Protein AF-A0A4Q2D8T4-F1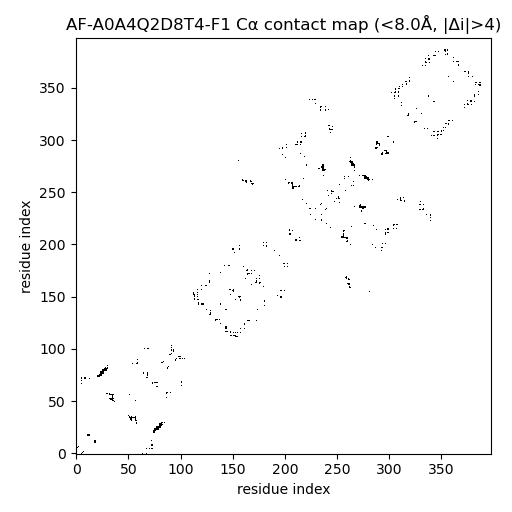 (afdb_monomer)

Secondary structure (DSSP, 8-state):
-IIIIIHHHHHHHTSTT-----EEEEEE-GGG--------TT--SS--PPPPPHHHHHHHHHHHHHHHHT-TT--EEEEEE----HHHHHHT-TTT-TT-SS----SSTT--HHHHHHHHHHHHHHHHHHHTT--TTPSPTTHHHHHHHHHTT-HHHHHHHHHHHHH-SSS-HHHHHHHHHHTT------SSTTHHHHHHHHHHHHTSSSHHHHHHHHHHHHHHHT-TTS-GGG--HHHHHHHH-S-TTS-HHHHHHTT-TTTEEPPPGGGTTTPPPEES-THHHHHHH-HHHHGGG---HHHHHHHHHHHHHHHHHHHHSTT----HHHHHHHHHGGGGTTTTTGGGS-SS------HHHHHHHHHH-STTHHHHHHHHHHHHHHHHHHHHHHHHT-

Organism: NCBI:txid2316362

Structure (mmCIF, N/CA/C/O backbone):
data_AF-A0A4Q2D8T4-F1
#
_entry.id   AF-A0A4Q2D8T4-F1
#
loop_
_atom_site.group_PDB
_atom_site.id
_atom_site.type_symbol
_atom_site.label_atom_id
_atom_site.label_alt_id
_atom_site.label_comp_id
_atom_site.label_asym_id
_atom_site.label_entity_id
_atom_site.label_seq_id
_atom_site.pdbx_PDB_ins_code
_atom_site.Cartn_x
_atom_site.Cartn_y
_atom_site.Cartn_z
_atom_site.occupancy
_atom_site.B_iso_or_equiv
_atom_site.auth_seq_id
_atom_site.auth_comp_id
_atom_site.auth_asym_id
_atom_site.auth_atom_id
_atom_site.pdbx_PDB_model_num
ATOM 1 N N . MET A 1 1 ? -33.306 0.925 4.638 1.00 85.44 1 MET A N 1
ATOM 2 C CA . MET A 1 1 ? -33.230 0.184 5.916 1.00 85.44 1 MET A CA 1
ATOM 3 C C . MET A 1 1 ? -34.505 -0.607 6.181 1.00 85.44 1 MET A C 1
ATOM 5 O O . MET A 1 1 ? -34.462 -1.823 6.090 1.00 85.44 1 MET A O 1
ATOM 9 N N . GLU A 1 2 ? -35.646 0.047 6.409 1.00 89.38 2 GLU A N 1
ATOM 10 C CA . GLU A 1 2 ? -36.904 -0.629 6.770 1.00 89.38 2 GLU A CA 1
ATOM 11 C C . GLU A 1 2 ? -37.338 -1.726 5.778 1.00 89.38 2 GLU A C 1
ATOM 13 O O . GLU A 1 2 ? -37.389 -2.895 6.142 1.00 89.38 2 GLU A O 1
ATOM 18 N N . ALA A 1 3 ? -37.561 -1.376 4.506 1.00 90.50 3 ALA A N 1
ATOM 19 C CA . ALA A 1 3 ? -38.084 -2.313 3.506 1.00 90.50 3 ALA A CA 1
ATOM 20 C C . ALA A 1 3 ? -37.129 -3.469 3.148 1.00 90.50 3 ALA A C 1
ATOM 22 O O . ALA A 1 3 ? -37.582 -4.545 2.777 1.00 90.50 3 ALA A O 1
ATOM 23 N N . LEU A 1 4 ? -35.814 -3.241 3.228 1.00 88.50 4 LEU A N 1
ATOM 24 C CA . LEU A 1 4 ? -34.803 -4.185 2.735 1.00 88.50 4 LEU A CA 1
ATOM 25 C C . LEU A 1 4 ? -34.148 -5.020 3.837 1.00 88.50 4 LEU A C 1
ATOM 27 O O . LEU A 1 4 ? -33.571 -6.058 3.538 1.00 88.50 4 LEU A O 1
ATOM 31 N N . VAL A 1 5 ? -34.196 -4.564 5.091 1.00 89.44 5 VAL A N 1
ATOM 32 C CA . VAL A 1 5 ? -33.463 -5.191 6.199 1.00 89.44 5 VAL A CA 1
ATOM 33 C C . VAL A 1 5 ? -34.400 -5.481 7.361 1.00 89.44 5 VAL A C 1
ATOM 35 O O . VAL A 1 5 ? -34.605 -6.645 7.689 1.00 89.44 5 VAL A O 1
ATOM 38 N N . LEU A 1 6 ? -35.008 -4.453 7.962 1.00 90.88 6 LEU A N 1
ATOM 39 C CA . LEU A 1 6 ? -35.775 -4.641 9.198 1.00 90.88 6 LEU A CA 1
ATOM 40 C C . LEU A 1 6 ? -37.071 -5.417 8.963 1.00 90.88 6 LEU A C 1
ATOM 42 O O . LEU A 1 6 ? -37.274 -6.436 9.614 1.00 90.88 6 LEU A O 1
ATOM 46 N N . ALA A 1 7 ? -37.918 -5.018 8.011 1.00 91.06 7 ALA A N 1
ATOM 47 C CA . ALA A 1 7 ? -39.173 -5.724 7.746 1.00 91.06 7 ALA A CA 1
ATOM 48 C C . ALA A 1 7 ? -38.961 -7.218 7.403 1.00 91.06 7 ALA A C 1
ATOM 50 O O . ALA A 1 7 ? -39.605 -8.053 8.044 1.00 91.06 7 ALA A O 1
ATOM 51 N N . PRO A 1 8 ? -38.015 -7.598 6.516 1.00 90.00 8 PRO A N 1
ATOM 52 C CA . PRO A 1 8 ? -37.687 -9.006 6.288 1.00 90.00 8 PRO A CA 1
ATOM 53 C C . PRO A 1 8 ? -37.197 -9.747 7.542 1.00 90.00 8 PRO A C 1
ATOM 55 O O . PRO A 1 8 ? -37.617 -10.877 7.792 1.00 90.00 8 PRO A O 1
ATOM 58 N N . LEU A 1 9 ? -36.336 -9.128 8.361 1.00 89.25 9 LEU A N 1
ATOM 59 C CA . LEU A 1 9 ? -35.849 -9.742 9.603 1.00 89.25 9 LEU A CA 1
ATOM 60 C C . LEU A 1 9 ? -36.982 -9.972 10.607 1.00 89.25 9 LEU A C 1
ATOM 62 O O . LEU A 1 9 ? -37.059 -11.046 11.206 1.00 89.25 9 LEU A O 1
ATOM 66 N N . ARG A 1 10 ? -37.894 -9.004 10.748 1.00 88.19 10 ARG A N 1
ATOM 67 C CA . ARG A 1 10 ? -39.075 -9.126 11.613 1.00 88.19 10 ARG A CA 1
ATOM 68 C C . ARG A 1 10 ? -40.011 -10.237 11.133 1.00 88.19 10 ARG A C 1
ATOM 70 O O . ARG A 1 10 ? -40.524 -10.995 11.954 1.00 88.19 10 ARG A O 1
ATOM 77 N N . GLU A 1 11 ? -40.191 -10.378 9.819 1.00 88.06 11 GLU A N 1
ATOM 78 C CA . GLU A 1 11 ? -40.994 -11.458 9.236 1.00 88.06 11 GLU A CA 1
ATOM 79 C C . GLU A 1 11 ? -40.391 -12.839 9.533 1.00 88.06 11 GLU A C 1
ATOM 81 O O . GLU A 1 11 ? -41.115 -13.767 9.894 1.00 88.06 11 GLU A O 1
ATOM 86 N N . ILE A 1 12 ? -39.066 -12.979 9.428 1.00 85.50 12 ILE A N 1
ATOM 87 C CA . ILE A 1 12 ? -38.362 -14.233 9.732 1.00 85.50 12 ILE A CA 1
ATOM 88 C C . ILE A 1 12 ? -38.426 -14.548 11.231 1.00 85.50 12 ILE A C 1
ATOM 90 O O . ILE A 1 12 ? -38.700 -15.692 11.599 1.00 85.50 12 ILE A O 1
ATOM 94 N N . ALA A 1 13 ? -38.212 -13.548 12.090 1.00 81.00 13 ALA A N 1
ATOM 95 C CA . ALA A 1 13 ? -38.249 -13.708 13.543 1.00 81.00 13 ALA A CA 1
ATOM 96 C C . ALA A 1 13 ? -39.637 -14.132 14.060 1.00 81.00 13 ALA A C 1
ATOM 98 O O . ALA A 1 13 ? -39.732 -14.841 15.061 1.00 81.00 13 ALA A O 1
ATOM 99 N N . GLY A 1 14 ? -40.712 -13.741 13.367 1.00 73.12 14 GLY A N 1
ATOM 100 C CA . GLY A 1 14 ? -42.086 -14.123 13.703 1.00 73.12 14 GLY A CA 1
ATOM 101 C C . GLY A 1 14 ? -42.483 -15.559 13.327 1.00 73.12 14 GLY A C 1
ATOM 102 O O . GLY A 1 14 ? -43.580 -15.990 13.687 1.00 73.12 14 GLY A O 1
ATOM 103 N N . ARG A 1 15 ? -41.642 -16.317 12.605 1.00 80.94 15 ARG A N 1
ATOM 104 C CA . ARG A 1 15 ? -41.979 -17.675 12.136 1.00 80.94 15 ARG A CA 1
ATOM 105 C C . ARG A 1 15 ? -41.646 -18.747 13.191 1.00 80.94 15 ARG A C 1
ATOM 107 O O . ARG A 1 15 ? -40.508 -18.802 13.663 1.00 80.94 15 ARG A O 1
ATOM 114 N N . PRO A 1 16 ? -42.575 -19.669 13.517 1.00 74.00 16 PRO A N 1
ATOM 115 C CA . PRO A 1 16 ? -42.271 -20.824 14.363 1.00 74.00 16 PRO A CA 1
ATOM 116 C C . PRO A 1 16 ? -41.186 -21.694 13.712 1.00 74.00 16 PRO A C 1
ATOM 118 O O . PRO A 1 16 ? -41.341 -22.120 12.570 1.00 74.00 16 PRO A O 1
ATOM 121 N N . GLY A 1 17 ? -40.085 -21.951 14.424 1.00 72.44 17 GLY A N 1
ATOM 122 C CA . GLY A 1 17 ? -38.939 -22.701 13.887 1.00 72.44 17 GLY A CA 1
ATOM 123 C C . GLY A 1 17 ? -38.000 -21.887 12.985 1.00 72.44 17 GLY A C 1
ATOM 124 O O . GLY A 1 17 ? -37.183 -22.474 12.279 1.00 72.44 17 GLY A O 1
ATOM 125 N N . GLY A 1 18 ? -38.109 -20.553 12.992 1.00 68.31 18 GLY A N 1
ATOM 126 C CA . GLY A 1 18 ? -37.187 -19.671 12.279 1.00 68.31 18 GLY A CA 1
ATOM 127 C C . GLY A 1 18 ? -35.731 -19.798 12.763 1.00 68.31 18 GLY A C 1
ATOM 128 O O . GLY A 1 18 ? -35.480 -20.208 13.902 1.00 68.31 18 GLY A O 1
ATOM 129 N N . PRO A 1 19 ? -34.746 -19.456 11.912 1.00 72.94 19 PRO A N 1
ATOM 130 C CA . PRO A 1 19 ? -33.340 -19.498 12.292 1.00 72.94 19 PRO A CA 1
ATOM 131 C C . PRO A 1 19 ? -33.055 -18.504 13.427 1.00 72.94 19 PRO A C 1
ATOM 133 O O . PRO A 1 19 ? -33.425 -17.335 13.350 1.00 72.94 19 PRO A O 1
ATOM 136 N N . ASN A 1 20 ? -32.343 -18.951 14.467 1.00 78.31 20 ASN A N 1
ATOM 137 C CA . ASN A 1 20 ? -31.799 -18.069 15.504 1.00 78.31 20 ASN A CA 1
ATOM 138 C C . ASN A 1 20 ? -30.576 -17.338 14.938 1.00 78.31 20 ASN A C 1
ATOM 140 O O . ASN A 1 20 ? -29.432 -17.743 15.154 1.00 78.31 20 ASN A O 1
ATOM 144 N N . LEU A 1 21 ? -30.838 -16.307 14.138 1.00 82.12 21 LEU A N 1
ATOM 145 C CA . LEU A 1 21 ? -29.798 -15.481 13.546 1.00 82.12 21 LEU A CA 1
ATOM 146 C C . LEU A 1 21 ? -29.047 -14.763 14.667 1.00 82.12 21 LEU A C 1
ATOM 148 O O . LEU A 1 21 ? -29.649 -14.147 15.543 1.00 82.12 21 LEU A O 1
ATOM 152 N N . ARG A 1 22 ? -27.721 -14.871 14.644 1.00 86.94 22 ARG A N 1
ATOM 153 C CA . ARG A 1 22 ? -26.802 -14.115 15.493 1.00 86.94 22 ARG A CA 1
ATOM 154 C C . ARG A 1 22 ? -25.549 -13.853 14.688 1.00 86.94 22 ARG A C 1
ATOM 156 O O . ARG A 1 22 ? -25.042 -14.756 14.027 1.00 86.94 22 ARG A O 1
ATOM 163 N N . GLY A 1 23 ? -25.035 -12.638 14.761 1.00 90.12 23 GLY A N 1
ATOM 164 C CA . GLY A 1 23 ? -23.806 -12.301 14.060 1.00 90.12 23 GLY A CA 1
ATOM 165 C C . GLY A 1 23 ? -23.271 -10.936 14.443 1.00 90.12 23 GLY A C 1
ATOM 166 O O . GLY A 1 23 ? -23.844 -10.226 15.273 1.00 90.12 23 GLY A O 1
ATOM 167 N N . VAL A 1 24 ? -22.150 -10.594 13.824 1.00 93.50 24 VAL A N 1
ATOM 168 C CA . VAL A 1 24 ? -21.493 -9.301 13.978 1.00 93.50 24 VAL A CA 1
ATOM 169 C C . VAL A 1 24 ? -21.312 -8.700 12.593 1.00 93.50 24 VAL A C 1
ATOM 171 O O . VAL A 1 24 ? -20.841 -9.377 11.683 1.00 93.50 24 VAL A O 1
ATOM 174 N N . ILE A 1 25 ? -21.698 -7.439 12.446 1.00 93.50 25 ILE A N 1
ATOM 175 C CA . ILE A 1 25 ? -21.401 -6.607 11.285 1.00 93.50 25 ILE A CA 1
ATOM 176 C C . ILE A 1 25 ? -20.206 -5.745 11.677 1.00 93.50 25 ILE A C 1
ATOM 178 O O . ILE A 1 25 ? -20.295 -4.974 12.632 1.00 93.50 25 ILE A O 1
ATOM 182 N N . ILE A 1 26 ? -19.091 -5.907 10.969 1.00 95.06 26 ILE A N 1
ATOM 183 C CA . ILE A 1 26 ? -17.881 -5.108 11.165 1.00 95.06 26 ILE A CA 1
ATOM 184 C C . ILE A 1 26 ? -17.792 -4.128 10.004 1.00 95.06 26 ILE A C 1
ATOM 186 O O . ILE A 1 26 ? -17.778 -4.542 8.846 1.00 95.06 26 ILE A O 1
ATOM 190 N N . ILE A 1 27 ? -17.762 -2.842 10.330 1.00 94.00 27 ILE A N 1
ATOM 191 C CA . ILE A 1 27 ? -17.597 -1.749 9.378 1.00 94.00 27 ILE A CA 1
ATOM 192 C C . ILE A 1 27 ? -16.257 -1.107 9.695 1.00 94.00 27 ILE A C 1
ATOM 194 O O . ILE A 1 27 ? -16.107 -0.470 10.736 1.00 94.00 27 ILE A O 1
ATOM 198 N N . ASP A 1 28 ? -15.291 -1.334 8.817 1.00 93.00 28 ASP A N 1
ATOM 199 C CA . ASP A 1 28 ? -13.926 -0.841 8.953 1.00 93.00 28 ASP A CA 1
ATOM 200 C C . ASP A 1 28 ? -13.710 0.373 8.044 1.00 93.00 28 ASP A C 1
ATOM 202 O O . ASP A 1 28 ? -14.115 0.346 6.881 1.00 93.00 28 ASP A O 1
ATOM 206 N N . GLY A 1 29 ? -13.126 1.442 8.587 1.00 91.81 29 GLY A N 1
ATOM 207 C CA . GLY A 1 29 ? -12.826 2.673 7.854 1.00 91.81 29 GLY A CA 1
ATOM 208 C C . GLY A 1 29 ? -14.056 3.460 7.392 1.00 91.81 29 GLY A C 1
ATOM 209 O O . GLY A 1 29 ? -14.060 3.983 6.281 1.00 91.81 29 GLY A O 1
ATOM 210 N N . LEU A 1 30 ? -15.116 3.573 8.207 1.00 91.75 30 LEU A N 1
ATOM 211 C CA . LEU A 1 30 ? -16.327 4.322 7.808 1.00 91.75 30 LEU A CA 1
ATOM 212 C C . LEU A 1 30 ? -16.041 5.809 7.499 1.00 91.75 30 LEU A C 1
ATOM 214 O O . LEU A 1 30 ? -16.769 6.436 6.731 1.00 91.75 30 LEU A O 1
ATOM 218 N N . ASP A 1 31 ? -14.979 6.378 8.068 1.00 91.19 31 ASP A N 1
ATOM 219 C CA . ASP A 1 31 ? -14.502 7.729 7.753 1.00 91.19 31 ASP A CA 1
ATOM 220 C C . ASP A 1 31 ? -13.909 7.865 6.340 1.00 91.19 31 ASP A C 1
ATOM 222 O O . ASP A 1 31 ? -13.851 8.968 5.806 1.00 91.19 31 ASP A O 1
ATOM 226 N N . GLU A 1 32 ? -13.544 6.759 5.691 1.00 89.00 32 GLU A N 1
ATOM 227 C CA . GLU A 1 32 ? -13.107 6.752 4.291 1.00 89.00 32 GLU A CA 1
ATOM 228 C C . GLU A 1 32 ? -14.284 6.749 3.301 1.00 89.00 32 GLU A C 1
ATOM 230 O O . GLU A 1 32 ? -14.074 6.735 2.090 1.00 89.00 32 GLU A O 1
ATOM 235 N N . CYS A 1 33 ? -15.532 6.771 3.788 1.00 88.00 33 CYS A N 1
ATOM 236 C CA . CYS A 1 33 ? -16.698 6.911 2.924 1.00 88.00 33 CYS A CA 1
ATOM 237 C C . CYS A 1 33 ? -16.708 8.303 2.283 1.00 88.00 33 CYS A C 1
ATOM 239 O O . CYS A 1 33 ? -16.939 9.311 2.957 1.00 88.00 33 CYS A O 1
ATOM 241 N N . GLU A 1 34 ? -16.478 8.348 0.975 1.00 82.56 34 GLU A N 1
ATOM 242 C CA . GLU A 1 34 ? -16.555 9.563 0.173 1.00 82.56 34 GLU A CA 1
ATOM 243 C C . GLU A 1 34 ? -17.977 9.810 -0.332 1.00 82.56 34 GLU A C 1
ATOM 245 O O . GLU A 1 34 ? -18.779 8.884 -0.454 1.00 82.56 34 GLU A O 1
ATOM 250 N N . ALA A 1 35 ? -18.289 11.075 -0.621 1.00 78.12 35 ALA A N 1
ATOM 251 C CA . ALA A 1 35 ? -19.591 11.439 -1.156 1.00 78.12 35 ALA A CA 1
ATOM 252 C C . ALA A 1 35 ? -19.871 10.739 -2.492 1.00 78.12 35 ALA A C 1
ATOM 254 O O . ALA A 1 35 ? -19.013 10.743 -3.381 1.00 78.12 35 ALA A O 1
ATOM 255 N N . GLU A 1 36 ? -21.086 10.215 -2.677 1.00 66.19 36 GLU A N 1
ATOM 256 C CA . GLU A 1 36 ? -21.499 9.681 -3.979 1.00 66.19 36 GLU A CA 1
ATOM 257 C C . GLU A 1 36 ? -21.390 10.764 -5.072 1.00 66.19 36 GLU A C 1
ATOM 259 O O . GLU A 1 36 ? -22.158 11.726 -5.116 1.00 66.19 36 GLU A O 1
ATOM 264 N N . GLN A 1 37 ? -20.444 10.583 -6.001 1.00 58.09 37 GLN A N 1
ATOM 265 C CA . GLN A 1 37 ? -20.265 11.455 -7.173 1.00 58.09 37 GLN A CA 1
ATOM 266 C C . GLN A 1 37 ? -21.127 11.031 -8.376 1.00 58.09 37 GLN A C 1
ATOM 268 O O . GLN A 1 37 ? -21.050 11.639 -9.446 1.00 58.09 37 GLN A O 1
ATOM 273 N N . TYR A 1 38 ? -21.946 9.981 -8.233 1.00 50.47 38 TYR A N 1
ATOM 274 C CA . TYR A 1 38 ? -22.811 9.476 -9.299 1.00 50.47 38 TYR A CA 1
ATOM 275 C C . TYR A 1 38 ? -23.996 10.422 -9.515 1.00 50.47 38 TYR A C 1
ATOM 277 O O . TYR A 1 38 ? -25.099 10.243 -8.999 1.00 50.47 38 TYR A O 1
ATOM 285 N N . HIS A 1 39 ? -23.776 11.458 -10.318 1.00 49.75 39 HIS A N 1
ATOM 286 C CA . HIS A 1 39 ? -24.881 12.181 -10.917 1.00 49.75 39 HIS A CA 1
ATOM 287 C C . HIS A 1 39 ? -25.487 11.329 -12.030 1.00 49.75 39 HIS A C 1
ATOM 289 O O . HIS A 1 39 ? -24.840 11.008 -13.025 1.00 49.75 39 HIS A O 1
ATOM 295 N N . ASP A 1 40 ? -26.760 10.992 -11.852 1.00 43.53 40 ASP A N 1
ATOM 296 C CA . ASP A 1 40 ? -27.643 10.544 -12.916 1.00 43.53 40 ASP A CA 1
ATOM 297 C C . ASP A 1 40 ? -27.598 11.569 -14.064 1.00 43.53 40 ASP A C 1
ATOM 299 O O . ASP A 1 40 ? -28.121 12.684 -13.962 1.00 43.53 40 ASP A O 1
ATOM 303 N N . THR A 1 41 ? -26.921 11.213 -15.157 1.00 47.34 41 THR A N 1
ATOM 304 C CA . THR A 1 41 ? -26.747 12.059 -16.349 1.00 47.34 41 THR A CA 1
ATOM 305 C C . THR A 1 41 ? -28.062 12.309 -17.097 1.00 47.34 41 THR A C 1
ATOM 307 O O . THR A 1 41 ? -28.067 13.030 -18.094 1.00 47.34 41 THR A O 1
ATOM 310 N N . THR A 1 42 ? -29.193 11.778 -16.613 1.00 47.62 42 THR A N 1
ATOM 311 C CA . THR A 1 42 ? -30.522 11.984 -17.205 1.00 47.62 42 THR A CA 1
ATOM 312 C C . THR A 1 42 ? -31.289 13.191 -16.654 1.00 47.62 42 THR A C 1
ATOM 314 O O . THR A 1 42 ? -32.290 13.592 -17.247 1.00 47.62 42 THR A O 1
ATOM 317 N N . SER A 1 43 ? -30.834 13.837 -15.573 1.00 44.97 43 SER A N 1
ATOM 318 C CA . SER A 1 43 ? -31.536 14.998 -14.998 1.00 44.97 43 SER A CA 1
ATOM 319 C C . SER A 1 43 ? -31.019 16.338 -15.533 1.00 44.97 43 SER A C 1
ATOM 321 O O . SER A 1 43 ? -30.377 17.113 -14.826 1.00 44.97 43 SER A O 1
ATOM 323 N N . THR A 1 44 ? -31.355 16.664 -16.782 1.00 44.25 44 THR A N 1
ATOM 324 C CA . THR A 1 44 ? -31.214 18.021 -17.345 1.00 44.25 44 THR A CA 1
ATOM 325 C C . THR A 1 44 ? -32.361 18.934 -16.881 1.00 44.25 44 THR A C 1
ATOM 327 O O . THR A 1 44 ? -33.225 19.315 -17.670 1.00 44.25 44 THR A O 1
ATOM 330 N N . GLY A 1 45 ? -32.409 19.265 -15.586 1.00 50.16 45 GLY A N 1
ATOM 331 C CA . GLY A 1 45 ? -33.391 20.192 -15.003 1.00 50.16 45 GLY A CA 1
ATOM 332 C C . GLY A 1 45 ? -32.730 21.330 -14.206 1.00 50.16 45 GLY A C 1
ATOM 333 O O . GLY A 1 45 ? -31.652 21.131 -13.650 1.00 50.16 45 GLY A O 1
ATOM 334 N N . PRO A 1 46 ? -33.357 22.519 -14.077 1.00 44.56 46 PRO A N 1
ATOM 335 C CA . PRO A 1 46 ? -32.746 23.735 -13.513 1.00 44.56 46 PRO A CA 1
ATOM 336 C C . PRO A 1 46 ? -32.617 23.739 -11.974 1.00 44.56 46 PRO A C 1
ATOM 338 O O . PRO A 1 46 ? -32.535 24.793 -11.347 1.00 44.56 46 PRO A O 1
ATOM 341 N N . ARG A 1 47 ? -32.586 22.566 -11.337 1.00 47.44 47 ARG A N 1
ATOM 342 C CA . ARG A 1 47 ? -32.246 22.411 -9.919 1.00 47.44 47 ARG A CA 1
ATOM 343 C C . ARG A 1 47 ? -31.075 21.450 -9.818 1.00 47.44 47 ARG A C 1
ATOM 345 O O . ARG A 1 47 ? -31.270 20.259 -9.593 1.00 47.44 47 ARG A O 1
ATOM 352 N N . ALA A 1 48 ? -29.865 21.978 -9.985 1.00 52.72 48 ALA A N 1
ATOM 353 C CA . ALA A 1 48 ? -28.663 21.283 -9.553 1.00 52.72 48 ALA A CA 1
ATOM 354 C C . ALA A 1 48 ? -28.851 20.919 -8.070 1.00 52.72 48 ALA A C 1
ATOM 356 O O . ALA A 1 48 ? -28.918 21.804 -7.214 1.00 52.72 48 ALA A O 1
ATOM 357 N N . LYS A 1 49 ? -29.039 19.629 -7.762 1.00 56.38 49 LYS A N 1
ATOM 358 C CA . LYS A 1 49 ? -28.973 19.152 -6.377 1.00 56.38 49 LYS A CA 1
ATOM 359 C C . LYS A 1 49 ? -27.589 19.536 -5.856 1.00 56.38 49 LYS A C 1
ATOM 361 O O . LYS A 1 49 ? -26.601 19.257 -6.530 1.00 56.38 49 LYS A O 1
ATOM 366 N N . LEU A 1 50 ? -27.530 20.197 -4.697 1.00 60.16 50 LEU A N 1
ATOM 367 C CA . LEU A 1 50 ? -26.264 20.472 -4.018 1.00 60.16 50 LEU A CA 1
ATOM 368 C C . LEU A 1 50 ? -25.466 19.165 -3.928 1.00 60.16 50 LEU A C 1
ATOM 370 O O . LEU A 1 50 ? -26.022 18.145 -3.515 1.00 60.16 50 LEU A O 1
ATOM 374 N N . ALA A 1 51 ? -24.191 19.207 -4.316 1.00 72.00 51 ALA A N 1
ATOM 375 C CA . ALA A 1 51 ? -23.280 18.092 -4.104 1.00 72.00 51 ALA A CA 1
ATOM 376 C C . ALA A 1 51 ? -23.256 17.759 -2.606 1.00 72.00 51 ALA A C 1
ATOM 378 O O . ALA A 1 51 ? -23.105 18.655 -1.768 1.00 72.00 51 ALA A O 1
ATOM 379 N N . ARG A 1 52 ? -23.474 16.486 -2.272 1.00 78.44 52 ARG A N 1
ATOM 380 C CA . ARG A 1 52 ? -23.391 16.012 -0.891 1.00 78.44 52 ARG A CA 1
ATOM 381 C C . ARG A 1 52 ? -21.932 16.006 -0.445 1.00 78.44 52 ARG A C 1
ATOM 383 O O . ARG A 1 52 ? -21.032 15.846 -1.265 1.00 78.44 52 ARG A O 1
ATOM 390 N N . THR A 1 53 ? -21.693 16.213 0.844 1.00 87.56 53 THR A N 1
ATOM 391 C CA . THR A 1 53 ? -20.353 16.086 1.433 1.00 87.56 53 THR A CA 1
ATOM 392 C C . THR A 1 53 ? -20.169 14.696 2.032 1.00 87.56 53 THR A C 1
ATOM 394 O O . THR A 1 53 ? -21.135 14.094 2.499 1.00 87.56 53 THR A O 1
ATOM 397 N N . SER A 1 54 ? -18.928 14.205 2.098 1.00 89.25 54 SER A N 1
ATOM 398 C CA . SER A 1 54 ? -18.611 12.909 2.722 1.00 89.25 54 SER A CA 1
ATOM 399 C C . SER A 1 54 ? -19.158 12.822 4.151 1.00 89.25 54 SER A C 1
ATOM 401 O O . SER A 1 54 ? -19.759 11.830 4.540 1.00 89.25 54 SER A O 1
ATOM 403 N N . ALA A 1 55 ? -19.075 13.926 4.899 1.00 90.25 55 ALA A N 1
ATOM 404 C CA . ALA A 1 55 ? -19.630 14.045 6.244 1.00 90.25 55 ALA A CA 1
ATOM 405 C C . ALA A 1 55 ? -21.150 13.796 6.315 1.00 90.25 55 ALA A C 1
ATOM 407 O O . ALA A 1 55 ? -21.642 13.249 7.303 1.00 90.25 55 ALA A O 1
ATOM 408 N N . GLN A 1 56 ? -21.908 14.205 5.292 1.00 90.19 56 GLN A N 1
ATOM 409 C CA . GLN A 1 56 ? -23.351 13.960 5.229 1.00 90.19 56 GLN A CA 1
ATOM 410 C C . GLN A 1 56 ? -23.655 12.483 4.971 1.00 90.19 56 GLN A C 1
ATOM 412 O O . GLN A 1 56 ? -24.560 11.941 5.605 1.00 90.19 56 GLN A O 1
ATOM 417 N N . ASP A 1 57 ? -22.893 11.834 4.091 1.00 90.19 57 ASP A N 1
ATOM 418 C CA . ASP A 1 57 ? -23.053 10.409 3.769 1.00 90.19 57 ASP A CA 1
ATOM 419 C C . ASP A 1 57 ? -22.669 9.536 4.965 1.00 90.19 57 ASP A C 1
ATOM 421 O O . ASP A 1 57 ? -23.455 8.689 5.388 1.00 90.19 57 ASP A O 1
ATOM 425 N N . GLN A 1 58 ? -21.536 9.830 5.602 1.00 93.06 58 GLN A N 1
ATOM 426 C CA . GLN A 1 58 ? -21.109 9.196 6.851 1.00 93.06 58 GLN A CA 1
ATOM 427 C C . GLN A 1 58 ? -22.186 9.314 7.940 1.00 93.06 58 GLN A C 1
ATOM 429 O O . GLN A 1 58 ? -22.553 8.320 8.567 1.00 93.06 58 GLN A O 1
ATOM 434 N N . LEU A 1 59 ? -22.742 10.514 8.147 1.00 91.69 59 LEU A N 1
ATOM 435 C CA . LEU A 1 59 ? -23.798 10.738 9.137 1.00 91.69 59 LEU A CA 1
ATOM 436 C C . LEU A 1 59 ? -25.087 9.976 8.799 1.00 91.69 59 LEU A C 1
ATOM 438 O O . LEU A 1 59 ? -25.760 9.465 9.695 1.00 91.69 59 LEU A O 1
ATOM 442 N N . GLU A 1 60 ? -25.455 9.907 7.522 1.00 91.56 60 GLU A N 1
ATOM 443 C CA . GLU A 1 60 ? -26.614 9.139 7.069 1.00 91.56 60 GLU A CA 1
ATOM 444 C C . GLU A 1 60 ? -26.425 7.640 7.326 1.00 91.56 60 GLU A C 1
ATOM 446 O O . GLU A 1 60 ? -27.317 7.005 7.895 1.00 91.56 60 GLU A O 1
ATOM 451 N N . ILE A 1 61 ? -25.247 7.098 7.007 1.00 91.88 61 ILE A N 1
ATOM 452 C CA . ILE A 1 61 ? -24.892 5.706 7.302 1.00 91.88 61 ILE A CA 1
ATOM 453 C C . ILE A 1 61 ? -24.985 5.446 8.808 1.00 91.88 61 ILE A C 1
ATOM 455 O O . ILE A 1 61 ? -25.658 4.502 9.224 1.00 91.88 61 ILE A O 1
ATOM 459 N N . LEU A 1 62 ? -24.393 6.307 9.639 1.00 91.62 62 LEU A N 1
ATOM 460 C CA . LEU A 1 62 ? -24.449 6.184 11.098 1.00 91.62 62 LEU A CA 1
ATOM 461 C C . LEU A 1 62 ? -25.891 6.145 11.630 1.00 91.62 62 LEU A C 1
ATOM 463 O O . LEU A 1 62 ? -26.225 5.280 12.441 1.00 91.62 62 LEU A O 1
ATOM 467 N N . ARG A 1 63 ? -26.778 7.014 11.128 1.00 90.69 63 ARG A N 1
ATOM 468 C CA . ARG A 1 63 ? -28.208 7.026 11.501 1.00 90.69 63 ARG A CA 1
ATOM 469 C C . ARG A 1 63 ? -28.940 5.761 11.067 1.00 90.69 63 ARG A C 1
ATOM 471 O O . ARG A 1 63 ? -29.788 5.245 11.798 1.00 90.69 63 ARG A O 1
ATOM 478 N N . VAL A 1 64 ? -28.626 5.252 9.880 1.00 91.50 64 VAL A N 1
ATOM 479 C CA . VAL A 1 64 ? -29.192 3.998 9.374 1.00 91.50 64 VAL A CA 1
ATOM 480 C C . VAL A 1 64 ? -28.770 2.827 10.266 1.00 91.50 64 VAL A C 1
ATOM 482 O O . VAL A 1 64 ? -29.623 2.037 10.672 1.00 91.50 64 VAL A O 1
ATOM 485 N N . LEU A 1 65 ? -27.490 2.748 10.630 1.00 92.06 65 LEU A N 1
ATOM 486 C CA . LEU A 1 65 ? -26.962 1.714 11.524 1.00 92.06 65 LEU A CA 1
ATOM 487 C C . LEU A 1 65 ? -27.560 1.812 12.930 1.00 92.06 65 LEU A C 1
ATOM 489 O O . LEU A 1 65 ? -27.946 0.789 13.490 1.00 92.06 65 LEU A O 1
ATOM 493 N N . GLN A 1 66 ? -27.708 3.026 13.466 1.00 90.06 66 GLN A N 1
ATOM 494 C CA . GLN A 1 66 ? -28.403 3.269 14.732 1.00 90.06 66 GLN A CA 1
ATOM 495 C C . GLN A 1 66 ? -29.836 2.743 14.684 1.00 90.06 66 GLN A C 1
ATOM 497 O O . GLN A 1 66 ? -30.244 2.006 15.576 1.00 90.06 66 GLN A O 1
ATOM 502 N N . THR A 1 67 ? -30.576 3.067 13.619 1.00 89.88 67 THR A N 1
ATOM 503 C CA . THR A 1 67 ? -31.967 2.624 13.433 1.00 89.88 67 THR A CA 1
ATOM 504 C C . THR A 1 67 ? -32.080 1.101 13.458 1.00 89.88 67 THR A C 1
ATOM 506 O O . THR A 1 67 ? -33.021 0.567 14.036 1.00 89.88 67 THR A O 1
ATOM 509 N N . ALA A 1 68 ? -31.120 0.392 12.860 1.00 90.38 68 ALA A N 1
ATOM 510 C CA . ALA A 1 68 ? -31.086 -1.061 12.943 1.00 90.38 68 ALA A CA 1
ATOM 511 C C . ALA A 1 68 ? -30.699 -1.570 14.333 1.00 90.38 68 ALA A C 1
ATOM 513 O O . ALA A 1 68 ? -31.344 -2.477 14.843 1.00 90.38 68 ALA A O 1
ATOM 514 N N . ALA A 1 69 ? -29.682 -0.980 14.959 1.00 89.06 69 ALA A N 1
ATOM 515 C CA . ALA A 1 69 ? -29.178 -1.427 16.254 1.00 89.06 69 ALA A CA 1
ATOM 516 C C . ALA A 1 69 ? -30.207 -1.303 17.391 1.00 89.06 69 ALA A C 1
ATOM 518 O O . ALA A 1 69 ? -30.157 -2.086 18.337 1.00 89.06 69 ALA A O 1
ATOM 519 N N . VAL A 1 70 ? -31.126 -0.334 17.309 1.00 88.50 70 VAL A N 1
ATOM 520 C CA . VAL A 1 70 ? -32.186 -0.142 18.314 1.00 88.50 70 VAL A CA 1
ATOM 521 C C . VAL A 1 70 ? -33.419 -1.019 18.079 1.00 88.50 70 VAL A C 1
ATOM 523 O O . VAL A 1 70 ? -34.291 -1.081 18.945 1.00 88.50 70 VAL A O 1
ATOM 526 N N . ASP A 1 71 ? -33.519 -1.694 16.931 1.00 89.06 71 ASP A N 1
ATOM 527 C CA . ASP A 1 71 ? -34.633 -2.594 16.641 1.00 89.06 71 ASP A CA 1
ATOM 528 C C . ASP A 1 71 ? -34.483 -3.909 17.437 1.00 89.06 71 ASP A C 1
ATOM 530 O O . ASP A 1 71 ? -33.497 -4.626 17.254 1.00 89.06 71 ASP A O 1
ATOM 534 N N . PRO A 1 72 ? -35.458 -4.285 18.289 1.00 87.06 72 PRO A N 1
ATOM 535 C CA . PRO A 1 72 ? -35.373 -5.493 19.118 1.00 87.06 72 PRO A CA 1
ATOM 536 C C . PRO A 1 72 ? -35.249 -6.804 18.333 1.00 87.06 72 PRO A C 1
ATOM 538 O O . PRO A 1 72 ? -34.815 -7.816 18.884 1.00 87.06 72 PRO A O 1
ATOM 541 N N . LEU A 1 73 ? -35.682 -6.806 17.072 1.00 87.62 73 LEU A N 1
ATOM 542 C CA . LEU A 1 73 ? -35.663 -7.963 16.181 1.00 87.62 73 LEU A CA 1
ATOM 543 C C . LEU A 1 73 ? -34.440 -7.956 15.257 1.00 87.62 73 LEU A C 1
ATOM 545 O O . LEU A 1 73 ? -34.289 -8.873 14.449 1.00 87.62 73 LEU A O 1
ATOM 549 N N . PHE A 1 74 ? -33.550 -6.966 15.383 1.00 90.44 74 PHE A N 1
ATOM 550 C CA . PHE A 1 74 ? -32.274 -6.957 14.685 1.00 90.44 74 PHE A CA 1
ATOM 551 C C . PHE A 1 74 ? -31.266 -7.884 15.393 1.00 90.44 74 PHE A C 1
ATOM 553 O O . PHE A 1 74 ? -30.853 -7.618 16.521 1.00 90.44 74 PHE A O 1
ATOM 560 N N . PRO A 1 75 ? -30.835 -8.989 14.756 1.00 89.75 75 PRO A N 1
ATOM 561 C CA . PRO A 1 75 ? -30.085 -10.046 15.437 1.00 89.75 75 PRO A CA 1
ATOM 562 C C . PRO A 1 75 ? -28.568 -9.809 15.511 1.00 89.75 75 PRO A C 1
ATOM 564 O O . PRO A 1 75 ? -27.829 -10.657 16.026 1.00 89.75 75 PRO A O 1
ATOM 567 N N . PHE A 1 76 ? -28.071 -8.706 14.945 1.00 91.56 76 PHE A N 1
ATOM 568 C CA . PHE A 1 76 ? -26.642 -8.477 14.758 1.00 91.56 76 PHE A CA 1
ATOM 569 C C . PHE A 1 76 ? -26.100 -7.412 15.707 1.00 91.56 76 PHE A C 1
ATOM 571 O O . PHE A 1 76 ? -26.748 -6.406 15.982 1.00 91.56 76 PHE A O 1
ATOM 578 N N . ARG A 1 77 ? -24.859 -7.602 16.162 1.00 91.25 77 ARG A N 1
ATOM 579 C CA . ARG A 1 77 ? -24.077 -6.528 16.789 1.00 91.25 77 ARG A CA 1
ATOM 580 C C . ARG A 1 77 ? -23.316 -5.770 15.714 1.00 91.25 77 ARG A C 1
ATOM 582 O O . ARG A 1 77 ? -22.804 -6.392 14.791 1.00 91.25 77 ARG A O 1
ATOM 589 N N . ILE A 1 78 ? -23.209 -4.456 15.854 1.00 92.44 78 ILE A N 1
ATOM 590 C CA . ILE A 1 78 ? -22.475 -3.614 14.908 1.00 92.44 78 ILE A CA 1
ATOM 591 C C . ILE A 1 78 ? -21.197 -3.131 15.593 1.00 92.44 78 ILE A C 1
ATOM 593 O O . ILE A 1 78 ? -21.254 -2.589 16.696 1.00 92.44 78 ILE A O 1
ATOM 597 N N . LEU A 1 79 ? -20.055 -3.352 14.948 1.00 93.75 79 LEU A N 1
ATOM 598 C CA . LEU A 1 79 ? -18.768 -2.783 15.323 1.00 93.75 79 LEU A CA 1
ATOM 599 C C . LEU A 1 79 ? -18.347 -1.815 14.222 1.00 93.75 79 LEU A C 1
ATOM 601 O O . LEU A 1 79 ? -18.291 -2.196 13.056 1.00 93.75 79 LEU A O 1
ATOM 605 N N . ILE A 1 80 ? -18.072 -0.572 14.605 1.00 92.44 80 ILE A N 1
ATOM 606 C CA . ILE A 1 80 ? -17.613 0.480 13.699 1.00 92.44 80 ILE A CA 1
ATOM 607 C C . ILE A 1 80 ? -16.195 0.843 14.123 1.00 92.44 80 ILE A C 1
ATOM 609 O O . ILE A 1 80 ? -15.983 1.233 15.272 1.00 92.44 80 ILE A O 1
ATOM 613 N N . ALA A 1 81 ? -15.246 0.699 13.207 1.00 93.19 81 ALA A N 1
ATOM 614 C CA . ALA A 1 81 ? -13.900 1.229 13.340 1.00 93.19 81 ALA A CA 1
ATOM 615 C C . ALA A 1 81 ? -13.780 2.459 12.436 1.00 93.19 81 ALA A C 1
ATOM 617 O O . ALA A 1 81 ? -14.084 2.402 11.243 1.00 93.19 81 ALA A O 1
ATOM 618 N N . SER A 1 82 ? -13.392 3.589 13.019 1.00 91.12 82 SER A N 1
ATOM 619 C CA . SER A 1 82 ? -13.205 4.839 12.288 1.00 91.12 82 SER A CA 1
ATOM 620 C C . SER A 1 82 ? -12.208 5.744 12.998 1.00 91.12 82 SER A C 1
ATOM 622 O O . SER A 1 82 ? -12.018 5.652 14.217 1.00 91.12 82 SER A O 1
ATOM 624 N N . ARG A 1 83 ? -11.613 6.682 12.260 1.00 89.31 83 ARG A N 1
ATOM 625 C CA . ARG A 1 83 ? -10.875 7.798 12.869 1.00 89.31 83 ARG A CA 1
ATOM 626 C C . ARG A 1 83 ? -11.831 8.717 13.651 1.00 89.31 83 ARG A C 1
ATOM 628 O O . ARG A 1 83 ? -13.020 8.796 13.326 1.00 89.31 83 ARG A O 1
ATOM 635 N N . PRO A 1 84 ? -11.346 9.448 14.674 1.00 88.00 84 PRO A N 1
ATOM 636 C CA . PRO A 1 84 ? -12.167 10.358 15.473 1.00 88.00 84 PRO A CA 1
ATOM 637 C C . PRO A 1 84 ? -12.423 11.682 14.729 1.00 88.00 84 PRO A C 1
ATOM 639 O O . PRO A 1 84 ? -12.202 12.773 15.265 1.00 88.00 84 PRO A O 1
ATOM 642 N N . GLU A 1 85 ? -12.875 11.609 13.475 1.00 89.62 85 GLU A N 1
ATOM 643 C CA . GLU A 1 85 ? -13.271 12.792 12.718 1.00 89.62 85 GLU A CA 1
ATOM 644 C C . GLU A 1 85 ? -14.489 13.466 13.360 1.00 89.62 85 GLU A C 1
ATOM 646 O O . GLU A 1 85 ? -15.191 12.898 14.203 1.00 89.62 85 GLU A O 1
ATOM 651 N N . ARG A 1 86 ? -14.744 14.723 12.982 1.00 89.69 86 ARG A N 1
ATOM 652 C CA . ARG A 1 86 ? -15.775 15.553 13.618 1.00 89.69 86 ARG A CA 1
ATOM 653 C C . ARG A 1 86 ? -17.148 14.877 13.644 1.00 89.69 86 ARG A C 1
ATOM 655 O O . ARG A 1 86 ? -17.771 14.881 14.698 1.00 89.69 86 ARG A O 1
ATOM 662 N N . VAL A 1 87 ? -17.578 14.276 12.534 1.00 91.00 87 VAL A N 1
ATOM 663 C CA . VAL A 1 87 ? -18.890 13.615 12.427 1.00 91.00 87 VAL A CA 1
ATOM 664 C C . VAL A 1 87 ? -19.035 12.500 13.460 1.00 91.00 87 VAL A C 1
ATOM 666 O O . VAL A 1 87 ? -20.020 12.476 14.189 1.00 91.00 87 VAL A O 1
ATOM 669 N N . PHE A 1 88 ? -18.036 11.626 13.584 1.00 89.81 88 PHE A N 1
ATOM 670 C CA . PHE A 1 88 ? -18.054 10.515 14.539 1.00 89.81 88 PHE A CA 1
ATOM 671 C C . PHE A 1 88 ? -17.975 11.007 15.982 1.00 89.81 88 PHE A C 1
ATOM 673 O O . PHE A 1 88 ? -18.729 10.534 16.829 1.00 89.81 88 PHE A O 1
ATOM 680 N N . ARG A 1 89 ? -17.110 11.992 16.266 1.00 88.25 89 ARG A N 1
ATOM 681 C CA . ARG A 1 89 ? -17.020 12.587 17.609 1.00 88.25 89 ARG A CA 1
ATOM 682 C C . ARG A 1 89 ? -18.334 13.213 18.040 1.00 88.25 89 ARG A C 1
ATOM 684 O O . ARG A 1 89 ? -18.731 13.010 19.174 1.00 88.25 89 ARG A O 1
ATOM 691 N N . GLU A 1 90 ? -18.992 13.959 17.155 1.00 88.25 90 GLU A N 1
ATOM 692 C CA . GLU A 1 90 ? -20.267 14.608 17.466 1.00 88.25 90 GLU A CA 1
ATOM 693 C C . GLU A 1 90 ? -21.422 13.609 17.570 1.00 88.25 90 GLU A C 1
ATOM 695 O O . GLU A 1 90 ? -22.319 13.817 18.381 1.00 88.25 90 GLU A O 1
ATOM 700 N N . PHE A 1 91 ? -21.417 12.552 16.758 1.00 87.62 91 PHE A N 1
ATOM 701 C CA . PHE A 1 91 ? -22.483 11.555 16.732 1.00 87.62 91 PHE A CA 1
ATOM 702 C C . PHE A 1 91 ? -22.430 10.589 17.927 1.00 87.62 91 PHE A C 1
ATOM 704 O O . PHE A 1 91 ? -23.475 10.207 18.445 1.00 87.62 91 PHE A O 1
ATOM 711 N N . PHE A 1 92 ? -21.232 10.219 18.389 1.00 86.25 92 PHE A N 1
ATOM 712 C CA . PHE A 1 92 ? -21.035 9.356 19.562 1.00 86.25 92 PHE A CA 1
ATOM 713 C C . PHE A 1 92 ? -20.787 10.139 20.862 1.00 86.25 92 PHE A C 1
ATOM 715 O O . PHE A 1 92 ? -20.314 9.565 21.843 1.00 86.25 92 PHE A O 1
ATOM 722 N N . ASP A 1 93 ? -21.076 11.442 20.869 1.00 84.50 93 ASP A N 1
ATOM 723 C CA . ASP A 1 93 ? -20.906 12.312 22.029 1.00 84.50 93 ASP A CA 1
ATOM 724 C C . ASP A 1 93 ? -21.967 11.998 23.105 1.00 84.50 93 ASP A C 1
ATOM 726 O O . ASP A 1 93 ? -23.158 12.255 22.881 1.00 84.50 93 ASP A O 1
ATOM 730 N N . PRO A 1 94 ? -21.577 11.467 24.281 1.00 76.19 94 PRO A N 1
ATOM 731 C CA . PRO A 1 94 ? -22.523 11.116 25.337 1.00 76.19 94 PRO A CA 1
ATOM 732 C C . PRO A 1 94 ? -23.246 12.336 25.926 1.00 76.19 94 PRO A C 1
ATOM 734 O O . PRO A 1 94 ? -24.317 12.174 26.511 1.00 76.19 94 PRO A O 1
ATOM 737 N N . GLU A 1 95 ? -22.705 13.551 25.770 1.00 78.56 95 GLU A N 1
ATOM 738 C CA . GLU A 1 95 ? -23.372 14.778 26.224 1.00 78.56 95 GLU A CA 1
ATOM 739 C C . GLU A 1 95 ? -24.514 15.201 25.290 1.00 78.56 95 GLU A C 1
ATOM 741 O O . GLU A 1 95 ? -25.462 15.862 25.721 1.00 78.56 95 GLU A O 1
ATOM 746 N N . LYS A 1 96 ? -24.447 14.813 24.010 1.00 71.69 96 LYS A N 1
ATOM 747 C CA . LYS A 1 96 ? -25.463 15.146 22.998 1.00 71.69 96 LYS A CA 1
ATOM 748 C C . LYS A 1 96 ? -26.556 14.094 22.885 1.00 71.69 96 LYS A C 1
ATOM 750 O O . LYS A 1 96 ? -27.681 14.443 22.531 1.00 71.69 96 LYS A O 1
ATOM 755 N N . ASP A 1 97 ? -26.240 12.838 23.191 1.00 66.38 97 ASP A N 1
ATOM 756 C CA . ASP A 1 97 ? -27.210 11.747 23.246 1.00 66.38 97 ASP A CA 1
ATOM 757 C C . ASP A 1 97 ? -27.008 10.889 24.512 1.00 66.38 97 ASP A C 1
ATOM 759 O O . ASP A 1 97 ? -26.208 9.944 24.520 1.00 66.38 97 ASP A O 1
ATOM 763 N N . PRO A 1 98 ? -27.763 11.167 25.593 1.00 56.84 98 PRO A N 1
ATOM 764 C CA . PRO A 1 98 ? -27.649 10.439 26.854 1.00 56.84 98 PRO A CA 1
ATOM 765 C C . PRO A 1 98 ? -28.135 8.983 26.770 1.00 56.84 98 PRO A C 1
ATOM 767 O O . PRO A 1 98 ? -27.982 8.237 27.738 1.00 56.84 98 PRO A O 1
ATOM 770 N N . THR A 1 99 ? -28.713 8.551 25.640 1.00 56.75 99 THR A N 1
ATOM 771 C CA . THR A 1 99 ? -29.150 7.161 25.440 1.00 56.75 99 THR A CA 1
ATOM 772 C C . THR A 1 99 ? -28.077 6.249 24.851 1.00 56.75 99 THR A C 1
ATOM 774 O O . THR A 1 99 ? -28.368 5.067 24.678 1.00 56.75 99 THR A O 1
ATOM 777 N N . SER A 1 100 ? -26.862 6.774 24.591 1.00 58.91 100 SER A N 1
ATOM 778 C CA . SER A 1 100 ? -25.646 6.069 24.137 1.00 58.91 100 SER A CA 1
ATOM 779 C C . SER A 1 100 ? -25.933 4.662 23.602 1.00 58.91 100 SER A C 1
ATOM 781 O O . SER A 1 100 ? -25.721 3.646 24.266 1.00 58.91 100 SER A O 1
ATOM 783 N N . PHE A 1 101 ? -26.455 4.593 22.376 1.00 71.81 101 PHE A N 1
ATOM 784 C CA . PHE A 1 101 ? -26.777 3.305 21.755 1.00 71.81 101 PHE A CA 1
ATOM 785 C C . PHE A 1 101 ? -25.511 2.489 21.413 1.00 71.81 101 PHE A C 1
ATOM 787 O O . PHE A 1 101 ? -25.599 1.318 21.042 1.00 71.81 101 PHE A O 1
ATOM 794 N N . ALA A 1 102 ? -24.328 3.101 21.541 1.00 76.06 102 ALA A N 1
ATOM 795 C CA . ALA A 1 102 ? -23.036 2.504 21.258 1.00 76.06 102 ALA A CA 1
ATOM 796 C C . ALA A 1 102 ? -21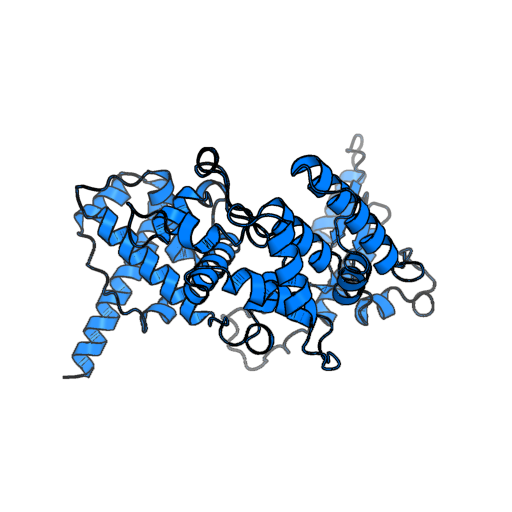.994 2.899 22.313 1.00 76.06 102 ALA A C 1
ATOM 798 O O . ALA A 1 102 ? -21.862 4.063 22.689 1.00 76.06 102 ALA A O 1
ATOM 799 N N . ARG A 1 103 ? -21.191 1.919 22.737 1.00 80.19 103 ARG A N 1
ATOM 800 C CA . ARG A 1 103 ? -20.008 2.150 23.572 1.00 80.19 103 ARG A CA 1
ATOM 801 C C . ARG A 1 103 ? -18.845 2.582 22.682 1.00 80.19 103 ARG A C 1
ATOM 803 O O . ARG A 1 103 ? -18.438 1.813 21.814 1.00 80.19 103 ARG A O 1
ATOM 810 N N . LYS A 1 104 ? -18.284 3.768 22.930 1.00 82.69 104 LYS A N 1
ATOM 811 C CA . LYS A 1 104 ? -17.026 4.208 22.313 1.00 82.69 104 LYS A CA 1
ATOM 812 C C . LYS A 1 104 ? -15.851 3.510 23.007 1.00 82.69 104 LYS A C 1
ATOM 814 O O . LYS A 1 104 ? -15.765 3.526 24.232 1.00 82.69 104 LYS A O 1
ATOM 819 N N . LEU A 1 105 ? -14.958 2.911 22.224 1.00 84.94 105 LEU A N 1
ATOM 820 C CA . LEU A 1 105 ? -13.641 2.466 22.676 1.00 84.94 105 LEU A CA 1
ATOM 821 C C . LEU A 1 105 ? -12.610 3.352 21.982 1.00 84.94 105 LEU A C 1
ATOM 823 O O . LEU A 1 105 ? -12.468 3.275 20.763 1.00 84.94 105 LEU A O 1
ATOM 827 N N . ASP A 1 106 ? -11.948 4.226 22.736 1.00 79.88 106 ASP A N 1
ATOM 828 C CA . ASP A 1 106 ? -10.873 5.046 22.189 1.00 79.88 106 ASP A CA 1
ATOM 829 C C . ASP A 1 106 ? -9.577 4.234 22.186 1.00 79.88 106 ASP A C 1
ATOM 831 O O . ASP A 1 106 ? -9.093 3.814 23.234 1.00 79.88 106 ASP A O 1
ATOM 835 N N . LEU A 1 107 ? -9.045 3.963 20.996 1.00 80.38 107 LEU A N 1
ATOM 836 C CA . LEU A 1 107 ? -7.786 3.236 20.846 1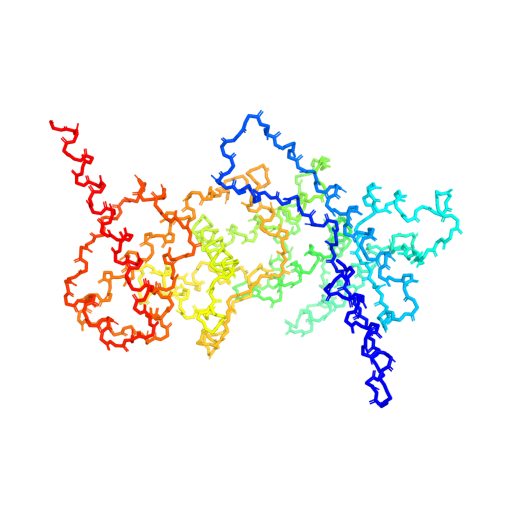.00 80.38 107 LEU A CA 1
ATOM 837 C C . LEU A 1 107 ? -6.566 4.158 20.969 1.00 80.38 107 LEU A C 1
ATOM 839 O O . LEU A 1 107 ? -5.449 3.666 20.869 1.00 80.38 107 LEU A O 1
ATOM 843 N N . HIS A 1 108 ? -6.747 5.471 21.150 1.00 69.38 108 HIS A N 1
ATOM 844 C CA . HIS A 1 108 ? -5.649 6.436 21.192 1.00 69.38 108 HIS A CA 1
ATOM 845 C C . HIS A 1 108 ? -5.201 6.809 22.615 1.00 69.38 108 HIS A C 1
ATOM 847 O O . HIS A 1 108 ? -4.033 7.140 22.795 1.00 69.38 108 HIS A O 1
ATOM 853 N N . GLU A 1 109 ? -6.083 6.744 23.619 1.00 64.56 109 GLU A N 1
ATOM 854 C CA . GLU A 1 109 ? -5.838 7.326 24.956 1.00 64.56 109 GLU A CA 1
ATOM 855 C C . GLU A 1 109 ? -4.655 6.697 25.727 1.00 64.56 109 GLU A C 1
ATOM 857 O O . GLU A 1 109 ? -3.979 7.417 26.457 1.00 64.56 109 GLU A O 1
ATOM 862 N N . ASP A 1 110 ? -4.326 5.420 25.488 1.00 63.59 110 ASP A N 1
ATOM 863 C CA . ASP A 1 110 ? -3.194 4.704 26.120 1.00 63.59 110 ASP A CA 1
ATOM 864 C C . ASP A 1 110 ? -2.179 4.142 25.100 1.00 63.59 110 ASP A C 1
ATOM 866 O O . ASP A 1 110 ? -1.353 3.277 25.411 1.00 63.59 110 ASP A O 1
ATOM 870 N N . TYR A 1 111 ? -2.237 4.597 23.846 1.00 75.19 111 TYR A N 1
ATOM 871 C CA . TYR A 1 111 ? -1.467 4.002 22.756 1.00 75.19 111 TYR A CA 1
ATOM 872 C C . TYR A 1 111 ? -0.093 4.656 22.586 1.00 75.19 111 TYR A C 1
ATOM 874 O O . TYR A 1 111 ? 0.036 5.763 22.059 1.00 75.19 111 TYR A O 1
ATOM 882 N N . ASN A 1 112 ? 0.964 3.938 22.977 1.00 87.25 112 ASN A N 1
ATOM 883 C CA . ASN A 1 112 ? 2.342 4.324 22.682 1.00 87.25 112 ASN A CA 1
ATOM 884 C C . ASN A 1 112 ? 2.857 3.595 21.434 1.00 87.25 112 ASN A C 1
ATOM 886 O O . ASN A 1 112 ? 3.605 2.620 21.524 1.00 87.25 112 ASN A O 1
ATOM 890 N N . ALA A 1 113 ? 2.499 4.128 20.264 1.00 89.81 113 ALA A N 1
ATOM 891 C CA . ALA A 1 113 ? 2.932 3.609 18.967 1.00 89.81 113 ALA A CA 1
ATOM 892 C C . ALA A 1 113 ? 4.453 3.379 18.885 1.00 89.81 113 ALA A C 1
ATOM 894 O O . ALA A 1 113 ? 4.909 2.403 18.298 1.00 89.81 113 ALA A O 1
ATOM 895 N N . ASN A 1 114 ? 5.250 4.264 19.491 1.00 93.62 114 ASN A N 1
ATOM 896 C CA . ASN A 1 114 ? 6.708 4.177 19.450 1.00 93.62 114 ASN A CA 1
ATOM 897 C C . ASN A 1 114 ? 7.241 2.989 20.260 1.00 93.62 114 ASN A C 1
ATOM 899 O O . ASN A 1 114 ? 8.221 2.372 19.843 1.00 93.62 114 ASN A O 1
ATOM 903 N N . ALA A 1 115 ? 6.601 2.639 21.380 1.00 94.81 115 ALA A N 1
ATOM 904 C CA . ALA A 1 115 ? 6.962 1.451 22.151 1.00 94.81 115 ALA A CA 1
ATOM 905 C C . ALA A 1 115 ? 6.649 0.166 21.366 1.00 94.81 115 ALA A C 1
ATOM 907 O O . ALA A 1 115 ? 7.505 -0.715 21.269 1.00 94.81 115 ALA A O 1
ATOM 908 N N . ASP A 1 116 ? 5.478 0.098 20.726 1.00 95.19 116 ASP A N 1
ATOM 909 C CA . ASP A 1 116 ? 5.085 -1.054 19.904 1.00 95.19 116 ASP A CA 1
ATOM 910 C C . ASP A 1 116 ? 5.977 -1.207 18.666 1.00 95.19 116 ASP A C 1
ATOM 912 O O . ASP A 1 116 ? 6.398 -2.314 18.322 1.00 95.19 116 ASP A O 1
ATOM 916 N N . ILE A 1 117 ? 6.323 -0.093 18.014 1.00 96.81 117 ILE A N 1
ATOM 917 C CA . ILE A 1 117 ? 7.254 -0.082 16.880 1.00 96.81 117 ILE A CA 1
ATOM 918 C C . ILE A 1 117 ? 8.658 -0.498 17.329 1.00 96.81 117 ILE A C 1
ATOM 920 O O . ILE A 1 117 ? 9.290 -1.291 16.632 1.00 96.81 117 ILE A O 1
ATOM 924 N N . THR A 1 118 ? 9.137 -0.028 18.487 1.00 97.88 118 THR A N 1
ATOM 925 C CA . THR A 1 118 ? 10.421 -0.471 19.064 1.00 97.88 118 THR A CA 1
ATOM 926 C C . THR A 1 118 ? 10.431 -1.985 19.242 1.00 97.88 118 THR A C 1
ATOM 928 O O . THR A 1 118 ? 11.302 -2.658 18.690 1.00 97.88 118 THR A O 1
ATOM 931 N N . LEU A 1 119 ? 9.423 -2.533 19.931 1.00 97.81 119 LEU A N 1
ATOM 932 C CA . LEU A 1 119 ? 9.305 -3.971 20.182 1.00 97.81 119 LEU A CA 1
ATOM 933 C C . LEU A 1 119 ? 9.251 -4.774 18.874 1.00 97.81 119 LEU A C 1
ATOM 935 O O . LEU A 1 119 ? 9.919 -5.804 18.732 1.00 97.81 119 LEU A O 1
ATOM 939 N N . PHE A 1 120 ? 8.475 -4.297 17.898 1.00 98.25 120 PHE A N 1
ATOM 940 C CA . PHE A 1 120 ? 8.390 -4.906 16.576 1.00 98.25 120 PHE A CA 1
ATOM 941 C C . PHE A 1 120 ? 9.742 -4.910 15.861 1.00 98.25 120 PHE A C 1
ATOM 943 O O . PHE A 1 120 ? 10.177 -5.961 15.386 1.00 98.25 120 PHE A O 1
ATOM 950 N N . LEU A 1 121 ? 10.426 -3.766 15.802 1.00 98.25 121 LEU A N 1
ATOM 951 C CA . LEU A 1 121 ? 11.727 -3.650 15.150 1.00 98.25 121 LEU A CA 1
ATOM 952 C C . LEU A 1 121 ? 12.756 -4.549 15.837 1.00 98.25 121 LEU A C 1
ATOM 954 O O . LEU A 1 121 ? 13.416 -5.320 15.147 1.00 98.25 121 LEU A O 1
ATOM 958 N N . GLU A 1 122 ? 12.857 -4.536 17.166 1.00 97.75 122 GLU A N 1
ATOM 959 C CA . GLU A 1 122 ? 13.757 -5.422 17.914 1.00 97.75 122 GLU A CA 1
ATOM 960 C C . GLU A 1 122 ? 13.526 -6.900 17.571 1.00 97.75 122 GLU A C 1
ATOM 962 O O . GLU A 1 122 ? 14.477 -7.639 17.286 1.00 97.75 122 GLU A O 1
ATOM 967 N N . ALA A 1 123 ? 12.268 -7.345 17.552 1.00 97.81 123 ALA A N 1
ATOM 968 C CA . ALA A 1 123 ? 11.921 -8.716 17.193 1.00 97.81 123 ALA A CA 1
ATOM 969 C C . ALA A 1 123 ? 12.328 -9.054 15.745 1.00 97.81 123 ALA A C 1
ATOM 971 O O . ALA A 1 123 ? 12.954 -10.092 15.501 1.00 97.81 123 ALA A O 1
ATOM 972 N N . GLN A 1 124 ? 12.033 -8.167 14.792 1.00 97.62 124 GLN A N 1
ATOM 973 C CA . GLN A 1 124 ? 12.324 -8.375 13.370 1.00 97.62 124 GLN A CA 1
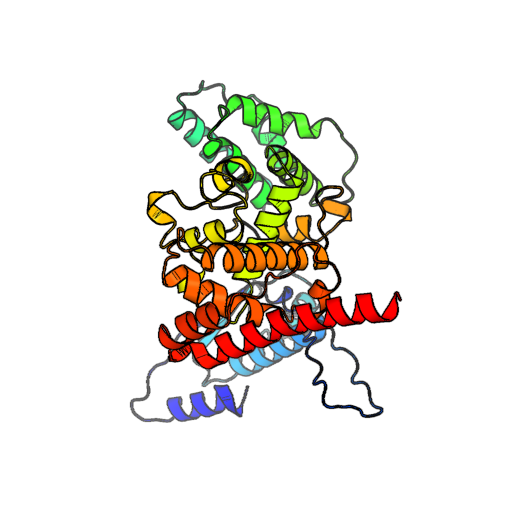ATOM 974 C C . GLN A 1 124 ? 13.824 -8.308 13.058 1.00 97.62 124 GLN A C 1
ATOM 976 O O . GLN A 1 124 ? 14.350 -9.176 12.361 1.00 97.62 124 GLN A O 1
ATOM 981 N N . PHE A 1 125 ? 14.557 -7.354 13.634 1.00 97.00 125 PHE A N 1
ATOM 982 C CA . PHE A 1 125 ? 16.015 -7.283 13.523 1.00 97.00 125 PHE A CA 1
ATOM 983 C C . PHE A 1 125 ? 16.679 -8.541 14.089 1.00 97.00 125 PHE A C 1
ATOM 985 O O . PHE A 1 125 ? 17.589 -9.091 13.465 1.00 97.00 125 PHE A O 1
ATOM 992 N N . ASN A 1 126 ? 16.193 -9.062 15.221 1.00 95.62 126 ASN A N 1
ATOM 993 C CA . ASN A 1 126 ? 16.669 -10.333 15.766 1.00 95.62 126 ASN A CA 1
ATOM 994 C C . ASN A 1 126 ? 16.426 -11.510 14.806 1.00 95.62 126 ASN A C 1
ATOM 996 O O . ASN A 1 126 ? 17.284 -12.392 14.688 1.00 95.62 126 ASN A O 1
ATOM 1000 N N . GLN A 1 127 ? 15.284 -11.531 14.115 1.00 95.50 127 GLN A N 1
ATOM 1001 C CA . GLN A 1 127 ? 14.967 -12.549 13.113 1.00 95.50 127 GLN A CA 1
ATOM 1002 C C . GLN A 1 127 ? 15.880 -12.447 11.883 1.00 95.50 127 GLN A C 1
ATOM 1004 O O . GLN A 1 127 ? 16.490 -13.451 11.504 1.00 95.50 127 GLN A O 1
ATOM 1009 N N . ILE A 1 128 ? 16.037 -11.250 11.310 1.00 94.38 128 ILE A N 1
ATOM 1010 C CA . ILE A 1 128 ? 16.928 -11.000 10.164 1.00 94.38 128 ILE A CA 1
ATOM 1011 C C . ILE A 1 128 ? 18.370 -11.362 10.537 1.00 94.38 128 ILE A C 1
ATOM 1013 O O . ILE A 1 128 ? 19.032 -12.101 9.808 1.00 94.38 128 ILE A O 1
ATOM 1017 N N . ARG A 1 129 ? 18.845 -10.946 11.719 1.00 94.31 129 ARG A N 1
ATOM 1018 C CA . ARG A 1 129 ? 20.190 -11.278 12.209 1.00 94.31 129 ARG A CA 1
ATOM 1019 C C . ARG A 1 129 ? 20.442 -12.784 12.217 1.00 94.31 129 ARG A C 1
ATOM 1021 O O . ARG A 1 129 ? 21.490 -13.220 11.752 1.00 94.31 129 ARG A O 1
ATOM 1028 N N . ARG A 1 130 ? 19.493 -13.578 12.728 1.00 93.94 130 ARG A N 1
ATOM 1029 C CA . ARG A 1 130 ? 19.603 -15.048 12.759 1.00 93.94 130 ARG A CA 1
ATOM 1030 C C . ARG A 1 130 ? 19.581 -15.644 11.352 1.00 93.94 130 ARG A C 1
ATOM 1032 O O . ARG A 1 130 ? 20.400 -16.508 11.060 1.00 93.94 130 ARG A O 1
ATOM 1039 N N . ARG A 1 131 ? 18.675 -15.174 10.488 1.00 91.50 131 ARG A N 1
ATOM 1040 C CA . ARG A 1 131 ? 18.518 -15.665 9.109 1.00 91.50 131 ARG A CA 1
ATOM 1041 C C . ARG A 1 131 ? 19.772 -15.435 8.263 1.00 91.50 131 ARG A C 1
ATOM 1043 O O . ARG A 1 131 ? 20.198 -16.348 7.566 1.00 91.50 131 ARG A O 1
ATOM 1050 N N . TYR A 1 132 ? 20.372 -14.252 8.368 1.00 90.06 132 TYR A N 1
ATOM 1051 C CA . TYR A 1 132 ? 21.550 -13.849 7.590 1.00 90.06 132 TYR A CA 1
ATOM 1052 C C . TYR A 1 132 ? 22.880 -14.031 8.342 1.00 90.06 132 TYR A C 1
ATOM 1054 O O . TYR A 1 132 ? 23.917 -13.596 7.851 1.00 90.06 132 TYR A O 1
ATOM 1062 N N . GLN A 1 133 ? 22.862 -14.658 9.527 1.00 92.12 133 GLN A N 1
ATOM 1063 C CA . GLN A 1 133 ? 24.046 -14.912 10.366 1.00 92.12 133 GLN A CA 1
ATOM 1064 C C . GLN A 1 133 ? 24.881 -13.643 10.638 1.00 92.12 133 GLN A C 1
ATOM 1066 O O . GLN A 1 133 ? 26.111 -13.664 10.639 1.00 92.12 133 GLN A O 1
ATOM 1071 N N . LEU A 1 134 ? 24.201 -12.514 10.863 1.00 92.12 134 LEU A N 1
ATOM 1072 C CA . LEU A 1 134 ? 24.843 -11.225 11.129 1.00 92.12 134 LEU A CA 1
ATOM 1073 C C . LEU A 1 134 ? 25.367 -11.153 12.575 1.00 92.12 134 LEU A C 1
ATOM 1075 O O . LEU A 1 134 ? 24.897 -11.861 13.467 1.00 92.12 134 LEU A O 1
ATOM 1079 N N . SER A 1 135 ? 26.330 -10.256 12.814 1.00 92.94 135 SER A N 1
ATOM 1080 C CA . SER A 1 135 ? 26.915 -10.017 14.143 1.00 92.94 135 SER A CA 1
ATOM 1081 C C . SER A 1 135 ? 25.852 -9.696 15.200 1.00 92.94 135 SER A C 1
ATOM 1083 O O . SER A 1 135 ? 24.879 -9.000 14.915 1.00 92.94 135 SER A O 1
ATOM 1085 N N . LEU A 1 136 ? 26.084 -10.108 16.453 1.00 91.50 136 LEU A N 1
ATOM 1086 C CA . LEU A 1 136 ? 25.257 -9.716 17.605 1.00 91.50 136 LEU A CA 1
ATOM 1087 C C . LEU A 1 136 ? 25.187 -8.196 17.804 1.00 91.50 136 LEU A C 1
ATOM 1089 O O . LEU A 1 136 ? 24.195 -7.709 18.334 1.00 91.50 136 LEU A O 1
ATOM 1093 N N . SER A 1 137 ? 26.203 -7.465 17.339 1.00 91.19 137 SER A N 1
ATOM 1094 C CA . SER A 1 137 ? 26.250 -5.999 17.344 1.00 91.19 137 SER A CA 1
ATOM 1095 C C . SER A 1 137 ? 25.434 -5.334 16.227 1.00 91.19 137 SER A C 1
ATOM 1097 O O . SER A 1 137 ? 25.492 -4.115 16.095 1.00 91.19 137 SER A O 1
ATOM 1099 N N . TRP A 1 138 ? 24.738 -6.112 15.389 1.00 94.19 138 TRP A N 1
ATOM 1100 C CA . TRP A 1 138 ? 23.804 -5.605 14.386 1.00 94.19 138 TRP A CA 1
ATOM 1101 C C . TRP A 1 138 ? 22.353 -5.739 14.893 1.00 94.19 138 TRP A C 1
ATOM 1103 O O . TRP A 1 138 ? 22.006 -6.806 15.417 1.00 94.19 138 TRP A O 1
ATOM 1113 N N . PRO A 1 139 ? 21.497 -4.713 14.713 1.00 95.69 139 PRO A N 1
ATOM 1114 C CA . PRO A 1 139 ? 21.761 -3.436 14.036 1.00 95.69 139 PRO A CA 1
ATOM 1115 C C . PRO A 1 139 ? 22.687 -2.503 14.846 1.00 95.69 139 PRO A C 1
ATOM 1117 O O . PRO A 1 139 ? 22.852 -2.715 16.046 1.00 95.69 139 PRO A O 1
ATOM 1120 N N . PRO A 1 140 ? 23.323 -1.497 14.207 1.00 94.56 140 PRO A N 1
ATOM 1121 C CA . PRO A 1 140 ? 24.177 -0.538 14.906 1.00 94.56 140 PRO A CA 1
ATOM 1122 C C . PRO A 1 140 ? 23.434 0.180 16.047 1.00 94.56 140 PRO A C 1
ATOM 1124 O O . PRO A 1 140 ? 22.231 0.423 15.919 1.00 94.56 140 PRO A O 1
ATOM 1127 N N . PRO A 1 141 ? 24.131 0.577 17.129 1.00 93.19 141 PRO A N 1
ATOM 1128 C CA . PRO A 1 141 ? 23.522 1.360 18.203 1.00 93.19 141 PRO A CA 1
ATOM 1129 C C . PRO A 1 141 ? 22.853 2.632 17.663 1.00 93.19 141 PRO A C 1
ATOM 1131 O O . PRO A 1 141 ? 23.432 3.310 16.813 1.00 93.19 141 PRO A O 1
ATOM 1134 N N . GLY A 1 142 ? 21.651 2.960 18.141 1.00 94.31 142 GLY A N 1
ATOM 1135 C CA . GLY A 1 142 ? 20.890 4.125 17.678 1.00 94.31 142 GLY A CA 1
ATOM 1136 C C . GLY A 1 142 ? 20.033 3.876 16.430 1.00 94.31 142 GLY A C 1
ATOM 1137 O O . GLY A 1 142 ? 19.201 4.717 16.091 1.00 94.31 142 GLY A O 1
ATOM 1138 N N . ALA A 1 143 ? 20.221 2.757 15.716 1.00 95.88 143 ALA A N 1
ATOM 1139 C CA . ALA A 1 143 ? 19.487 2.493 14.478 1.00 95.88 143 ALA A CA 1
ATOM 1140 C C . ALA A 1 143 ? 17.991 2.261 14.727 1.00 95.88 143 ALA A C 1
ATOM 1142 O O . ALA A 1 143 ? 17.169 2.770 13.969 1.00 95.88 143 ALA A O 1
ATOM 1143 N N . ILE A 1 144 ? 17.630 1.515 15.776 1.00 97.12 144 ILE A N 1
ATOM 1144 C CA . ILE A 1 144 ? 16.221 1.250 16.101 1.00 97.12 144 ILE A CA 1
ATOM 1145 C C . ILE A 1 144 ? 15.547 2.543 16.552 1.00 97.12 144 ILE A C 1
ATOM 1147 O O . ILE A 1 144 ? 14.493 2.879 16.027 1.00 97.12 144 ILE A O 1
ATOM 1151 N N . GLU A 1 145 ? 16.183 3.301 17.442 1.00 96.00 145 GLU A N 1
ATOM 1152 C CA . GLU A 1 145 ? 15.688 4.586 17.940 1.00 96.00 145 GLU A CA 1
ATOM 1153 C C . GLU A 1 145 ? 15.446 5.560 16.785 1.00 96.00 145 GLU A C 1
ATOM 1155 O O . GLU A 1 145 ? 14.367 6.138 16.671 1.00 96.00 145 GLU A O 1
ATOM 1160 N N . THR A 1 146 ? 16.404 5.642 15.859 1.00 94.88 146 THR A N 1
ATOM 1161 C CA . THR A 1 146 ? 16.261 6.432 14.634 1.00 94.88 146 THR A CA 1
ATOM 1162 C C . THR A 1 146 ? 15.045 5.965 13.832 1.00 94.88 146 THR A C 1
ATOM 1164 O O . THR A 1 146 ? 14.189 6.768 13.474 1.00 94.88 146 THR A O 1
ATOM 1167 N N . LEU A 1 147 ? 14.902 4.666 13.552 1.00 95.56 147 LEU A N 1
ATOM 1168 C CA . LEU A 1 147 ? 13.764 4.150 12.779 1.00 95.56 147 LEU A CA 1
ATOM 1169 C C . LEU A 1 147 ? 12.410 4.377 13.472 1.00 95.56 147 LEU A C 1
ATOM 1171 O O . LEU A 1 147 ? 11.423 4.625 12.782 1.00 95.56 147 LEU A O 1
ATOM 1175 N N . VAL A 1 148 ? 12.359 4.328 14.805 1.00 95.38 148 VAL A N 1
ATOM 1176 C CA . VAL A 1 148 ? 11.158 4.629 15.603 1.00 95.38 148 VAL A CA 1
ATOM 1177 C C . VAL A 1 148 ? 10.781 6.103 15.470 1.00 95.38 148 VAL A C 1
ATOM 1179 O O . VAL A 1 148 ? 9.621 6.410 15.197 1.00 95.38 148 VAL A O 1
ATOM 1182 N N . GLU A 1 149 ? 11.752 7.013 15.593 1.00 92.44 149 GLU A N 1
ATOM 1183 C CA . GLU A 1 149 ? 11.532 8.451 15.386 1.00 92.44 149 GLU A CA 1
ATOM 1184 C C . GLU A 1 149 ? 10.989 8.730 13.977 1.00 92.44 149 GLU A C 1
ATOM 1186 O O . GLU A 1 149 ? 9.984 9.428 13.814 1.00 92.44 149 GLU A O 1
ATOM 1191 N N . ASN A 1 150 ? 11.586 8.115 12.953 1.00 90.75 150 ASN A N 1
ATOM 1192 C CA . ASN A 1 150 ? 11.146 8.300 11.569 1.00 90.75 150 ASN A CA 1
ATOM 1193 C C . ASN A 1 150 ? 9.790 7.680 11.271 1.00 90.75 150 ASN A C 1
ATOM 1195 O O . ASN A 1 150 ? 9.061 8.192 10.425 1.00 90.75 150 ASN A O 1
ATOM 1199 N N . ALA A 1 151 ? 9.432 6.599 11.963 1.00 92.12 151 ALA A N 1
ATOM 1200 C CA . ALA A 1 151 ? 8.106 6.034 11.822 1.00 92.12 151 ALA A CA 1
ATOM 1201 C C . ALA A 1 151 ? 7.033 7.037 12.256 1.00 92.12 151 ALA A C 1
ATOM 1203 O O . ALA A 1 151 ? 5.932 6.988 11.719 1.00 92.12 151 ALA A O 1
ATOM 1204 N N . SER A 1 152 ? 7.330 7.957 13.189 1.00 89.69 152 SER A N 1
ATOM 1205 C CA . SER A 1 152 ? 6.376 8.979 13.652 1.00 89.69 152 SER A CA 1
ATOM 1206 C C . SER A 1 152 ? 5.015 8.363 14.024 1.00 89.69 152 SER A C 1
ATOM 1208 O O . SER A 1 152 ? 3.955 8.846 13.627 1.00 89.69 152 SER A O 1
ATOM 1210 N N . GLY A 1 153 ? 5.056 7.223 14.725 1.00 89.56 153 GLY 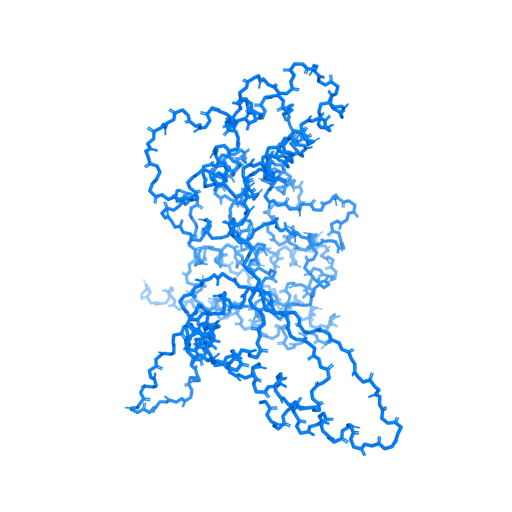A N 1
ATOM 1211 C CA . GLY A 1 153 ? 3.885 6.424 15.106 1.00 89.56 153 GLY A CA 1
ATOM 1212 C C . GLY A 1 153 ? 3.236 5.589 13.989 1.00 89.56 153 GLY A C 1
ATOM 1213 O O . GLY A 1 153 ? 2.263 4.881 14.244 1.00 89.56 153 GLY A O 1
ATOM 1214 N N . GLN A 1 154 ? 3.756 5.622 12.760 1.00 89.69 154 GLN A N 1
ATOM 1215 C CA . GLN A 1 154 ? 3.200 4.915 11.606 1.00 89.69 154 GLN A CA 1
ATOM 1216 C C . GLN A 1 154 ? 3.854 3.548 11.418 1.00 89.69 154 GLN A C 1
ATOM 1218 O O . GLN A 1 154 ? 4.957 3.409 10.884 1.00 89.69 154 GLN A O 1
ATOM 1223 N N . PHE A 1 155 ? 3.116 2.501 11.773 1.00 93.50 155 PHE A N 1
ATOM 1224 C CA . PHE A 1 155 ? 3.587 1.121 11.651 1.00 93.50 155 PHE A CA 1
ATOM 1225 C C . PHE A 1 155 ? 3.940 0.719 10.207 1.00 93.50 155 PHE A C 1
ATOM 1227 O O . PHE A 1 155 ? 4.818 -0.117 9.987 1.00 93.50 155 PHE A O 1
ATOM 1234 N N . VAL A 1 156 ? 3.302 1.344 9.206 1.00 95.38 156 VAL A N 1
ATOM 1235 C CA . VAL A 1 156 ? 3.602 1.114 7.783 1.00 95.38 156 VAL A CA 1
ATOM 1236 C C . VAL A 1 156 ? 5.056 1.445 7.435 1.00 95.38 156 VAL A C 1
ATOM 1238 O O . VAL A 1 156 ? 5.649 0.720 6.634 1.00 95.38 156 VAL A O 1
ATOM 1241 N N . TYR A 1 157 ? 5.662 2.458 8.066 1.00 95.94 157 TYR A N 1
ATOM 1242 C CA . TYR A 1 157 ? 7.075 2.788 7.871 1.00 95.94 157 TYR A CA 1
ATOM 1243 C C . TYR A 1 157 ? 7.961 1.633 8.343 1.00 95.94 157 TYR A C 1
ATOM 1245 O O . TYR A 1 157 ? 8.700 1.047 7.551 1.00 95.94 157 TYR A O 1
ATOM 1253 N N . ALA A 1 158 ? 7.811 1.235 9.611 1.00 96.62 158 ALA A N 1
ATOM 1254 C CA . ALA A 1 158 ? 8.597 0.164 10.218 1.00 96.62 158 ALA A CA 1
ATOM 1255 C C . ALA A 1 158 ? 8.435 -1.163 9.460 1.00 96.62 158 ALA A C 1
ATOM 1257 O O . ALA A 1 158 ? 9.420 -1.827 9.137 1.00 96.62 158 ALA A O 1
ATOM 1258 N N . ALA A 1 159 ? 7.201 -1.524 9.099 1.00 97.12 159 ALA A N 1
ATOM 1259 C CA . ALA A 1 159 ? 6.930 -2.735 8.334 1.00 97.12 159 ALA A CA 1
ATOM 1260 C C . ALA A 1 159 ? 7.548 -2.692 6.924 1.00 97.12 159 ALA A C 1
ATOM 1262 O O . ALA A 1 159 ? 8.034 -3.713 6.438 1.00 97.12 159 ALA A O 1
ATOM 1263 N N . THR A 1 160 ? 7.556 -1.527 6.268 1.00 96.62 160 THR A N 1
ATOM 1264 C CA . THR A 1 160 ? 8.179 -1.355 4.944 1.00 96.62 160 THR A CA 1
ATOM 1265 C C . THR A 1 160 ? 9.699 -1.460 5.028 1.00 96.62 160 THR A C 1
ATOM 1267 O O . THR A 1 160 ? 10.285 -2.155 4.200 1.00 96.62 160 THR A O 1
ATOM 1270 N N . VAL A 1 161 ? 10.324 -0.867 6.053 1.00 96.06 161 VAL A N 1
ATOM 1271 C CA . VAL A 1 161 ? 11.764 -1.016 6.326 1.00 96.06 161 VAL A CA 1
ATOM 1272 C C . VAL A 1 161 ? 12.123 -2.487 6.503 1.00 96.06 161 VAL A C 1
ATOM 1274 O O . VAL A 1 161 ? 12.990 -2.988 5.795 1.00 96.06 161 VAL A O 1
ATOM 1277 N N . ILE A 1 162 ? 11.423 -3.213 7.378 1.00 96.56 162 ILE A N 1
ATOM 1278 C CA . ILE A 1 162 ? 11.710 -4.634 7.611 1.00 96.56 162 ILE A CA 1
ATOM 1279 C C . ILE A 1 162 ? 11.551 -5.460 6.330 1.00 96.56 162 ILE A C 1
ATOM 1281 O O . ILE A 1 162 ? 12.435 -6.255 6.016 1.00 96.56 162 ILE A O 1
ATOM 1285 N N . ARG A 1 163 ? 10.484 -5.244 5.546 1.00 94.75 163 ARG A N 1
ATOM 1286 C CA . ARG A 1 163 ? 10.328 -5.929 4.251 1.00 94.75 163 ARG A CA 1
ATOM 1287 C C . ARG A 1 163 ? 11.460 -5.601 3.285 1.00 94.75 163 ARG A C 1
ATOM 1289 O O . ARG A 1 163 ? 11.920 -6.493 2.584 1.00 94.75 163 ARG A O 1
ATOM 1296 N N . PHE A 1 164 ? 11.904 -4.348 3.242 1.00 92.81 164 PHE A N 1
ATOM 1297 C CA . PHE A 1 164 ? 13.006 -3.935 2.378 1.00 92.81 164 PHE A CA 1
ATOM 1298 C C . PHE A 1 164 ? 14.312 -4.634 2.762 1.00 92.81 164 PHE A C 1
ATOM 1300 O O . PHE A 1 164 ? 15.007 -5.137 1.887 1.00 92.81 164 PHE A O 1
ATOM 1307 N N . LEU A 1 165 ? 14.595 -4.756 4.062 1.00 92.31 165 LEU A N 1
ATOM 1308 C CA . LEU A 1 165 ? 15.775 -5.464 4.562 1.00 92.31 165 LEU A CA 1
ATOM 1309 C C . LEU A 1 165 ? 15.715 -6.984 4.337 1.00 92.31 165 LEU A C 1
ATOM 1311 O O . LEU A 1 165 ? 16.751 -7.592 4.085 1.00 92.31 165 LEU A O 1
ATOM 1315 N N . ASP A 1 166 ? 14.536 -7.600 4.469 1.00 86.31 166 ASP A N 1
ATOM 1316 C CA . ASP A 1 166 ? 14.373 -9.064 4.447 1.00 86.31 166 ASP A CA 1
ATOM 1317 C C . ASP A 1 166 ? 14.115 -9.635 3.041 1.00 86.31 166 ASP A C 1
ATOM 1319 O O . ASP A 1 166 ? 14.430 -10.791 2.771 1.00 86.31 166 ASP A O 1
ATOM 1323 N N . MET A 1 167 ? 13.538 -8.843 2.132 1.00 78.94 167 MET A N 1
ATOM 1324 C CA . MET A 1 167 ? 13.191 -9.272 0.766 1.00 78.94 167 MET A CA 1
ATOM 1325 C C . MET A 1 167 ? 14.102 -8.664 -0.309 1.00 78.94 167 MET A C 1
ATOM 1327 O O . MET A 1 167 ? 13.904 -8.920 -1.494 1.00 78.94 167 MET A O 1
ATOM 1331 N N . GLY A 1 168 ? 15.097 -7.860 0.073 1.00 63.19 168 GLY A N 1
ATOM 1332 C CA . GLY A 1 168 ? 16.098 -7.338 -0.853 1.00 63.19 168 GLY A CA 1
ATOM 1333 C C . GLY A 1 168 ? 16.976 -8.466 -1.397 1.00 63.19 168 GLY A C 1
ATOM 1334 O O . GLY A 1 168 ? 17.830 -8.995 -0.691 1.00 63.19 168 GLY A O 1
ATOM 1335 N N . HIS A 1 169 ? 16.772 -8.856 -2.656 1.00 63.19 169 HIS A N 1
ATOM 1336 C CA . HIS A 1 169 ? 17.491 -9.983 -3.263 1.00 63.19 169 HIS A CA 1
ATOM 1337 C C . HIS A 1 169 ? 18.909 -9.637 -3.747 1.00 63.19 169 HIS A C 1
ATOM 1339 O O . HIS A 1 169 ? 19.706 -10.544 -3.983 1.00 63.19 169 HIS A O 1
ATOM 1345 N N . ARG A 1 170 ? 19.234 -8.346 -3.902 1.00 69.94 170 ARG A N 1
ATOM 1346 C CA . ARG A 1 170 ? 20.491 -7.898 -4.533 1.00 69.94 170 ARG A CA 1
ATOM 1347 C C . ARG A 1 170 ? 21.547 -7.400 -3.552 1.00 69.94 170 ARG A C 1
ATOM 1349 O O . ARG A 1 170 ? 22.734 -7.560 -3.817 1.00 69.94 170 ARG A O 1
ATOM 1356 N N . GLU A 1 171 ? 21.133 -6.827 -2.426 1.00 81.50 171 GLU A N 1
ATOM 1357 C CA . GLU A 1 171 ? 22.040 -6.235 -1.443 1.00 81.50 171 GLU A CA 1
ATOM 1358 C C . GLU A 1 171 ? 21.862 -6.872 -0.062 1.00 81.50 171 GLU A C 1
ATOM 1360 O O . GLU A 1 171 ? 20.746 -7.217 0.326 1.00 81.50 171 GLU A O 1
ATOM 1365 N N . PRO A 1 172 ? 22.947 -7.031 0.717 1.00 88.00 172 PRO A N 1
ATOM 1366 C CA . PRO A 1 172 ? 22.848 -7.575 2.062 1.00 88.00 172 PRO A CA 1
ATOM 1367 C C . PRO A 1 172 ? 22.081 -6.610 2.988 1.00 88.00 172 PRO A C 1
ATOM 1369 O O . PRO A 1 172 ? 22.258 -5.393 2.872 1.00 88.00 172 PRO A O 1
ATOM 1372 N N . PRO A 1 173 ? 21.344 -7.114 4.002 1.00 91.00 173 PRO A N 1
ATOM 1373 C CA . PRO A 1 173 ? 20.549 -6.278 4.913 1.00 91.00 173 PRO A CA 1
ATOM 1374 C C . PRO A 1 173 ? 21.337 -5.143 5.582 1.00 91.00 173 PRO A C 1
ATOM 1376 O O . PRO A 1 173 ? 20.787 -4.098 5.915 1.00 91.00 173 PRO A O 1
ATOM 1379 N N . LYS A 1 174 ? 22.650 -5.326 5.772 1.00 91.19 174 LYS A N 1
ATOM 1380 C CA . LYS A 1 174 ? 23.531 -4.292 6.319 1.00 91.19 174 LYS A CA 1
ATOM 1381 C C . LYS A 1 174 ? 23.632 -3.063 5.404 1.00 91.19 174 LYS A C 1
ATOM 1383 O O . LYS A 1 174 ? 23.513 -1.951 5.904 1.00 91.19 174 LYS A O 1
ATOM 1388 N N . ALA A 1 175 ? 23.827 -3.260 4.099 1.00 90.44 175 ALA A N 1
ATOM 1389 C CA . ALA A 1 175 ? 23.945 -2.164 3.134 1.00 90.44 175 ALA A CA 1
ATOM 1390 C C . ALA A 1 175 ? 22.612 -1.416 2.983 1.00 90.44 175 ALA A C 1
ATOM 1392 O O . ALA A 1 175 ? 22.582 -0.188 3.044 1.00 90.44 175 ALA A O 1
ATOM 1393 N N . LEU A 1 176 ? 21.508 -2.165 2.916 1.00 91.69 176 LEU A N 1
ATOM 1394 C CA . LEU A 1 176 ? 20.154 -1.614 2.836 1.00 91.69 176 LEU A CA 1
ATOM 1395 C C . LEU A 1 176 ? 19.796 -0.773 4.073 1.00 91.69 176 LEU A C 1
ATOM 1397 O O . LEU A 1 176 ? 19.239 0.317 3.946 1.00 91.69 176 LEU A O 1
ATOM 1401 N N . LEU A 1 177 ? 20.163 -1.237 5.275 1.00 94.06 177 LEU A N 1
ATOM 1402 C CA . LEU A 1 177 ? 19.959 -0.470 6.506 1.00 94.06 177 LEU A CA 1
ATOM 1403 C C . LEU A 1 177 ? 20.781 0.824 6.503 1.00 94.06 177 LEU A C 1
ATOM 1405 O O . LEU A 1 177 ? 20.266 1.883 6.855 1.00 94.06 177 LEU A O 1
ATOM 1409 N N . GLU A 1 178 ? 22.049 0.756 6.093 1.00 92.06 178 GLU A N 1
ATOM 1410 C CA . GLU A 1 178 ? 22.904 1.941 5.981 1.00 92.06 178 GLU A CA 1
ATOM 1411 C C . GLU A 1 178 ? 22.355 2.955 4.967 1.00 92.06 178 GLU A C 1
ATOM 1413 O O . GLU A 1 178 ? 22.460 4.158 5.204 1.00 92.06 178 GLU A O 1
ATOM 1418 N N . ALA A 1 179 ? 21.758 2.495 3.863 1.00 89.81 179 ALA A N 1
ATOM 1419 C CA . ALA A 1 179 ? 21.111 3.360 2.882 1.00 89.81 179 ALA A CA 1
ATOM 1420 C C . ALA A 1 179 ? 19.904 4.094 3.490 1.00 89.81 179 ALA A C 1
ATOM 1422 O O . ALA A 1 179 ? 19.862 5.324 3.436 1.00 89.81 179 ALA A O 1
ATOM 1423 N N . ILE A 1 180 ? 18.998 3.377 4.169 1.00 91.06 180 ILE A N 1
ATOM 1424 C CA . ILE A 1 180 ? 17.817 3.975 4.822 1.00 91.06 180 ILE A CA 1
ATOM 1425 C C . ILE A 1 180 ? 18.219 5.025 5.865 1.00 91.06 180 ILE A C 1
ATOM 1427 O O . ILE A 1 180 ? 17.649 6.115 5.894 1.00 91.06 180 ILE A O 1
ATOM 1431 N N . LEU A 1 181 ? 19.220 4.732 6.700 1.00 90.69 181 LEU A N 1
ATOM 1432 C CA . LEU A 1 181 ? 19.679 5.669 7.732 1.00 90.69 181 LEU A CA 1
ATOM 1433 C C . LEU A 1 181 ? 20.340 6.929 7.133 1.00 90.69 181 LEU A C 1
ATOM 1435 O O . LEU A 1 181 ? 20.332 7.986 7.763 1.00 90.69 181 LEU A O 1
ATOM 1439 N N . LYS A 1 182 ? 20.893 6.854 5.912 1.00 86.06 182 LYS A N 1
ATOM 1440 C CA . LYS A 1 182 ? 21.511 8.000 5.213 1.00 86.06 182 LYS A CA 1
ATOM 1441 C C . LYS A 1 182 ? 20.508 8.924 4.526 1.00 86.06 182 LYS A C 1
ATOM 1443 O O . LYS A 1 182 ? 20.810 10.110 4.396 1.00 86.06 182 LYS A O 1
ATOM 1448 N N . VAL A 1 183 ? 19.329 8.427 4.132 1.00 76.44 183 VAL A N 1
ATOM 1449 C CA . VAL A 1 183 ? 18.248 9.229 3.506 1.00 76.44 183 VAL A CA 1
ATOM 1450 C C . VAL A 1 183 ? 17.836 10.431 4.383 1.00 76.44 183 VAL A C 1
ATOM 1452 O O . VAL A 1 183 ? 17.278 11.406 3.897 1.00 76.44 183 VAL A O 1
ATOM 1455 N N . GLN A 1 184 ? 18.180 10.411 5.670 1.00 61.47 184 GLN A N 1
ATOM 1456 C CA . GLN A 1 184 ? 17.618 11.276 6.707 1.00 61.47 184 GLN A CA 1
ATOM 1457 C C . GLN A 1 184 ? 18.491 12.468 7.121 1.00 61.47 184 GLN A C 1
ATOM 1459 O O . GLN A 1 184 ? 18.075 13.280 7.948 1.00 61.47 184 GLN A O 1
ATOM 1464 N N . VAL A 1 185 ? 19.711 12.612 6.590 1.00 54.56 185 VAL A N 1
ATOM 1465 C CA . VAL A 1 185 ? 20.641 13.659 7.069 1.00 54.56 185 VAL A CA 1
ATOM 1466 C C . VAL A 1 185 ? 20.160 15.084 6.718 1.00 54.56 185 VAL A C 1
ATOM 1468 O O . VAL A 1 185 ? 20.637 16.065 7.291 1.00 54.56 185 VAL A O 1
ATOM 1471 N N . THR A 1 186 ? 19.147 15.243 5.862 1.00 51.56 186 THR A N 1
ATOM 1472 C CA . THR A 1 186 ? 18.537 16.542 5.536 1.00 51.56 186 THR A CA 1
ATOM 1473 C C . THR A 1 186 ? 17.416 16.914 6.515 1.00 51.56 186 THR A C 1
ATOM 1475 O O . THR A 1 186 ? 16.236 16.891 6.176 1.00 51.56 186 THR A O 1
ATOM 1478 N N . LYS A 1 187 ? 17.780 17.283 7.749 1.00 50.81 187 LYS A N 1
ATOM 1479 C CA . LYS A 1 187 ? 16.843 17.754 8.786 1.00 50.81 187 LYS A CA 1
ATOM 1480 C C . LYS A 1 187 ? 16.239 19.123 8.432 1.00 50.81 187 LYS A C 1
ATOM 1482 O O . LYS A 1 187 ? 16.834 20.160 8.729 1.00 50.81 187 LYS A O 1
ATOM 1487 N N . LYS A 1 188 ? 15.036 19.145 7.857 1.00 53.50 188 LYS A N 1
ATOM 1488 C CA . LYS A 1 188 ? 14.095 20.271 7.999 1.00 53.50 188 LYS A CA 1
ATOM 1489 C C . LYS A 1 188 ? 12.916 19.818 8.867 1.00 53.50 188 LYS A C 1
ATOM 1491 O O . LYS A 1 188 ? 12.588 18.636 8.841 1.00 53.50 188 LYS A O 1
ATOM 1496 N N . PRO A 1 189 ? 12.314 20.710 9.675 1.00 51.00 189 PRO A N 1
ATOM 1497 C CA . PRO A 1 189 ? 11.115 20.365 10.427 1.00 51.00 189 PRO A CA 1
ATOM 1498 C C . PRO A 1 189 ? 10.011 19.998 9.435 1.00 51.00 189 PRO A C 1
ATOM 1500 O O . PRO A 1 189 ? 9.627 20.823 8.605 1.00 51.00 189 PRO A O 1
ATOM 1503 N N . ALA A 1 190 ? 9.560 18.749 9.511 1.00 55.19 190 ALA A N 1
ATOM 1504 C CA . ALA A 1 190 ? 8.574 18.203 8.601 1.00 55.19 190 ALA A CA 1
ATOM 1505 C C . ALA A 1 190 ? 7.231 18.912 8.792 1.00 55.19 190 ALA A C 1
ATOM 1507 O O . ALA A 1 190 ? 6.652 18.886 9.879 1.00 55.19 190 ALA A O 1
ATOM 1508 N N . SER A 1 191 ? 6.729 19.563 7.744 1.00 62.09 191 SER A N 1
ATOM 1509 C CA . SER A 1 191 ? 5.359 20.090 7.709 1.00 62.09 191 SER A CA 1
ATOM 1510 C C . SER A 1 191 ? 4.334 18.998 7.386 1.00 62.09 191 SER A C 1
ATOM 1512 O O . SER A 1 191 ? 3.142 19.192 7.620 1.00 62.09 191 SER A O 1
ATOM 1514 N N . ASN A 1 192 ? 4.792 17.853 6.865 1.00 69.94 192 ASN A N 1
ATOM 1515 C CA . ASN A 1 192 ? 3.980 16.700 6.499 1.00 69.94 192 ASN A CA 1
ATOM 1516 C C . ASN A 1 192 ? 4.283 15.517 7.444 1.00 69.94 192 ASN A C 1
ATOM 1518 O O . ASN A 1 192 ? 5.420 15.043 7.460 1.00 69.94 192 ASN A O 1
ATOM 1522 N N . PRO A 1 193 ? 3.296 14.979 8.189 1.00 76.19 193 PRO A N 1
ATOM 1523 C CA . PRO A 1 193 ? 3.507 13.813 9.050 1.00 76.19 193 PRO A CA 1
ATOM 1524 C C . PRO A 1 193 ? 3.942 12.556 8.276 1.00 76.19 193 PRO A C 1
ATOM 1526 O O . PRO A 1 193 ? 4.495 11.638 8.872 1.00 76.19 193 PRO A O 1
ATOM 1529 N N . LEU A 1 194 ? 3.725 12.499 6.958 1.00 86.31 194 LEU A N 1
ATOM 1530 C CA . LEU A 1 194 ? 4.100 11.375 6.094 1.00 86.31 194 LEU A CA 1
ATOM 1531 C C . LEU A 1 194 ? 5.470 11.550 5.421 1.00 86.31 194 LEU A C 1
ATOM 1533 O O . LEU A 1 194 ? 5.873 10.682 4.658 1.00 86.31 194 LEU A O 1
ATOM 1537 N N . GLU A 1 195 ? 6.211 12.629 5.693 1.00 88.56 195 GLU A N 1
ATOM 1538 C CA . GLU A 1 195 ? 7.439 12.959 4.950 1.00 88.56 195 GLU A CA 1
ATOM 1539 C C . GLU A 1 195 ? 8.498 11.848 4.997 1.00 88.56 195 GLU A C 1
ATOM 1541 O O . GLU A 1 195 ? 9.097 11.519 3.976 1.00 88.56 195 GLU A O 1
ATOM 1546 N N . GLN A 1 196 ? 8.696 11.211 6.154 1.00 90.75 196 GLN A N 1
ATOM 1547 C CA . GLN A 1 196 ? 9.653 10.105 6.277 1.00 90.75 196 GLN A CA 1
ATOM 1548 C C . GLN A 1 196 ? 9.197 8.850 5.525 1.00 90.75 196 GLN A C 1
ATOM 1550 O O . GLN A 1 196 ? 10.017 8.133 4.949 1.00 90.75 196 GLN A O 1
ATOM 1555 N N . LEU A 1 197 ? 7.887 8.594 5.487 1.00 93.62 197 LEU A N 1
ATOM 1556 C CA . LEU A 1 197 ? 7.316 7.513 4.690 1.00 93.62 197 LEU A CA 1
ATOM 1557 C C . LEU A 1 197 ? 7.456 7.799 3.189 1.00 93.62 197 LEU A C 1
ATOM 1559 O O . LEU A 1 197 ? 7.831 6.906 2.433 1.00 93.62 197 LEU A O 1
ATOM 1563 N N . ASP A 1 198 ? 7.234 9.045 2.778 1.00 93.88 198 ASP A N 1
ATOM 1564 C CA . ASP A 1 198 ? 7.379 9.506 1.395 1.00 93.88 198 ASP A CA 1
ATOM 1565 C C . ASP A 1 198 ? 8.837 9.411 0.930 1.00 93.88 198 ASP A C 1
ATOM 1567 O O . ASP A 1 198 ? 9.114 8.921 -0.168 1.00 93.88 198 ASP A O 1
ATOM 1571 N N . ALA A 1 199 ? 9.786 9.800 1.784 1.00 92.56 199 ALA A N 1
ATOM 1572 C CA . ALA A 1 199 ? 11.214 9.645 1.526 1.00 92.56 199 ALA A CA 1
ATOM 1573 C C . ALA A 1 199 ? 11.609 8.165 1.387 1.00 92.56 199 ALA A C 1
ATOM 1575 O O . ALA A 1 199 ? 12.358 7.810 0.476 1.00 92.56 199 ALA A O 1
ATOM 1576 N N . LEU A 1 200 ? 11.061 7.286 2.236 1.00 94.75 200 LEU A N 1
ATOM 1577 C CA . LEU A 1 200 ? 11.281 5.842 2.140 1.00 94.75 200 LEU A CA 1
ATOM 1578 C C . LEU A 1 200 ? 10.716 5.266 0.832 1.00 94.75 200 LEU A C 1
ATOM 1580 O O . LEU A 1 200 ? 11.409 4.505 0.157 1.00 94.75 200 LEU A O 1
ATOM 1584 N N . TYR A 1 201 ? 9.493 5.635 0.441 1.00 96.25 201 TYR A N 1
ATOM 1585 C CA . TYR A 1 201 ? 8.915 5.213 -0.840 1.00 96.25 201 TYR A CA 1
ATOM 1586 C C . TYR A 1 201 ? 9.727 5.707 -2.029 1.00 96.25 201 TYR A C 1
ATOM 1588 O O . TYR A 1 201 ? 10.021 4.910 -2.918 1.00 96.25 201 TYR A O 1
ATOM 1596 N N . THR A 1 202 ? 10.135 6.977 -2.014 1.00 95.38 202 THR A N 1
ATOM 1597 C CA . THR A 1 202 ? 10.997 7.565 -3.048 1.00 95.38 202 THR A CA 1
ATOM 1598 C C . THR A 1 202 ? 12.279 6.751 -3.181 1.00 95.38 202 THR A C 1
ATOM 1600 O O . THR A 1 202 ? 12.578 6.257 -4.263 1.00 95.38 202 THR A O 1
ATOM 1603 N N . HIS A 1 203 ? 12.981 6.523 -2.067 1.00 94.00 203 HIS A N 1
ATOM 1604 C CA . HIS A 1 203 ? 14.237 5.779 -2.049 1.00 94.00 203 HIS A CA 1
ATOM 1605 C C . HIS A 1 203 ? 14.090 4.359 -2.615 1.00 94.00 203 HIS A C 1
ATOM 1607 O O . HIS A 1 203 ? 14.919 3.915 -3.407 1.00 94.00 203 HIS A O 1
ATOM 1613 N N . ILE A 1 204 ? 13.020 3.647 -2.245 1.00 94.75 204 ILE A N 1
ATOM 1614 C CA . ILE A 1 204 ? 12.774 2.291 -2.745 1.00 94.75 204 ILE A CA 1
ATOM 1615 C C . ILE A 1 204 ? 12.429 2.319 -4.239 1.00 94.75 204 ILE A C 1
ATOM 1617 O O . ILE A 1 204 ? 12.974 1.522 -4.995 1.00 94.75 204 ILE A O 1
ATOM 1621 N N . LEU A 1 205 ? 11.564 3.230 -4.693 1.00 96.12 205 LEU A N 1
ATOM 1622 C CA . LEU A 1 205 ? 11.197 3.344 -6.111 1.00 96.12 205 LEU A CA 1
ATOM 1623 C C . LEU A 1 205 ? 12.403 3.712 -6.986 1.00 96.12 205 LEU A C 1
ATOM 1625 O O . LEU A 1 205 ? 12.567 3.146 -8.065 1.00 96.12 205 LEU A O 1
ATOM 1629 N N . GLU A 1 206 ? 13.271 4.599 -6.500 1.00 94.19 206 GLU A N 1
ATOM 1630 C CA . GLU A 1 206 ? 14.514 5.001 -7.170 1.00 94.19 206 GLU A CA 1
ATOM 1631 C C . GLU A 1 206 ? 15.563 3.883 -7.242 1.00 94.19 206 GLU A C 1
ATOM 1633 O O . GLU A 1 206 ? 16.485 3.966 -8.049 1.00 94.19 206 GLU A O 1
ATOM 1638 N N . SER A 1 207 ? 15.414 2.810 -6.457 1.00 92.06 207 SER A N 1
ATOM 1639 C CA . SER A 1 207 ? 16.267 1.621 -6.581 1.00 92.06 207 SER A CA 1
ATOM 1640 C C . SER A 1 207 ? 15.952 0.773 -7.822 1.00 92.06 207 SER A C 1
ATOM 1642 O O . SER A 1 207 ? 16.716 -0.138 -8.160 1.00 92.06 207 SER A O 1
ATOM 1644 N N . SER A 1 208 ? 14.834 1.040 -8.504 1.00 93.75 208 SER A N 1
ATOM 1645 C CA . SER A 1 208 ? 14.541 0.427 -9.798 1.00 93.75 208 SER A CA 1
ATOM 1646 C C . SER A 1 208 ? 15.464 0.981 -10.895 1.00 93.75 208 SER A C 1
ATOM 1648 O O . SER A 1 208 ? 15.746 2.178 -10.896 1.00 93.75 208 SER A O 1
ATOM 1650 N N . PRO A 1 209 ? 15.897 0.163 -11.875 1.00 93.25 209 PRO A N 1
ATOM 1651 C CA . PRO A 1 209 ? 16.645 0.641 -13.040 1.00 93.25 209 PRO A CA 1
ATOM 1652 C C . PRO A 1 209 ? 15.911 1.700 -13.878 1.00 93.25 209 PRO A C 1
ATOM 1654 O O . PRO A 1 209 ? 16.560 2.534 -14.505 1.00 93.25 209 PRO A O 1
ATOM 1657 N N . ASP A 1 210 ? 14.574 1.678 -13.880 1.00 94.94 210 ASP A N 1
ATOM 1658 C CA . ASP A 1 210 ? 13.725 2.693 -14.513 1.00 94.94 210 ASP A CA 1
ATOM 1659 C C . ASP A 1 210 ? 12.552 3.030 -13.570 1.00 94.94 210 ASP A C 1
ATOM 1661 O O . ASP A 1 210 ? 11.481 2.402 -13.630 1.00 94.94 210 ASP A O 1
ATOM 1665 N N . PRO A 1 211 ? 12.748 3.986 -12.638 1.00 96.19 211 PRO A N 1
ATOM 1666 C CA . PRO A 1 211 ? 11.722 4.364 -11.672 1.00 96.19 211 PRO A CA 1
ATOM 1667 C C . PRO A 1 211 ? 10.438 4.905 -12.325 1.00 96.19 211 PRO A C 1
ATOM 1669 O O . PRO A 1 211 ? 9.359 4.437 -11.947 1.00 96.19 211 PRO A O 1
ATOM 1672 N N . PRO A 1 212 ? 10.485 5.811 -13.329 1.00 94.75 212 PRO A N 1
ATOM 1673 C CA . PRO A 1 212 ? 9.280 6.261 -14.029 1.00 94.75 212 PRO A CA 1
ATOM 1674 C C . PRO A 1 212 ? 8.466 5.119 -14.654 1.00 94.75 212 PRO A C 1
ATOM 1676 O O . PRO A 1 212 ? 7.239 5.081 -14.501 1.00 94.75 212 PRO A O 1
ATOM 1679 N N . LEU A 1 213 ? 9.117 4.164 -15.327 1.00 94.38 213 LEU A N 1
ATOM 1680 C CA . LEU A 1 213 ? 8.420 3.018 -15.913 1.00 94.38 213 LEU A CA 1
ATOM 1681 C C . LEU A 1 213 ? 7.861 2.081 -14.836 1.00 94.38 213 LEU A C 1
ATOM 1683 O O . LEU A 1 213 ? 6.724 1.621 -14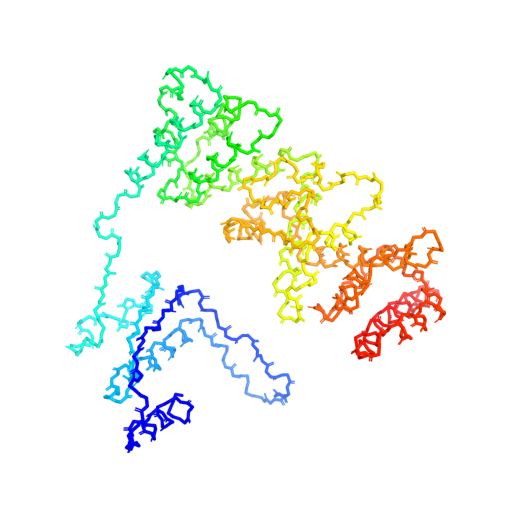.951 1.00 94.38 213 LEU A O 1
ATOM 1687 N N . SER A 1 214 ? 8.598 1.867 -13.747 1.00 96.31 214 SER A N 1
ATOM 1688 C CA . SER A 1 214 ? 8.140 1.050 -12.615 1.00 96.31 214 SER A CA 1
ATOM 1689 C C . SER A 1 214 ? 6.896 1.633 -11.947 1.00 96.31 214 SER A C 1
ATOM 1691 O O . SER A 1 214 ? 5.956 0.899 -11.635 1.00 96.31 214 SER A O 1
ATOM 1693 N N . VAL A 1 215 ? 6.831 2.960 -11.792 1.00 96.81 215 VAL A N 1
ATOM 1694 C CA . VAL A 1 215 ? 5.628 3.640 -11.292 1.00 96.81 215 VAL A CA 1
ATOM 1695 C C . VAL A 1 215 ? 4.458 3.467 -12.261 1.00 96.81 215 VAL A C 1
ATOM 1697 O O . VAL A 1 215 ? 3.343 3.173 -11.820 1.00 96.81 215 VAL A O 1
ATOM 1700 N N . ARG A 1 216 ? 4.683 3.584 -13.579 1.00 95.25 216 ARG A N 1
ATOM 1701 C CA . ARG A 1 216 ? 3.636 3.310 -14.584 1.00 95.25 216 ARG A CA 1
ATOM 1702 C C . ARG A 1 216 ? 3.115 1.881 -14.475 1.00 95.25 216 ARG A C 1
ATOM 1704 O O . ARG A 1 216 ? 1.899 1.695 -14.504 1.00 95.25 216 ARG A O 1
ATOM 1711 N N . TRP A 1 217 ? 3.994 0.898 -14.290 1.00 95.38 217 TRP A N 1
ATOM 1712 C CA . TRP A 1 217 ? 3.621 -0.495 -14.041 1.00 95.38 217 TRP A CA 1
ATOM 1713 C C . TRP A 1 217 ? 2.773 -0.638 -12.773 1.00 95.38 217 TRP A C 1
ATOM 1715 O O . TRP A 1 217 ? 1.643 -1.116 -12.850 1.00 95.38 217 TRP A O 1
ATOM 1725 N N . ILE A 1 218 ? 3.259 -0.149 -11.630 1.00 96.25 218 ILE A N 1
ATOM 1726 C CA . ILE A 1 218 ? 2.558 -0.222 -10.336 1.00 96.25 218 ILE A CA 1
ATOM 1727 C C . ILE A 1 218 ? 1.159 0.399 -10.419 1.00 96.25 218 ILE A C 1
ATOM 1729 O O . ILE A 1 218 ? 0.171 -0.236 -10.041 1.00 96.25 218 ILE A O 1
ATOM 1733 N N . ARG A 1 219 ? 1.047 1.616 -10.966 1.00 94.25 219 ARG A N 1
ATOM 1734 C CA . ARG A 1 219 ? -0.246 2.307 -11.104 1.00 94.25 219 ARG A CA 1
ATOM 1735 C C . ARG A 1 219 ? -1.165 1.620 -12.110 1.00 94.25 219 ARG A C 1
ATOM 1737 O O . ARG A 1 219 ? -2.381 1.610 -11.916 1.00 94.25 219 ARG A O 1
ATOM 1744 N N . SER A 1 220 ? -0.605 1.012 -13.156 1.00 92.62 220 SER A N 1
ATOM 1745 C CA . SER A 1 220 ? -1.384 0.243 -14.128 1.00 92.62 220 SER A CA 1
ATOM 1746 C C . SER A 1 220 ? -1.981 -1.007 -13.507 1.00 92.62 220 SER A C 1
ATOM 1748 O O . SER A 1 220 ? -3.185 -1.217 -13.634 1.00 92.62 220 SER A O 1
ATOM 1750 N N . ILE A 1 221 ? -1.166 -1.780 -12.787 1.00 92.81 221 ILE A N 1
ATOM 1751 C CA . ILE A 1 221 ? -1.585 -2.984 -12.061 1.00 92.81 221 ILE A CA 1
ATOM 1752 C C . ILE A 1 221 ? -2.691 -2.641 -11.065 1.00 92.81 221 ILE A C 1
ATOM 1754 O O . ILE A 1 221 ? -3.765 -3.238 -11.121 1.00 92.81 221 ILE A O 1
ATOM 1758 N N . HIS A 1 222 ? -2.460 -1.641 -10.207 1.00 91.25 222 HIS A N 1
ATOM 1759 C CA . HIS A 1 222 ? -3.452 -1.188 -9.232 1.00 91.25 222 HIS A CA 1
ATOM 1760 C C . HIS A 1 222 ? -4.777 -0.843 -9.901 1.00 91.25 222 HIS A C 1
ATOM 1762 O O . HIS A 1 222 ? -5.832 -1.326 -9.508 1.00 91.25 222 HIS A O 1
ATOM 1768 N N . SER A 1 223 ? -4.719 -0.069 -10.979 1.00 87.56 223 SER A N 1
ATOM 1769 C CA . SER A 1 223 ? -5.929 0.356 -11.659 1.00 87.56 223 SER A CA 1
ATOM 1770 C C . SER A 1 223 ? -6.638 -0.751 -12.445 1.00 87.56 223 SER A C 1
ATOM 1772 O O . SER A 1 223 ? -7.835 -0.638 -12.698 1.00 87.56 223 SER A O 1
ATOM 1774 N N . ILE A 1 224 ? -5.931 -1.790 -12.892 1.00 87.06 224 ILE A N 1
ATOM 1775 C CA . ILE A 1 224 ? -6.569 -2.972 -13.487 1.00 87.06 224 ILE A CA 1
ATOM 1776 C C . ILE A 1 224 ? -7.274 -3.778 -12.386 1.00 87.06 224 ILE A C 1
ATOM 1778 O O . ILE A 1 224 ? -8.384 -4.251 -12.602 1.00 87.06 224 ILE A O 1
ATOM 1782 N N . HIS A 1 225 ? -6.669 -3.891 -11.200 1.00 85.25 225 HIS A N 1
ATOM 1783 C CA . HIS A 1 225 ? -7.256 -4.608 -10.062 1.00 85.25 225 HIS A CA 1
ATOM 1784 C C . HIS A 1 225 ? -8.482 -3.917 -9.468 1.00 85.25 225 HIS A C 1
ATOM 1786 O O . H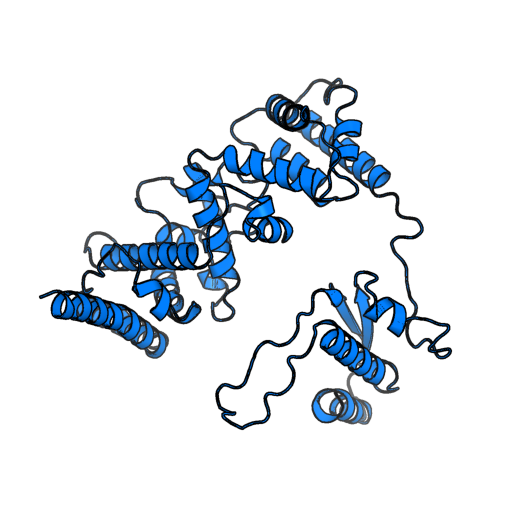IS A 1 225 ? -9.411 -4.604 -9.055 1.00 85.25 225 HIS A O 1
ATOM 1792 N N . ASP A 1 226 ? -8.485 -2.587 -9.443 1.00 78.88 226 ASP A N 1
ATOM 1793 C CA . ASP A 1 226 ? -9.590 -1.773 -8.925 1.00 78.88 226 ASP A CA 1
ATOM 1794 C C . ASP A 1 226 ? -10.821 -1.764 -9.858 1.00 78.88 226 ASP A C 1
ATOM 1796 O O . ASP A 1 226 ? -11.899 -1.279 -9.522 1.00 78.88 226 ASP A O 1
ATOM 1800 N N . ALA A 1 227 ? -10.694 -2.318 -11.066 1.00 72.56 227 ALA A N 1
ATOM 1801 C CA . ALA A 1 227 ? -11.786 -2.328 -12.020 1.00 72.56 227 ALA A CA 1
ATOM 1802 C C . ALA A 1 227 ? -12.840 -3.395 -11.654 1.00 72.56 227 ALA A C 1
ATOM 1804 O O . ALA A 1 227 ? -12.704 -4.575 -11.985 1.00 72.56 227 ALA A O 1
ATOM 1805 N N . ASN A 1 228 ? -13.939 -2.941 -11.039 1.00 58.34 228 ASN A N 1
ATOM 1806 C CA . ASN A 1 228 ? -15.076 -3.726 -10.514 1.00 58.34 228 ASN A CA 1
ATOM 1807 C C . ASN A 1 228 ? -15.748 -4.722 -11.486 1.00 58.34 228 ASN A C 1
ATOM 1809 O O . ASN A 1 228 ? -16.612 -5.498 -11.081 1.00 58.34 228 ASN A O 1
ATOM 1813 N N . HIS A 1 229 ? -15.394 -4.704 -12.770 1.00 64.56 229 HIS A N 1
ATOM 1814 C CA . HIS A 1 229 ? -15.974 -5.566 -13.800 1.00 64.56 229 HIS A CA 1
ATOM 1815 C C . HIS A 1 229 ? -15.113 -6.793 -14.140 1.00 64.56 229 HIS A C 1
ATOM 1817 O O . HIS A 1 229 ? -15.558 -7.643 -14.911 1.00 64.56 229 HIS A O 1
ATOM 1823 N N . MET A 1 230 ? -13.896 -6.913 -13.592 1.00 67.12 230 MET A N 1
ATOM 1824 C CA . MET A 1 230 ? -13.022 -8.053 -13.879 1.00 67.12 230 MET A CA 1
ATOM 1825 C C . MET A 1 230 ? -13.313 -9.245 -12.975 1.00 67.12 230 MET A C 1
ATOM 1827 O O . MET A 1 230 ? -13.327 -9.140 -11.751 1.00 67.12 230 MET A O 1
ATOM 1831 N N . ASN A 1 231 ? -13.449 -10.425 -13.579 1.00 70.69 231 ASN A N 1
ATOM 1832 C CA . ASN A 1 231 ? -13.406 -11.658 -12.808 1.00 70.69 231 ASN A CA 1
ATOM 1833 C C . ASN A 1 231 ? -11.982 -11.851 -12.264 1.00 70.69 231 ASN A C 1
ATOM 1835 O O . ASN A 1 231 ? -11.015 -11.865 -13.030 1.00 70.69 231 ASN A O 1
ATOM 1839 N N . ALA A 1 232 ? -11.867 -12.035 -10.946 1.00 71.31 232 ALA A N 1
ATOM 1840 C CA . ALA A 1 232 ? -10.597 -12.203 -10.243 1.00 71.31 232 ALA A CA 1
ATOM 1841 C C . ALA A 1 232 ? -9.701 -13.294 -10.855 1.00 71.31 232 ALA A C 1
ATOM 1843 O O . ALA A 1 232 ? -8.478 -13.172 -10.810 1.00 71.31 232 ALA A O 1
ATOM 1844 N N . ARG A 1 233 ? -10.292 -14.316 -11.493 1.00 76.81 233 ARG A N 1
ATOM 1845 C CA . ARG A 1 233 ? -9.556 -15.388 -12.187 1.00 76.81 233 ARG A CA 1
ATOM 1846 C C . ARG A 1 233 ? -8.676 -14.900 -13.348 1.00 76.81 233 ARG A C 1
ATOM 1848 O O . ARG A 1 233 ? -7.751 -15.604 -13.731 1.00 76.81 233 ARG A O 1
ATOM 1855 N N . HIS A 1 234 ? -8.953 -13.723 -13.913 1.00 78.88 234 HIS A N 1
ATOM 1856 C CA . HIS A 1 234 ? -8.187 -13.158 -15.031 1.00 78.88 234 HIS A CA 1
ATOM 1857 C C . HIS A 1 234 ? -7.079 -12.199 -14.581 1.00 78.88 234 HIS A C 1
ATOM 1859 O O . HIS A 1 234 ? -6.221 -11.854 -15.389 1.00 78.88 234 HIS A O 1
ATOM 1865 N N . LEU A 1 235 ? -7.066 -11.788 -13.309 1.00 84.12 235 LEU A N 1
ATOM 1866 C CA . LEU A 1 235 ? -6.113 -10.820 -12.745 1.00 84.12 235 LEU A CA 1
ATOM 1867 C C . LEU A 1 235 ? -4.780 -11.454 -12.313 1.00 84.12 235 LEU A C 1
ATOM 1869 O O . LEU A 1 235 ? -4.069 -10.924 -11.462 1.00 84.12 235 LEU A O 1
ATOM 1873 N N . VAL A 1 236 ? -4.443 -12.615 -12.869 1.00 91.12 236 VAL A N 1
ATOM 1874 C CA . VAL A 1 236 ? -3.208 -13.334 -12.548 1.00 91.12 236 VAL A CA 1
ATOM 1875 C C . VAL A 1 236 ? -1.985 -12.596 -13.096 1.00 91.12 236 VAL A C 1
ATOM 1877 O O . VAL A 1 236 ? -2.048 -11.940 -14.140 1.00 91.12 236 VAL A O 1
ATOM 1880 N N . ALA A 1 237 ? -0.852 -12.704 -12.402 1.00 92.12 237 ALA A N 1
ATOM 1881 C CA . ALA A 1 237 ? 0.368 -11.980 -12.746 1.00 92.12 237 ALA A CA 1
ATOM 1882 C C . ALA A 1 237 ? 0.860 -12.294 -14.164 1.00 92.12 237 ALA A C 1
ATOM 1884 O O . ALA A 1 237 ? 1.321 -11.387 -14.849 1.00 92.12 237 ALA A O 1
ATOM 1885 N N . SER A 1 238 ? 0.689 -13.526 -14.654 1.00 91.25 238 SER A N 1
ATOM 1886 C CA . SER A 1 238 ? 1.052 -13.887 -16.030 1.00 91.25 238 SER A CA 1
ATOM 1887 C C . SER A 1 238 ? 0.319 -13.048 -17.083 1.00 91.25 238 SER A C 1
ATOM 1889 O O . SER A 1 238 ? 0.925 -12.652 -18.073 1.00 91.25 238 SER A O 1
ATOM 1891 N N . ASN A 1 239 ? -0.958 -12.720 -16.862 1.00 90.94 239 ASN A N 1
ATOM 1892 C CA . ASN A 1 239 ? -1.739 -11.902 -17.794 1.00 90.94 239 ASN A CA 1
ATOM 1893 C C . ASN A 1 239 ? -1.289 -10.438 -17.775 1.00 90.94 239 ASN A C 1
ATOM 1895 O O . ASN A 1 239 ? -1.142 -9.816 -18.825 1.00 90.94 239 ASN A O 1
ATOM 1899 N N . ILE A 1 240 ? -1.023 -9.902 -16.583 1.00 91.94 240 ILE A N 1
ATOM 1900 C CA . ILE A 1 240 ? -0.458 -8.558 -16.411 1.00 91.94 240 ILE A CA 1
ATOM 1901 C C . ILE A 1 240 ? 0.905 -8.452 -17.100 1.00 91.94 240 ILE A C 1
ATOM 1903 O O . ILE A 1 240 ? 1.165 -7.476 -17.802 1.00 91.94 240 ILE A O 1
ATOM 1907 N N . ASN A 1 241 ? 1.744 -9.473 -16.942 1.00 91.88 241 ASN A N 1
ATOM 1908 C CA . ASN A 1 241 ? 3.065 -9.547 -17.553 1.00 91.88 241 ASN A CA 1
ATOM 1909 C C . ASN A 1 241 ? 2.963 -9.538 -19.078 1.00 91.88 241 ASN A C 1
ATOM 1911 O O . ASN A 1 241 ? 3.549 -8.672 -19.718 1.00 91.88 241 ASN A O 1
ATOM 1915 N N . LEU A 1 242 ? 2.144 -10.421 -19.656 1.00 89.31 242 LEU A N 1
ATOM 1916 C CA . LEU A 1 242 ? 1.920 -10.478 -21.105 1.00 89.31 242 LEU A CA 1
ATOM 1917 C C . LEU A 1 242 ? 1.351 -9.171 -21.683 1.00 89.31 242 LEU A C 1
ATOM 1919 O O . LEU A 1 242 ? 1.656 -8.810 -22.824 1.00 89.31 242 LEU A O 1
ATOM 1923 N N . LEU A 1 243 ? 0.533 -8.453 -20.906 1.00 90.25 243 LEU A N 1
ATOM 1924 C CA . LEU A 1 243 ? 0.002 -7.153 -21.305 1.00 90.25 243 LEU A CA 1
ATOM 1925 C C . LEU A 1 243 ? 1.095 -6.081 -21.314 1.00 90.25 243 LEU A C 1
ATOM 1927 O O . LEU A 1 243 ? 1.291 -5.420 -22.331 1.00 90.25 243 LEU A O 1
ATOM 1931 N N . LEU A 1 244 ? 1.762 -5.875 -20.176 1.00 91.44 244 LEU A N 1
ATOM 1932 C CA . LEU A 1 244 ? 2.612 -4.704 -19.957 1.00 91.44 244 LEU A CA 1
ATOM 1933 C C . LEU A 1 244 ? 4.010 -4.848 -20.569 1.00 91.44 244 LEU A C 1
ATOM 1935 O O . LEU A 1 244 ? 4.564 -3.832 -20.994 1.00 91.44 244 LEU A O 1
ATOM 1939 N N . GLN A 1 245 ? 4.549 -6.070 -20.666 1.00 89.62 245 GLN A N 1
ATOM 1940 C CA . GLN A 1 245 ? 5.884 -6.305 -21.223 1.00 89.62 245 GLN A CA 1
ATOM 1941 C C . GLN A 1 245 ? 5.979 -5.855 -22.679 1.00 89.62 245 GLN A C 1
ATOM 1943 O O . GLN A 1 245 ? 5.124 -6.160 -23.525 1.00 89.62 245 GLN A O 1
ATOM 1948 N N . THR A 1 246 ? 7.061 -5.152 -22.989 1.00 84.62 246 THR A N 1
ATOM 1949 C CA . THR A 1 246 ? 7.346 -4.687 -24.348 1.00 84.62 246 THR A CA 1
ATOM 1950 C C . THR A 1 246 ? 7.968 -5.801 -25.182 1.00 84.62 246 THR A C 1
ATOM 1952 O O . THR A 1 246 ? 7.554 -6.000 -26.324 1.00 84.62 246 THR A O 1
ATOM 1955 N N . ASP A 1 247 ? 8.863 -6.585 -24.586 1.00 79.56 247 ASP A N 1
ATOM 1956 C CA . ASP A 1 247 ? 9.524 -7.729 -25.213 1.00 79.56 247 ASP A CA 1
ATOM 1957 C C . ASP A 1 247 ? 9.167 -9.032 -24.465 1.00 79.56 247 ASP A C 1
ATOM 1959 O O . ASP A 1 247 ? 9.514 -9.148 -23.286 1.00 79.56 247 ASP A O 1
ATOM 1963 N N . PRO A 1 248 ? 8.488 -10.002 -25.116 1.00 69.69 248 PRO A N 1
ATOM 1964 C CA . PRO A 1 248 ? 8.122 -11.288 -24.514 1.00 69.69 248 PRO A CA 1
ATOM 1965 C C . PRO A 1 248 ? 9.304 -12.148 -24.048 1.00 69.69 248 PRO A C 1
ATOM 1967 O O . PRO A 1 248 ? 9.112 -13.029 -23.211 1.00 69.69 248 PRO A O 1
ATOM 1970 N N . GLU A 1 249 ? 10.500 -11.938 -24.603 1.00 70.62 249 GLU A N 1
ATOM 1971 C CA . GLU A 1 249 ? 11.707 -12.680 -24.214 1.00 70.62 249 GLU A CA 1
ATOM 1972 C C . GLU A 1 249 ? 12.458 -12.002 -23.056 1.00 70.62 249 GLU A C 1
ATOM 1974 O O . GLU A 1 249 ? 13.361 -12.590 -22.453 1.00 70.62 249 GLU A O 1
ATOM 1979 N N . SER A 1 250 ? 12.066 -10.776 -22.700 1.00 74.19 250 SER A N 1
ATOM 1980 C CA . SER A 1 250 ? 12.701 -10.000 -21.640 1.00 74.19 250 SER A CA 1
ATOM 1981 C C . SER A 1 250 ? 12.082 -10.271 -20.266 1.00 74.19 250 SER A C 1
ATOM 1983 O O . SER A 1 250 ? 10.868 -10.370 -20.094 1.00 74.19 250 SER A O 1
ATOM 1985 N N . SER A 1 251 ? 12.921 -10.303 -19.228 1.00 79.06 251 SER A N 1
ATOM 1986 C CA . SER A 1 251 ? 12.455 -10.324 -17.835 1.00 79.06 251 SER A CA 1
ATOM 1987 C C . SER A 1 251 ? 12.184 -8.902 -17.321 1.00 79.06 251 SER A C 1
ATOM 1989 O O . SER A 1 251 ? 12.728 -8.483 -16.298 1.00 79.06 251 SER A O 1
ATOM 1991 N N . GLU A 1 252 ? 11.375 -8.120 -18.049 1.00 88.06 252 GLU A N 1
ATOM 1992 C CA . GLU A 1 252 ? 11.101 -6.703 -17.730 1.00 88.06 252 GLU A CA 1
ATOM 1993 C C . GLU A 1 252 ? 10.511 -6.542 -16.317 1.00 88.06 252 GLU A C 1
ATOM 1995 O O . GLU A 1 252 ? 10.848 -5.616 -15.587 1.00 88.06 252 GLU A O 1
ATOM 2000 N N . VAL A 1 253 ? 9.700 -7.510 -15.883 1.00 87.44 253 VAL A N 1
ATOM 2001 C CA . VAL A 1 253 ? 9.115 -7.560 -14.533 1.00 87.44 253 VAL A CA 1
ATOM 2002 C C . VAL A 1 253 ? 10.193 -7.626 -13.459 1.00 87.44 253 VAL A C 1
ATOM 2004 O O . VAL A 1 253 ? 10.173 -6.835 -12.522 1.00 87.44 253 VAL A O 1
ATOM 2007 N N . GLU A 1 254 ? 11.125 -8.573 -13.578 1.00 87.81 254 GLU A N 1
ATOM 2008 C CA . GLU A 1 254 ? 12.216 -8.742 -12.613 1.00 87.81 254 GLU A CA 1
ATOM 2009 C C . GLU A 1 254 ? 13.173 -7.549 -12.667 1.00 87.81 254 GLU A C 1
ATOM 2011 O O . GLU A 1 254 ? 13.698 -7.100 -11.647 1.00 87.81 254 GLU A O 1
ATOM 2016 N N . HIS A 1 255 ? 13.377 -7.000 -13.865 1.00 89.62 255 HIS A N 1
ATOM 2017 C CA . HIS A 1 255 ? 14.200 -5.822 -14.067 1.00 89.62 255 HIS A CA 1
ATOM 2018 C C . HIS A 1 255 ? 13.636 -4.602 -13.326 1.00 89.62 255 HIS A C 1
ATOM 2020 O O . HIS A 1 255 ? 14.378 -3.977 -12.570 1.00 89.62 255 HIS A O 1
ATOM 2026 N N . LEU A 1 256 ? 12.342 -4.308 -13.495 1.00 93.00 256 LEU A N 1
ATOM 2027 C CA . LEU A 1 256 ? 11.675 -3.121 -12.948 1.00 93.00 256 LEU A CA 1
ATOM 2028 C C . LEU A 1 256 ? 11.224 -3.286 -11.494 1.00 93.00 256 LEU A C 1
ATOM 2030 O O . LEU A 1 256 ? 11.395 -2.385 -10.675 1.00 93.00 256 LEU A O 1
ATOM 2034 N N . LEU A 1 257 ? 10.612 -4.424 -11.164 1.00 92.44 257 LEU A N 1
ATOM 2035 C CA . LEU A 1 257 ? 9.946 -4.633 -9.877 1.00 92.44 257 LEU A CA 1
ATOM 2036 C C . LEU A 1 257 ? 10.784 -5.461 -8.895 1.00 92.44 257 LEU A C 1
ATOM 2038 O O . LEU A 1 257 ? 10.470 -5.457 -7.708 1.00 92.44 257 LEU A O 1
ATOM 2042 N N . GLY A 1 258 ? 11.865 -6.115 -9.334 1.00 89.19 258 GLY A N 1
ATOM 2043 C CA . GLY A 1 258 ? 12.676 -7.009 -8.491 1.00 89.19 258 GLY A CA 1
ATOM 2044 C C . GLY A 1 258 ? 13.367 -6.337 -7.294 1.00 89.19 258 GLY A C 1
ATOM 2045 O O . GLY A 1 258 ? 13.800 -7.017 -6.372 1.00 89.19 258 GLY A O 1
ATOM 2046 N N . ASN A 1 259 ? 13.442 -5.001 -7.253 1.00 89.62 259 ASN A N 1
ATOM 2047 C CA . ASN A 1 259 ? 13.908 -4.250 -6.074 1.00 89.62 259 ASN A CA 1
ATOM 2048 C C . ASN A 1 259 ? 12.758 -3.663 -5.232 1.00 89.62 259 ASN A C 1
ATOM 2050 O O . ASN A 1 259 ? 12.983 -3.068 -4.181 1.00 89.62 259 ASN A O 1
ATOM 2054 N N . LEU A 1 260 ? 11.510 -3.843 -5.668 1.00 94.00 260 LEU A N 1
ATOM 2055 C CA . LEU A 1 260 ? 10.322 -3.197 -5.107 1.00 94.00 260 LEU A CA 1
ATOM 2056 C C . LEU A 1 260 ? 9.471 -4.155 -4.254 1.00 94.00 260 LEU A C 1
ATOM 2058 O O . LEU A 1 260 ? 8.327 -3.834 -3.933 1.00 94.00 260 LEU A O 1
ATOM 2062 N N . HIS A 1 261 ? 10.014 -5.308 -3.841 1.00 91.94 261 HIS A N 1
ATOM 2063 C CA . HIS A 1 261 ? 9.304 -6.329 -3.046 1.00 91.94 261 HIS A CA 1
ATOM 2064 C C . HIS A 1 261 ? 8.772 -5.833 -1.694 1.00 91.94 261 HIS A C 1
ATOM 2066 O O . HIS A 1 261 ? 7.876 -6.447 -1.116 1.00 91.94 261 HIS A O 1
ATOM 2072 N N . SER A 1 262 ? 9.303 -4.727 -1.167 1.00 94.06 262 SER A N 1
ATOM 2073 C CA . SER A 1 262 ? 8.798 -4.096 0.057 1.00 94.06 262 SER A CA 1
ATOM 2074 C C . SER A 1 262 ? 7.517 -3.284 -0.154 1.00 94.06 262 SER A C 1
ATOM 2076 O O . SER A 1 262 ? 6.784 -3.052 0.816 1.00 94.06 262 SER A O 1
ATOM 2078 N N . LEU A 1 263 ? 7.236 -2.902 -1.406 1.00 95.69 263 LEU A N 1
ATOM 2079 C CA . LEU A 1 263 ? 6.063 -2.142 -1.847 1.00 95.69 263 LEU A CA 1
ATOM 2080 C C . LEU A 1 263 ? 5.042 -3.033 -2.568 1.00 95.69 263 LEU A C 1
ATOM 2082 O O . LEU A 1 263 ? 3.836 -2.898 -2.347 1.00 95.69 263 LEU A O 1
ATOM 2086 N N . VAL A 1 264 ? 5.529 -3.972 -3.383 1.00 94.25 264 VAL A N 1
ATOM 2087 C CA . VAL A 1 264 ? 4.733 -4.848 -4.248 1.00 94.25 264 VAL A CA 1
ATOM 2088 C C . VAL A 1 264 ? 4.958 -6.306 -3.862 1.00 94.25 264 VAL A C 1
ATOM 2090 O O . VAL A 1 264 ? 6.087 -6.789 -3.808 1.00 94.25 264 VAL A O 1
ATOM 2093 N N . ARG A 1 265 ? 3.880 -7.054 -3.637 1.00 92.94 265 ARG A N 1
ATOM 2094 C CA . ARG A 1 265 ? 3.935 -8.509 -3.505 1.00 92.94 265 ARG A CA 1
ATOM 2095 C C . ARG A 1 265 ? 3.969 -9.123 -4.899 1.00 92.94 265 ARG A C 1
ATOM 2097 O O . ARG A 1 265 ? 2.947 -9.227 -5.576 1.00 92.94 265 ARG A O 1
ATOM 2104 N N . ILE A 1 266 ? 5.166 -9.511 -5.316 1.00 91.06 266 ILE A N 1
ATOM 2105 C CA . ILE A 1 266 ? 5.431 -10.106 -6.625 1.00 91.06 266 ILE A CA 1
ATOM 2106 C C . ILE A 1 266 ? 5.298 -11.628 -6.505 1.00 91.06 266 ILE A C 1
ATOM 2108 O O . ILE A 1 266 ? 6.009 -12.229 -5.693 1.00 91.06 266 ILE A O 1
ATOM 2112 N N . PRO A 1 267 ? 4.399 -12.276 -7.268 1.00 91.25 267 PRO A N 1
ATOM 2113 C CA . PRO A 1 267 ? 4.300 -13.729 -7.258 1.00 91.25 267 PRO A CA 1
ATOM 2114 C C . PRO A 1 267 ? 5.582 -14.402 -7.750 1.00 91.25 267 PRO A C 1
ATOM 2116 O O . PRO A 1 267 ? 6.181 -13.980 -8.742 1.00 91.25 267 PRO A O 1
ATOM 2119 N N . THR A 1 268 ? 5.965 -15.497 -7.090 1.00 88.38 268 THR A N 1
ATOM 2120 C CA . THR A 1 268 ? 7.071 -16.347 -7.549 1.00 88.38 268 THR A CA 1
ATOM 2121 C C . THR A 1 268 ? 6.782 -16.879 -8.953 1.00 88.38 268 THR A C 1
ATOM 2123 O O . THR A 1 268 ? 5.610 -17.103 -9.269 1.00 88.38 268 THR A O 1
ATOM 2126 N N . PRO A 1 269 ? 7.804 -17.164 -9.782 1.00 86.81 269 PRO A N 1
ATOM 2127 C CA . PRO A 1 269 ? 7.603 -17.673 -11.142 1.00 86.81 269 PRO A CA 1
ATOM 2128 C C . PRO A 1 269 ? 6.641 -18.870 -11.221 1.00 86.81 269 PRO A C 1
ATOM 2130 O O . PRO A 1 269 ? 5.781 -18.921 -12.093 1.00 86.81 269 PRO A O 1
ATOM 2133 N N . SER A 1 270 ? 6.704 -19.782 -10.245 1.00 88.44 270 SER A N 1
ATOM 2134 C CA . SER A 1 270 ? 5.814 -20.948 -10.142 1.00 88.44 270 SER A CA 1
ATOM 2135 C C . SER A 1 270 ? 4.336 -20.612 -9.906 1.00 88.44 270 SER A C 1
ATOM 2137 O O . SER A 1 270 ? 3.471 -21.424 -10.216 1.00 88.44 270 SER A O 1
ATOM 2139 N N . ASN A 1 271 ? 4.037 -19.437 -9.347 1.00 90.12 271 ASN A N 1
ATOM 2140 C CA . ASN A 1 271 ? 2.695 -19.033 -8.930 1.00 90.12 271 ASN A CA 1
ATOM 2141 C C . ASN A 1 271 ? 2.086 -17.954 -9.838 1.00 90.12 271 ASN A C 1
ATOM 2143 O O . ASN A 1 271 ? 0.933 -17.580 -9.631 1.00 90.12 271 ASN A O 1
ATOM 2147 N N . GLN A 1 272 ? 2.808 -17.456 -10.848 1.00 89.25 272 GLN A N 1
ATOM 2148 C CA . GLN A 1 272 ? 2.338 -16.344 -11.690 1.00 89.25 272 GLN A CA 1
ATOM 2149 C C . GLN A 1 272 ? 1.059 -16.656 -12.482 1.00 89.25 272 GLN A C 1
ATOM 2151 O O . GLN A 1 272 ? 0.311 -15.736 -12.798 1.00 89.25 272 GLN A O 1
ATOM 2156 N N . ALA A 1 273 ? 0.781 -17.932 -12.767 1.00 88.44 273 ALA A N 1
ATOM 2157 C CA . ALA A 1 273 ? -0.422 -18.361 -13.485 1.00 88.44 273 ALA A CA 1
ATOM 2158 C C . ALA A 1 273 ? -1.702 -18.363 -12.626 1.00 88.44 273 ALA A C 1
ATOM 2160 O O . ALA A 1 273 ? -2.795 -18.499 -13.169 1.00 88.44 273 ALA A O 1
ATOM 2161 N N . VAL A 1 274 ? -1.581 -18.244 -11.298 1.00 89.44 274 VAL A N 1
ATOM 2162 C CA . VAL A 1 274 ? -2.714 -18.347 -10.355 1.00 89.44 274 VAL A CA 1
ATOM 2163 C C . VAL A 1 274 ? -2.794 -17.183 -9.372 1.00 89.44 274 VAL A C 1
ATOM 2165 O O . VAL A 1 274 ? -3.879 -16.832 -8.917 1.00 89.44 274 VAL A O 1
ATOM 2168 N N . ALA A 1 275 ? -1.661 -16.572 -9.031 1.00 91.56 275 ALA A N 1
ATOM 2169 C CA . ALA A 1 275 ? -1.590 -15.465 -8.094 1.00 91.56 275 ALA A CA 1
ATOM 2170 C C . ALA A 1 275 ? -1.581 -14.124 -8.832 1.00 91.56 275 ALA A C 1
ATOM 2172 O O . ALA A 1 275 ? -0.944 -13.975 -9.875 1.00 91.56 275 ALA A O 1
ATOM 2173 N N . LYS A 1 276 ? -2.260 -13.133 -8.254 1.00 92.44 276 LYS A N 1
ATOM 2174 C CA . LYS A 1 276 ? -2.216 -11.735 -8.691 1.00 92.44 276 LYS A CA 1
ATOM 2175 C C . LYS A 1 276 ? -1.064 -10.984 -8.028 1.00 92.44 276 LYS A C 1
ATOM 2177 O O . LYS A 1 276 ? -0.573 -11.394 -6.974 1.00 92.44 276 LYS A O 1
ATOM 2182 N N . TYR A 1 277 ? -0.689 -9.850 -8.609 1.00 93.12 277 TYR A N 1
ATOM 2183 C CA . TYR A 1 277 ? 0.077 -8.846 -7.875 1.00 93.12 277 TYR A CA 1
ATOM 2184 C C . TYR A 1 277 ? -0.744 -8.310 -6.697 1.00 93.12 277 TYR A C 1
ATOM 2186 O O . TYR A 1 277 ? -1.973 -8.246 -6.751 1.00 93.12 277 TYR A O 1
ATOM 2194 N N . ASP A 1 278 ? -0.068 -7.908 -5.631 1.00 92.38 278 ASP A N 1
ATOM 2195 C CA . ASP A 1 278 ? -0.722 -7.265 -4.496 1.00 92.38 278 ASP A CA 1
ATOM 2196 C C . ASP A 1 278 ? 0.162 -6.154 -3.934 1.00 92.38 278 ASP A C 1
ATOM 2198 O O . ASP A 1 278 ? 1.361 -6.101 -4.219 1.00 92.38 278 ASP A O 1
ATOM 2202 N N . PHE A 1 279 ? -0.415 -5.271 -3.131 1.00 94.44 279 PHE A N 1
ATOM 2203 C CA . PHE A 1 279 ? 0.292 -4.132 -2.552 1.00 94.44 279 PHE A CA 1
ATOM 2204 C C . PHE A 1 279 ? 0.121 -4.137 -1.041 1.00 94.44 279 PHE A C 1
ATOM 2206 O O . PHE A 1 279 ? -0.935 -4.489 -0.524 1.00 94.44 279 PHE A O 1
ATOM 2213 N N . TYR A 1 280 ? 1.173 -3.770 -0.310 1.00 93.88 280 TYR A N 1
ATOM 2214 C CA . TYR A 1 280 ? 1.136 -3.886 1.150 1.00 93.88 280 TYR A CA 1
ATOM 2215 C C . TYR A 1 280 ? 0.292 -2.811 1.832 1.00 93.88 280 TYR A C 1
ATOM 2217 O O . TYR A 1 280 ? -0.152 -3.040 2.954 1.00 93.88 280 TYR A O 1
ATOM 2225 N N . HIS A 1 281 ? 0.125 -1.637 1.215 1.00 93.06 281 HIS A N 1
ATOM 2226 C CA . HIS A 1 281 ? -0.568 -0.531 1.865 1.00 93.06 281 HIS A CA 1
ATOM 2227 C C . HIS A 1 281 ? -1.111 0.510 0.877 1.00 93.06 281 HIS A C 1
ATOM 2229 O O . HIS A 1 281 ? -0.433 0.856 -0.093 1.00 93.06 281 HIS A O 1
ATOM 2235 N N . LYS A 1 282 ? -2.298 1.059 1.174 1.00 91.31 282 LYS A N 1
ATOM 2236 C CA . LYS A 1 282 ? -2.968 2.112 0.385 1.00 91.31 282 LYS A CA 1
ATOM 2237 C C . LYS A 1 282 ? -2.151 3.406 0.298 1.00 91.31 282 LYS A C 1
ATOM 2239 O O . LYS A 1 282 ? -2.111 4.019 -0.762 1.00 91.31 282 LYS A O 1
ATOM 2244 N N . SER A 1 283 ? -1.404 3.753 1.352 1.00 93.75 283 SER A N 1
ATOM 2245 C CA . SER A 1 283 ? -0.581 4.979 1.395 1.00 93.75 283 SER A CA 1
ATOM 2246 C C . SER A 1 283 ? 0.461 5.093 0.283 1.00 93.75 283 SER A C 1
ATOM 2248 O O . SER A 1 283 ? 0.892 6.204 -0.015 1.00 93.75 283 SER A O 1
ATOM 2250 N N . LEU A 1 284 ? 0.874 3.979 -0.337 1.00 96.38 284 LEU A N 1
ATOM 2251 C CA . LEU A 1 284 ? 1.713 4.019 -1.535 1.00 96.38 284 LEU A CA 1
ATOM 2252 C C . LEU A 1 284 ? 0.991 4.730 -2.687 1.00 96.38 284 LEU A C 1
ATOM 2254 O O . LEU A 1 284 ? 1.592 5.534 -3.392 1.00 96.38 284 LEU A O 1
ATOM 2258 N N . PHE A 1 285 ? -0.298 4.451 -2.876 1.00 94.69 285 PHE A N 1
ATOM 2259 C CA . PHE A 1 285 ? -1.107 5.073 -3.919 1.00 94.69 285 PHE A CA 1
ATOM 2260 C C . PHE A 1 285 ? -1.514 6.495 -3.558 1.00 94.69 285 PHE A C 1
ATOM 2262 O O . PHE A 1 285 ? -1.539 7.333 -4.454 1.00 94.69 285 PHE A O 1
ATOM 2269 N N . ASP A 1 286 ? -1.714 6.797 -2.272 1.00 92.88 286 ASP A N 1
ATOM 2270 C CA . ASP A 1 286 ? -1.885 8.182 -1.813 1.00 92.88 286 ASP A CA 1
ATOM 2271 C C . ASP A 1 286 ? -0.623 9.016 -2.100 1.00 92.88 286 ASP A C 1
ATOM 2273 O O . ASP A 1 286 ? -0.713 10.174 -2.496 1.00 92.88 286 ASP A O 1
ATOM 2277 N N . TYR A 1 287 ? 0.567 8.425 -1.931 1.00 95.31 287 TYR A N 1
ATOM 2278 C CA . TYR A 1 287 ? 1.846 9.053 -2.274 1.00 95.31 287 TYR A CA 1
ATOM 2279 C C . TYR A 1 287 ? 2.004 9.237 -3.792 1.00 95.31 287 TYR A C 1
ATOM 2281 O O . TYR A 1 287 ? 2.267 10.344 -4.253 1.00 95.31 287 TYR A O 1
ATOM 2289 N N . LEU A 1 288 ? 1.799 8.177 -4.586 1.00 95.88 288 LEU A N 1
ATOM 2290 C CA . LEU A 1 288 ? 1.928 8.226 -6.052 1.00 95.88 288 LEU A CA 1
ATOM 2291 C C . LEU A 1 288 ? 0.843 9.082 -6.728 1.00 95.88 288 LEU A C 1
ATOM 2293 O O . LEU A 1 288 ? 1.021 9.529 -7.863 1.00 95.88 288 LEU A O 1
ATOM 2297 N N . GLY A 1 289 ? -0.298 9.263 -6.064 1.00 91.88 289 GLY A N 1
ATOM 2298 C CA . GLY A 1 289 ? -1.416 10.082 -6.521 1.00 91.88 289 GLY A CA 1
ATOM 2299 C C . GLY A 1 289 ? -1.231 11.579 -6.281 1.00 91.88 289 GLY A C 1
ATOM 2300 O O . GLY A 1 289 ? -1.919 12.361 -6.927 1.00 91.88 289 GLY A O 1
ATOM 2301 N N . ASP A 1 290 ? -0.297 11.981 -5.416 1.00 91.38 290 ASP A N 1
ATOM 2302 C CA . ASP A 1 290 ? -0.068 13.381 -5.061 1.00 91.38 290 ASP A CA 1
ATOM 2303 C C . ASP A 1 290 ? 1.274 13.890 -5.634 1.00 91.38 290 ASP A C 1
ATOM 2305 O O . ASP A 1 290 ? 2.345 13.476 -5.165 1.00 91.38 290 ASP A O 1
ATOM 2309 N N . PRO A 1 291 ? 1.263 14.805 -6.626 1.00 92.31 291 PRO A N 1
ATOM 2310 C CA . PRO A 1 291 ? 2.485 15.346 -7.221 1.00 92.31 291 PRO A CA 1
ATOM 2311 C C . PRO A 1 291 ? 3.348 16.134 -6.230 1.00 92.31 291 PRO A C 1
ATOM 2313 O O . PRO A 1 291 ? 4.562 16.225 -6.421 1.00 92.31 291 PRO A O 1
ATOM 2316 N N . HIS A 1 292 ? 2.766 16.680 -5.158 1.00 90.56 292 HIS A N 1
ATOM 2317 C CA . HIS A 1 292 ? 3.525 17.383 -4.124 1.00 90.56 292 HIS A CA 1
ATOM 2318 C C . HIS A 1 292 ? 4.317 16.427 -3.230 1.00 90.56 292 HIS A C 1
ATOM 2320 O O . HIS A 1 292 ? 5.324 16.841 -2.653 1.00 90.56 292 HIS A O 1
ATOM 2326 N N . ARG A 1 293 ? 3.891 15.162 -3.135 1.00 90.94 293 ARG A N 1
ATOM 2327 C CA . ARG A 1 293 ? 4.560 14.130 -2.331 1.00 90.94 293 ARG A CA 1
ATOM 2328 C C . ARG A 1 293 ? 5.584 13.344 -3.140 1.00 90.94 293 ARG A C 1
ATOM 2330 O O . ARG A 1 293 ? 6.719 13.199 -2.698 1.00 90.94 293 ARG A O 1
ATOM 2337 N N . CYS A 1 294 ? 5.214 12.867 -4.331 1.00 92.38 294 CYS A N 1
ATOM 2338 C CA . CYS A 1 294 ? 6.087 12.013 -5.149 1.00 92.38 294 CYS A CA 1
ATOM 2339 C C . CYS A 1 294 ? 6.918 12.759 -6.207 1.00 92.38 294 CYS A C 1
ATOM 2341 O O . CYS A 1 294 ? 7.814 12.173 -6.821 1.00 92.38 294 CYS A O 1
ATOM 2343 N N . GLY A 1 295 ? 6.676 14.057 -6.411 1.00 91.25 295 GLY A N 1
ATOM 2344 C CA . GLY A 1 295 ? 7.495 14.917 -7.263 1.00 91.25 295 GLY A CA 1
ATOM 2345 C C . GLY A 1 295 ? 7.671 14.359 -8.676 1.00 91.25 295 GLY A C 1
ATOM 2346 O O . GLY A 1 295 ? 6.711 14.193 -9.421 1.00 91.25 295 GLY A O 1
ATOM 2347 N N . LYS A 1 296 ? 8.918 14.051 -9.055 1.00 92.56 296 LYS A N 1
ATOM 2348 C CA . LYS A 1 296 ? 9.263 13.547 -10.400 1.00 92.56 296 LYS A CA 1
ATOM 2349 C C . LYS A 1 296 ? 8.730 12.143 -10.694 1.00 92.56 296 LYS A C 1
ATOM 2351 O O . LYS A 1 296 ? 8.688 11.755 -11.856 1.00 92.56 296 LYS A O 1
ATOM 2356 N N . LEU A 1 297 ? 8.368 11.385 -9.659 1.00 94.75 297 LEU A N 1
ATOM 2357 C CA . LEU A 1 297 ? 7.759 10.065 -9.802 1.00 94.75 297 LEU A CA 1
ATOM 2358 C C . LEU A 1 297 ? 6.255 10.158 -10.070 1.00 94.75 297 LEU A C 1
ATOM 2360 O O . LEU A 1 297 ? 5.630 9.136 -10.350 1.00 94.75 297 LEU A O 1
ATOM 2364 N N . HIS A 1 298 ? 5.666 11.355 -10.004 1.00 94.94 298 HIS A N 1
ATOM 2365 C CA . HIS A 1 298 ? 4.262 11.528 -10.322 1.00 94.94 298 HIS A CA 1
ATOM 2366 C C . HIS A 1 298 ? 3.992 11.185 -11.785 1.00 94.94 298 HIS A C 1
ATOM 2368 O O . HIS A 1 298 ? 4.695 11.612 -12.700 1.00 94.94 298 HIS A O 1
ATOM 2374 N N . VAL A 1 299 ? 2.928 10.422 -11.996 1.00 90.81 299 VAL A N 1
ATOM 2375 C CA . VAL A 1 299 ? 2.402 10.114 -13.320 1.00 90.81 299 VAL A CA 1
ATOM 2376 C C . VAL A 1 299 ? 0.960 10.590 -13.316 1.00 90.81 299 VAL A C 1
ATOM 2378 O O . VAL A 1 299 ? 0.228 10.322 -12.365 1.00 90.81 299 VAL A O 1
ATOM 2381 N N . GLU A 1 300 ? 0.505 11.256 -14.367 1.00 89.31 300 GLU A N 1
ATOM 2382 C CA . GLU A 1 300 ? -0.896 11.660 -14.440 1.00 89.31 300 GLU A CA 1
ATOM 2383 C C . GLU A 1 300 ? -1.802 10.456 -14.710 1.00 89.31 300 GLU A C 1
ATOM 2385 O O . GLU A 1 300 ? -1.393 9.429 -15.265 1.00 89.31 300 GLU A O 1
ATOM 2390 N N . TRP A 1 301 ? -3.070 10.549 -14.313 1.00 85.56 301 TRP A N 1
ATOM 2391 C CA . TRP A 1 301 ? -4.004 9.449 -14.572 1.00 85.56 301 TRP A CA 1
ATOM 2392 C C . TRP A 1 301 ? -4.272 9.231 -16.067 1.00 85.56 301 TRP A C 1
ATOM 2394 O O . TRP A 1 301 ? -4.474 8.099 -16.518 1.00 85.56 301 TRP A O 1
ATOM 2404 N N . SER A 1 302 ? -4.250 10.307 -16.859 1.00 83.44 302 SER A N 1
ATOM 2405 C CA . SER A 1 302 ? -4.283 10.235 -18.324 1.00 83.44 302 SER A CA 1
ATOM 2406 C C . SER A 1 302 ? -3.155 9.368 -18.869 1.00 83.44 302 SER A C 1
ATOM 2408 O O . SER A 1 302 ? -3.412 8.506 -19.708 1.00 83.44 302 SER A O 1
ATOM 2410 N N . ASP A 1 303 ? -1.947 9.529 -18.339 1.00 87.00 303 ASP A N 1
ATOM 2411 C CA . ASP A 1 303 ? -0.753 8.856 -18.842 1.00 87.00 303 ASP A CA 1
ATOM 2412 C C . ASP A 1 303 ? -0.778 7.365 -18.522 1.00 87.00 303 ASP A C 1
ATOM 2414 O O . ASP A 1 303 ? -0.431 6.546 -19.370 1.00 87.00 303 ASP A O 1
ATOM 2418 N N . VAL A 1 304 ? -1.268 6.985 -17.335 1.00 88.69 304 VAL A N 1
ATOM 2419 C CA . VAL A 1 304 ? -1.493 5.568 -16.993 1.00 88.69 304 VAL A CA 1
ATOM 2420 C C . VAL A 1 304 ? -2.501 4.935 -17.952 1.00 88.69 304 VAL A C 1
ATOM 2422 O O . VAL A 1 304 ? -2.292 3.814 -18.415 1.00 88.69 304 VAL A O 1
ATOM 2425 N N . ARG A 1 305 ? -3.582 5.644 -18.303 1.00 83.88 305 ARG A N 1
ATOM 2426 C CA . ARG A 1 305 ? -4.561 5.134 -19.278 1.00 83.88 305 ARG A CA 1
ATOM 2427 C C . ARG A 1 305 ? -3.951 4.961 -20.666 1.00 83.88 305 ARG A C 1
ATOM 2429 O O . ARG A 1 305 ? -4.151 3.909 -21.268 1.00 83.88 305 ARG A O 1
ATOM 2436 N N . VAL A 1 306 ? -3.193 5.948 -21.147 1.00 83.75 306 VAL A N 1
ATOM 2437 C CA . VAL A 1 306 ? -2.486 5.865 -22.438 1.00 83.75 306 VAL A CA 1
ATOM 2438 C C . VAL A 1 306 ? -1.480 4.714 -22.429 1.00 83.75 306 VAL A C 1
ATOM 2440 O O . VAL A 1 306 ? -1.419 3.947 -23.386 1.00 83.75 306 VAL A O 1
ATOM 2443 N N . PHE A 1 307 ? -0.739 4.532 -21.336 1.00 89.00 307 PHE A N 1
ATOM 2444 C CA . PHE A 1 307 ? 0.232 3.449 -21.197 1.00 89.00 307 PHE A CA 1
ATOM 2445 C C . PHE A 1 307 ? -0.419 2.063 -21.317 1.00 89.00 307 PHE A C 1
ATOM 2447 O O . PHE A 1 307 ? 0.055 1.227 -22.088 1.00 89.00 307 PHE A O 1
ATOM 2454 N N . ILE A 1 308 ? -1.542 1.839 -20.629 1.00 87.44 308 ILE A N 1
ATOM 2455 C CA . ILE A 1 308 ? -2.286 0.572 -20.701 1.00 87.44 308 ILE A CA 1
ATOM 2456 C C . ILE A 1 308 ? -2.924 0.379 -22.072 1.00 87.44 308 ILE A C 1
ATOM 2458 O O . ILE A 1 308 ? -2.923 -0.734 -22.591 1.00 87.44 308 ILE A O 1
ATOM 2462 N N . TRP A 1 309 ? -3.438 1.446 -22.685 1.00 82.31 309 TRP A N 1
ATOM 2463 C CA . TRP A 1 309 ? -3.969 1.376 -24.044 1.00 82.31 309 TRP A CA 1
ATOM 2464 C C . TRP A 1 309 ? -2.886 0.980 -25.052 1.00 82.31 309 TRP A C 1
ATOM 2466 O O . TRP A 1 309 ? -3.089 0.078 -25.860 1.00 82.31 309 TRP A O 1
ATOM 2476 N N . ASN A 1 310 ? -1.701 1.581 -24.961 1.00 83.94 310 ASN A N 1
ATOM 2477 C CA . ASN A 1 310 ? -0.565 1.227 -25.808 1.00 83.94 310 ASN A CA 1
ATOM 2478 C C . ASN A 1 310 ? -0.149 -0.237 -25.599 1.00 83.94 310 ASN A C 1
ATOM 2480 O O . ASN A 1 310 ? 0.129 -0.940 -26.568 1.00 83.94 310 ASN A O 1
ATOM 2484 N N . ALA A 1 311 ? -0.139 -0.709 -24.349 1.00 87.31 311 ALA A N 1
ATOM 2485 C CA . ALA A 1 311 ? 0.117 -2.107 -24.011 1.00 87.31 311 ALA A CA 1
ATOM 2486 C C . ALA A 1 311 ? -0.929 -3.054 -24.628 1.00 87.31 311 ALA A C 1
ATOM 2488 O O . ALA A 1 311 ? -0.576 -4.061 -25.240 1.00 87.31 311 ALA A O 1
ATOM 2489 N N . PHE A 1 312 ? -2.208 -2.684 -24.561 1.00 83.44 312 PHE A N 1
ATOM 2490 C CA . PHE A 1 312 ? -3.308 -3.415 -25.188 1.00 83.44 312 PHE A CA 1
ATOM 2491 C C . PHE A 1 312 ? -3.163 -3.498 -26.715 1.00 83.44 312 PHE A C 1
ATOM 2493 O O . PHE A 1 312 ? -3.260 -4.588 -27.282 1.00 83.44 312 PHE A O 1
ATOM 2500 N N . VAL A 1 313 ? -2.879 -2.376 -27.386 1.00 77.38 313 VAL A N 1
ATOM 2501 C CA . VAL A 1 313 ? -2.688 -2.341 -28.846 1.00 77.38 313 VAL A CA 1
ATOM 2502 C C . VAL A 1 313 ? -1.505 -3.220 -29.259 1.00 77.38 313 VAL A C 1
ATOM 2504 O O . VAL A 1 313 ? -1.631 -4.006 -30.199 1.00 77.38 313 VAL A O 1
ATOM 2507 N N . ARG A 1 314 ? -0.383 -3.161 -28.526 1.00 82.94 314 ARG A N 1
ATOM 2508 C CA . ARG A 1 314 ? 0.769 -4.050 -28.760 1.00 82.94 314 ARG A CA 1
ATOM 2509 C C . ARG A 1 314 ? 0.407 -5.523 -28.577 1.00 82.94 314 ARG A C 1
ATOM 2511 O O . ARG A 1 314 ? 0.801 -6.346 -29.398 1.00 82.94 314 ARG A O 1
ATOM 2518 N N . ALA A 1 315 ? -0.348 -5.863 -27.534 1.00 80.75 315 ALA A N 1
ATOM 2519 C CA . ALA A 1 315 ? -0.787 -7.235 -27.299 1.00 80.75 315 ALA A CA 1
ATOM 2520 C C . ALA A 1 315 ? -1.686 -7.757 -28.435 1.00 80.75 315 ALA A C 1
ATOM 2522 O O . ALA A 1 315 ? -1.499 -8.886 -28.887 1.00 80.75 315 ALA A O 1
ATOM 2523 N N . CYS A 1 316 ? -2.595 -6.925 -28.956 1.00 75.06 316 CYS A N 1
ATOM 2524 C CA . CYS A 1 316 ? -3.423 -7.277 -30.115 1.00 75.06 316 CYS A CA 1
ATOM 2525 C C . CYS A 1 316 ? -2.583 -7.485 -31.383 1.00 75.06 316 CYS A C 1
ATOM 2527 O O . CYS A 1 316 ? -2.812 -8.447 -32.114 1.00 75.06 316 CYS A O 1
ATOM 2529 N N . ALA A 1 317 ? -1.592 -6.618 -31.624 1.00 74.69 317 ALA A N 1
ATOM 2530 C CA . ALA A 1 317 ? -0.678 -6.755 -32.756 1.00 74.69 317 ALA A CA 1
ATOM 2531 C C . ALA A 1 317 ? 0.116 -8.071 -32.683 1.00 74.69 317 ALA A C 1
ATOM 2533 O O . ALA A 1 317 ? 0.136 -8.815 -33.659 1.00 74.69 317 ALA A O 1
ATOM 2534 N N . ARG A 1 318 ? 0.659 -8.419 -31.505 1.00 74.81 318 ARG A N 1
ATOM 2535 C CA . ARG A 1 318 ? 1.345 -9.707 -31.276 1.00 74.81 318 ARG A CA 1
ATOM 2536 C C . ARG A 1 318 ? 0.434 -10.913 -31.509 1.00 74.81 318 ARG A C 1
ATOM 2538 O O . ARG A 1 318 ? 0.879 -11.913 -32.051 1.00 74.81 318 ARG A O 1
ATOM 2545 N N . GLY A 1 319 ? -0.841 -10.819 -31.133 1.00 66.38 319 GLY A N 1
ATOM 2546 C CA . GLY A 1 319 ? -1.823 -11.878 -31.383 1.00 66.38 319 GLY A CA 1
ATOM 2547 C C . GLY A 1 319 ? -2.191 -12.072 -32.860 1.00 66.38 319 GLY A C 1
ATOM 2548 O O . GLY A 1 319 ? -2.779 -13.098 -33.194 1.00 66.38 319 GLY A O 1
ATOM 2549 N N . CYS A 1 320 ? -1.882 -11.109 -33.736 1.00 60.56 320 CYS A N 1
ATOM 2550 C CA . CYS A 1 320 ? -2.057 -11.243 -35.185 1.00 60.56 320 CYS A CA 1
ATOM 2551 C C . CYS A 1 320 ? -0.865 -11.940 -35.860 1.00 60.56 320 CYS A C 1
ATOM 2553 O O . CYS A 1 320 ? -1.012 -12.457 -36.968 1.00 60.56 320 CYS A O 1
ATOM 2555 N N . ASP A 1 321 ? 0.299 -11.975 -35.205 1.00 61.34 321 ASP A N 1
ATOM 2556 C CA . ASP A 1 321 ? 1.468 -12.683 -35.709 1.00 61.34 321 ASP A CA 1
ATOM 2557 C C . ASP A 1 321 ? 1.316 -14.189 -35.471 1.00 61.34 321 ASP A C 1
ATOM 2559 O O . ASP A 1 321 ? 1.238 -14.672 -34.343 1.00 61.34 321 ASP A O 1
ATOM 2563 N N . THR A 1 322 ? 1.333 -14.963 -36.558 1.00 52.94 322 THR A N 1
ATOM 2564 C CA . THR A 1 322 ? 1.170 -16.435 -36.558 1.00 52.94 322 THR A CA 1
ATOM 2565 C C . THR A 1 322 ? 2.208 -17.208 -35.727 1.00 52.94 322 THR A C 1
ATOM 2567 O O . THR A 1 322 ? 2.065 -18.414 -35.540 1.00 52.94 322 THR A O 1
ATOM 2570 N N . GLN A 1 323 ? 3.243 -16.535 -35.216 1.00 55.81 323 GLN A N 1
ATOM 2571 C CA . GLN A 1 323 ? 4.287 -17.120 -34.373 1.00 55.81 323 GLN A CA 1
ATOM 2572 C C . GLN A 1 323 ? 3.948 -17.091 -32.872 1.00 55.81 323 GLN A C 1
ATOM 2574 O O . GLN A 1 323 ? 4.539 -17.860 -32.115 1.00 55.81 323 GLN A O 1
ATOM 2579 N N . PHE A 1 324 ? 2.992 -16.262 -32.427 1.00 55.75 324 PHE A N 1
ATOM 2580 C CA . PHE A 1 324 ? 2.656 -16.096 -31.007 1.00 55.75 324 PHE A CA 1
ATOM 2581 C C . PHE A 1 324 ? 1.279 -16.682 -30.664 1.00 55.75 324 PHE A C 1
ATOM 2583 O O . PHE A 1 324 ? 0.241 -16.037 -30.808 1.00 55.75 324 PHE A O 1
ATOM 2590 N N . SER A 1 325 ? 1.258 -17.908 -30.130 1.00 66.62 325 SER A N 1
ATOM 2591 C CA . SER A 1 325 ? 0.040 -18.477 -29.540 1.00 66.62 325 SER A CA 1
ATOM 2592 C C . SER A 1 325 ? -0.160 -17.925 -28.127 1.00 66.62 325 SER A C 1
ATOM 2594 O O . SER A 1 325 ? 0.497 -18.356 -27.180 1.00 66.62 325 SER A O 1
ATOM 2596 N N . SER A 1 326 ? -1.080 -16.974 -27.973 1.00 73.69 326 SER A N 1
ATOM 2597 C CA . SER A 1 326 ? -1.461 -16.445 -26.658 1.00 73.69 326 SER A CA 1
ATOM 2598 C C . SER A 1 326 ? -2.275 -17.469 -25.849 1.00 73.69 326 SER A C 1
ATOM 2600 O O . SER A 1 326 ? -3.144 -18.129 -26.421 1.00 73.69 326 SER A O 1
ATOM 2602 N N . PRO A 1 327 ? -2.058 -17.601 -24.524 1.00 81.50 327 PRO A N 1
ATOM 2603 C CA . PRO A 1 327 ? -2.901 -18.439 -23.673 1.00 81.50 327 PRO A CA 1
ATOM 2604 C C . PRO A 1 327 ? -4.368 -17.990 -23.706 1.00 81.50 327 PRO A C 1
ATOM 2606 O O . PRO A 1 327 ? -4.649 -16.791 -23.697 1.00 81.50 327 PRO A O 1
ATOM 2609 N N . GLN A 1 328 ? -5.313 -18.933 -23.659 1.00 79.06 328 GLN A N 1
ATOM 2610 C CA . GLN A 1 328 ? -6.749 -18.617 -23.652 1.00 79.06 328 GLN A CA 1
ATOM 2611 C C . GLN A 1 328 ? -7.137 -17.681 -22.493 1.00 79.06 328 GLN A C 1
ATOM 2613 O O . GLN A 1 328 ? -7.854 -16.704 -22.695 1.00 79.06 328 GLN A O 1
ATOM 2618 N N . SER A 1 329 ? -6.571 -17.899 -21.303 1.00 81.75 329 SER A N 1
ATOM 2619 C CA . SER A 1 329 ? -6.784 -17.036 -20.134 1.00 81.75 329 SER A CA 1
ATOM 2620 C C . SER A 1 329 ? -6.328 -15.588 -20.344 1.00 81.75 329 SER A C 1
ATOM 2622 O O . SER A 1 329 ? -6.866 -14.682 -19.702 1.00 81.75 329 SER A O 1
ATOM 2624 N N . PHE A 1 330 ? -5.343 -15.359 -21.219 1.00 85.00 330 PHE A N 1
ATOM 2625 C CA . PHE A 1 330 ? -4.867 -14.027 -21.582 1.00 85.00 330 PHE A CA 1
ATOM 2626 C C . PHE 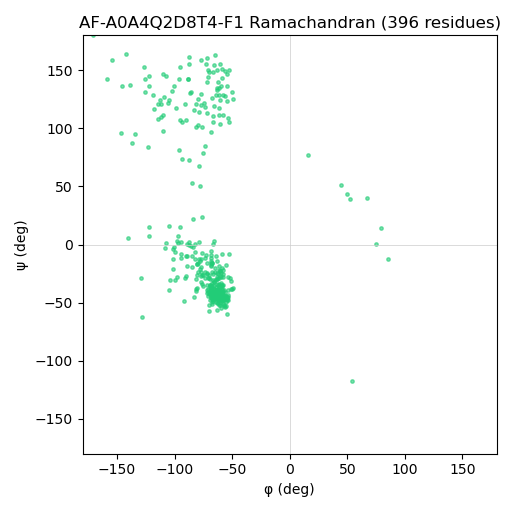A 1 330 ? -5.780 -13.369 -22.621 1.00 85.00 330 PHE A C 1
ATOM 2628 O O . PHE A 1 330 ? -6.051 -12.175 -22.522 1.00 85.00 330 PHE A O 1
ATOM 2635 N N . LEU A 1 331 ? -6.313 -14.137 -23.574 1.00 79.38 331 LEU A N 1
ATOM 2636 C CA . LEU A 1 331 ? -7.294 -13.639 -24.542 1.00 79.38 331 LEU A CA 1
ATOM 2637 C C . LEU A 1 331 ? -8.592 -13.194 -23.851 1.00 79.38 331 LEU A C 1
ATOM 2639 O O . LEU A 1 331 ? -9.063 -12.083 -24.090 1.00 79.38 331 LEU A O 1
ATOM 2643 N N . GLU A 1 332 ? -9.117 -14.003 -22.928 1.00 78.75 332 GLU A N 1
ATOM 2644 C CA . GLU A 1 332 ? -10.287 -13.653 -22.105 1.00 78.75 332 GLU A CA 1
ATOM 2645 C C . GLU A 1 332 ? -10.037 -12.376 -21.280 1.00 78.75 332 GLU A C 1
ATOM 2647 O O . GLU A 1 332 ? -10.891 -11.487 -21.192 1.00 78.75 332 GLU A O 1
ATOM 2652 N N . PHE A 1 333 ? -8.829 -12.246 -20.720 1.00 84.00 333 PHE A N 1
ATOM 2653 C CA . PHE A 1 333 ? -8.383 -11.046 -20.013 1.00 84.00 333 PHE A CA 1
ATOM 2654 C C . PHE A 1 333 ? -8.349 -9.810 -20.928 1.00 84.00 333 PHE A C 1
ATOM 2656 O O . PHE A 1 333 ? -8.898 -8.765 -20.565 1.00 84.00 333 PHE A O 1
ATOM 2663 N N . LEU A 1 334 ? -7.755 -9.925 -22.121 1.00 79.88 334 LEU A N 1
ATOM 2664 C CA . LEU A 1 334 ? -7.662 -8.837 -23.099 1.00 79.88 334 LEU A CA 1
ATOM 2665 C C . LEU A 1 334 ? -9.037 -8.356 -23.559 1.00 79.88 334 LEU A C 1
ATOM 2667 O O . LEU A 1 334 ? -9.248 -7.151 -23.652 1.00 79.88 334 LEU A O 1
ATOM 2671 N N . ILE A 1 335 ? -9.980 -9.269 -23.795 1.00 74.81 335 ILE A N 1
ATOM 2672 C CA . ILE A 1 335 ? -11.347 -8.935 -24.220 1.00 74.81 335 ILE A CA 1
ATOM 2673 C C . ILE A 1 335 ? -12.079 -8.091 -23.163 1.00 74.81 335 ILE A C 1
ATOM 2675 O O . ILE A 1 335 ? -12.862 -7.198 -23.498 1.00 74.81 335 ILE A O 1
ATOM 2679 N N . CYS A 1 336 ? -11.809 -8.336 -21.880 1.00 74.88 336 CYS A N 1
ATOM 2680 C CA . CYS A 1 336 ? -12.420 -7.580 -20.789 1.00 74.88 336 CYS A CA 1
ATOM 2681 C C . CYS A 1 336 ? -11.789 -6.188 -20.605 1.00 74.88 336 CYS A C 1
ATOM 2683 O O . CYS A 1 336 ? -12.472 -5.269 -20.151 1.00 74.88 336 CYS A O 1
ATOM 2685 N N . LEU A 1 337 ? -10.519 -5.997 -20.978 1.00 75.31 337 LEU A N 1
ATOM 2686 C CA . LEU A 1 337 ? -9.735 -4.796 -20.665 1.00 75.31 337 LEU A CA 1
ATOM 2687 C C . LEU A 1 337 ? -10.320 -3.463 -21.208 1.00 75.31 337 LEU A C 1
ATOM 2689 O O . LEU A 1 337 ? -10.381 -2.496 -20.444 1.00 75.31 337 LEU A O 1
ATOM 2693 N N . PRO A 1 338 ? -10.810 -3.364 -22.464 1.00 63.03 338 PRO A N 1
ATOM 2694 C CA . PRO A 1 338 ? -11.387 -2.127 -23.009 1.00 63.03 338 PRO A CA 1
ATOM 2695 C C . PRO A 1 338 ? -12.665 -1.685 -22.292 1.00 63.03 338 PRO A C 1
ATOM 2697 O O . PRO A 1 338 ? -12.941 -0.488 -22.189 1.00 63.03 338 PRO A O 1
ATOM 2700 N N . SER A 1 339 ? -13.435 -2.645 -21.767 1.00 60.75 339 SER A N 1
ATOM 2701 C CA . SER A 1 339 ? -14.676 -2.363 -21.037 1.00 60.75 339 SER A CA 1
ATOM 2702 C C . SER A 1 339 ? -14.439 -1.672 -19.688 1.00 60.75 339 SER A C 1
ATOM 2704 O O . SER A 1 339 ? -15.366 -1.100 -19.122 1.00 60.75 339 SER A O 1
ATOM 2706 N N . LEU A 1 340 ? -13.196 -1.665 -19.193 1.00 56.25 340 LEU A N 1
ATOM 2707 C CA . LEU A 1 340 ? -12.859 -1.190 -17.853 1.00 56.25 340 LEU A CA 1
ATOM 2708 C C . LEU A 1 340 ? -12.796 0.334 -17.713 1.00 56.25 340 LEU A C 1
ATOM 2710 O O . LEU A 1 340 ? -12.812 0.810 -16.582 1.00 56.25 340 LEU A O 1
ATOM 2714 N N . ARG A 1 341 ? -12.625 1.117 -18.795 1.00 54.69 341 ARG A N 1
ATOM 2715 C CA . ARG A 1 341 ? -12.076 2.485 -18.626 1.00 54.69 341 ARG A CA 1
ATOM 2716 C C . ARG A 1 341 ? -12.637 3.630 -19.458 1.00 54.69 341 ARG A C 1
ATOM 2718 O O . ARG A 1 341 ? -12.083 4.721 -19.337 1.00 54.69 341 ARG A O 1
ATOM 2725 N N . ASN A 1 342 ? -13.687 3.456 -20.268 1.00 53.56 342 ASN A N 1
ATOM 2726 C CA . ASN A 1 342 ? -14.126 4.520 -21.194 1.00 53.56 342 ASN A CA 1
ATOM 2727 C C . ASN A 1 342 ? -12.904 5.140 -21.920 1.00 53.56 342 ASN A C 1
ATOM 2729 O O . ASN A 1 342 ? -12.682 6.351 -21.889 1.00 53.56 342 ASN A O 1
ATOM 2733 N N . MET A 1 343 ? -12.054 4.291 -22.515 1.00 52.72 343 MET A N 1
ATOM 2734 C CA . MET A 1 343 ? -10.739 4.671 -23.071 1.00 52.72 343 MET A CA 1
ATOM 2735 C C . MET A 1 343 ? -10.807 5.616 -24.289 1.00 52.72 343 MET A C 1
ATOM 2737 O O . MET A 1 343 ? -9.774 6.012 -24.828 1.00 52.72 343 MET A O 1
ATOM 2741 N N . ALA A 1 344 ? -12.013 6.034 -24.678 1.00 45.06 344 ALA A N 1
ATOM 2742 C CA . ALA A 1 344 ? -12.302 6.950 -25.774 1.00 45.06 344 ALA A CA 1
ATOM 2743 C C . ALA A 1 344 ? -11.754 8.384 -25.589 1.00 45.06 344 ALA A C 1
ATOM 2745 O O . ALA A 1 344 ? -11.801 9.162 -26.537 1.00 45.06 344 ALA A O 1
ATOM 2746 N N . SER A 1 345 ? -11.247 8.762 -24.404 1.00 47.62 345 SER A N 1
ATOM 2747 C CA . SER A 1 345 ? -10.549 10.048 -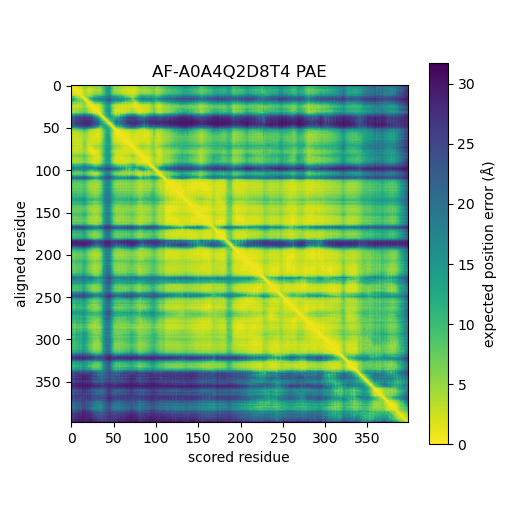24.197 1.00 47.62 345 SER A CA 1
ATOM 2748 C C . SER A 1 345 ? -9.021 9.927 -24.204 1.00 47.62 345 SER A C 1
ATOM 2750 O O . SER A 1 345 ? -8.340 10.839 -24.662 1.00 47.62 345 SER A O 1
ATOM 2752 N N . SER A 1 346 ? -8.460 8.788 -23.779 1.00 48.72 346 SER A N 1
ATOM 2753 C CA . SER A 1 346 ? -7.017 8.497 -23.871 1.00 48.72 346 SER A CA 1
ATOM 2754 C C . SER A 1 346 ? -6.548 8.218 -25.306 1.00 48.72 346 SER A C 1
ATOM 2756 O O . SER A 1 346 ? -5.356 8.279 -25.595 1.00 48.72 346 SER A O 1
ATOM 2758 N N . SER A 1 347 ? -7.483 7.954 -26.222 1.00 49.59 347 SER A N 1
ATOM 2759 C CA . SER A 1 347 ? -7.236 7.672 -27.639 1.00 49.59 347 SER A CA 1
ATOM 2760 C C . SER A 1 347 ? -6.700 8.852 -28.456 1.00 49.59 347 SER A C 1
ATOM 2762 O O . SER A 1 347 ? -6.203 8.636 -29.549 1.00 49.59 347 SER A O 1
ATOM 2764 N N . ALA A 1 348 ? -6.777 10.097 -27.981 1.00 47.16 348 ALA A N 1
ATOM 2765 C CA . ALA A 1 348 ? -6.231 11.237 -28.730 1.00 47.16 348 ALA A CA 1
ATOM 2766 C C . ALA A 1 348 ? -4.698 11.385 -28.601 1.00 47.16 348 ALA A C 1
ATOM 2768 O O . ALA A 1 348 ? -4.097 12.145 -29.353 1.00 47.16 348 ALA A O 1
ATOM 2769 N N . HIS A 1 349 ? -4.070 10.667 -27.659 1.00 49.97 349 HIS A N 1
ATOM 2770 C CA . HIS A 1 349 ? -2.664 10.857 -27.265 1.00 49.97 349 HIS A CA 1
ATOM 2771 C C . HIS A 1 349 ? -1.790 9.601 -27.423 1.00 49.97 349 HIS A C 1
ATOM 2773 O O . HIS A 1 349 ? -0.646 9.584 -26.980 1.00 49.97 349 HIS A O 1
ATOM 2779 N N . SER A 1 350 ? -2.319 8.528 -28.016 1.00 53.59 350 SER A N 1
ATOM 2780 C CA . SER A 1 350 ? -1.535 7.321 -28.294 1.00 53.59 350 SER A CA 1
ATOM 2781 C C . SER A 1 350 ? -0.695 7.512 -29.559 1.00 53.59 350 SER A C 1
ATOM 2783 O O . SER A 1 350 ? -1.232 7.818 -30.620 1.00 53.59 350 SER A O 1
ATOM 2785 N N . GLU A 1 351 ? 0.618 7.299 -29.450 1.00 55.47 351 GLU A N 1
ATOM 2786 C CA . GLU A 1 351 ? 1.560 7.324 -30.583 1.00 55.47 351 GLU A CA 1
ATOM 2787 C C . GLU A 1 351 ? 1.519 6.035 -31.422 1.00 55.47 351 GLU A C 1
ATOM 2789 O O . GLU A 1 351 ? 2.038 5.995 -32.537 1.00 55.47 351 GLU A O 1
ATOM 2794 N N . ILE A 1 352 ? 0.900 4.968 -30.901 1.00 53.41 352 ILE A N 1
ATOM 2795 C CA . ILE A 1 352 ? 0.815 3.672 -31.575 1.00 53.41 352 ILE A CA 1
ATOM 2796 C C . ILE A 1 352 ? -0.514 3.610 -32.322 1.00 53.41 352 ILE A C 1
ATOM 2798 O O . ILE A 1 352 ? -1.578 3.447 -31.724 1.00 53.41 352 ILE A O 1
ATOM 2802 N N . LEU A 1 353 ? -0.455 3.705 -33.650 1.00 55.19 353 LEU A N 1
ATOM 2803 C CA . LEU A 1 353 ? -1.614 3.420 -34.488 1.00 55.19 353 LEU A CA 1
ATOM 2804 C C . LEU A 1 353 ? -2.023 1.954 -34.278 1.00 55.19 353 LEU A C 1
ATOM 2806 O O . LEU A 1 353 ? -1.170 1.073 -34.415 1.00 55.19 353 LEU A O 1
ATOM 2810 N N . PRO A 1 354 ? -3.300 1.652 -33.983 1.00 54.59 354 PRO A N 1
ATOM 2811 C CA . PRO A 1 354 ? -3.781 0.296 -34.056 1.00 54.59 354 PRO A CA 1
ATOM 2812 C C . PRO A 1 354 ? -3.617 -0.134 -35.504 1.00 54.59 354 PRO A C 1
ATOM 2814 O O . PRO A 1 354 ? -4.295 0.365 -36.405 1.00 54.59 354 PRO A O 1
ATOM 2817 N N . ILE A 1 355 ? -2.691 -1.064 -35.719 1.00 54.50 355 ILE A N 1
ATOM 2818 C CA . ILE A 1 355 ? -2.727 -1.906 -36.903 1.00 54.50 355 ILE A CA 1
ATOM 2819 C C . ILE A 1 355 ? -4.126 -2.525 -36.867 1.00 54.50 355 ILE A C 1
ATOM 2821 O O . ILE A 1 355 ? -4.500 -3.073 -35.823 1.00 54.50 355 ILE A O 1
ATOM 2825 N N . PRO A 1 356 ? -4.949 -2.377 -37.917 1.00 53.69 356 PRO A N 1
ATOM 2826 C CA . PRO A 1 356 ? -6.237 -3.037 -37.937 1.00 53.69 356 PRO A CA 1
ATOM 2827 C C . PRO A 1 356 ? -5.939 -4.530 -37.860 1.00 53.69 356 PRO A C 1
ATOM 2829 O O . PRO A 1 356 ? -5.476 -5.117 -38.835 1.00 53.69 356 PRO A O 1
ATOM 2832 N N . ALA A 1 357 ? -6.141 -5.129 -36.683 1.00 57.81 357 ALA A N 1
ATOM 2833 C CA . ALA A 1 357 ? -6.152 -6.572 -36.557 1.00 57.81 357 ALA A CA 1
ATOM 2834 C C . ALA A 1 357 ? -7.083 -7.081 -37.662 1.00 57.81 357 ALA A C 1
ATOM 2836 O O . ALA A 1 357 ? -8.195 -6.559 -37.816 1.00 57.81 357 ALA A O 1
ATOM 2837 N N . GLY A 1 358 ? -6.578 -7.983 -38.510 1.00 59.47 358 GLY A N 1
ATOM 2838 C CA . GLY A 1 358 ? -7.303 -8.422 -39.700 1.00 59.47 358 GLY A CA 1
ATOM 2839 C C . GLY A 1 358 ? -8.706 -8.895 -39.324 1.00 59.47 358 GLY A C 1
ATOM 2840 O O . GLY A 1 358 ? -8.918 -9.385 -38.213 1.00 59.47 358 GLY A O 1
ATOM 2841 N N . ALA A 1 359 ? -9.678 -8.761 -40.229 1.00 59.88 359 ALA A N 1
ATOM 2842 C CA . ALA A 1 359 ? -11.038 -9.257 -39.987 1.00 59.88 359 ALA A CA 1
ATOM 2843 C C . ALA A 1 359 ? -11.035 -10.732 -39.528 1.00 59.88 359 ALA A C 1
ATOM 2845 O O . ALA A 1 359 ? -11.842 -11.116 -38.683 1.00 59.88 359 ALA A O 1
ATOM 2846 N N . ASP A 1 360 ? -10.058 -11.510 -40.001 1.00 57.97 360 ASP A N 1
ATOM 2847 C CA . ASP A 1 360 ? -9.822 -12.906 -39.632 1.00 57.97 360 ASP A CA 1
ATOM 2848 C C . ASP A 1 360 ? -9.412 -13.099 -38.164 1.00 57.97 360 ASP A C 1
ATOM 2850 O O . ASP A 1 360 ? -9.791 -14.097 -37.555 1.00 57.97 360 ASP A O 1
ATOM 2854 N N . TRP A 1 361 ? -8.693 -12.147 -37.558 1.00 66.88 361 TRP A N 1
ATOM 2855 C CA . TRP A 1 361 ? -8.327 -12.200 -36.138 1.00 66.88 361 TRP A CA 1
ATOM 2856 C C . TRP A 1 361 ? -9.560 -12.011 -35.251 1.00 66.88 361 TRP A C 1
ATOM 2858 O O . TRP A 1 361 ? -9.824 -12.818 -34.360 1.00 66.88 361 TRP A O 1
ATOM 2868 N N . TRP A 1 362 ? -10.379 -11.000 -35.557 1.00 65.75 362 TRP A N 1
ATOM 2869 C CA . TRP A 1 362 ? -11.646 -10.765 -34.860 1.00 65.75 362 TRP A CA 1
ATOM 2870 C C . TRP A 1 362 ? -12.630 -11.918 -35.047 1.00 65.75 362 TRP A C 1
ATOM 2872 O O . TRP A 1 362 ? -13.290 -12.314 -34.088 1.00 65.75 362 TRP A O 1
ATOM 2882 N N . ALA A 1 363 ? -12.712 -12.472 -36.259 1.00 60.34 363 ALA A N 1
ATOM 2883 C CA . ALA A 1 363 ? -13.554 -13.626 -36.551 1.00 60.34 363 ALA A CA 1
ATOM 2884 C C . ALA A 1 363 ? -13.082 -14.875 -35.793 1.00 60.34 363 ALA A C 1
ATOM 2886 O O . ALA A 1 363 ? -13.900 -15.548 -35.173 1.00 60.34 363 ALA A O 1
ATOM 2887 N N . SER A 1 364 ? -11.774 -15.147 -35.769 1.00 63.16 364 SER A N 1
ATOM 2888 C CA . SER A 1 364 ? -11.201 -16.289 -35.040 1.00 63.16 364 SER A CA 1
ATOM 2889 C C . SER A 1 364 ? -11.439 -16.178 -33.534 1.00 63.16 364 SER A C 1
ATOM 2891 O O . SER A 1 364 ? -11.822 -17.159 -32.899 1.00 63.16 364 SER A O 1
ATOM 2893 N N . LEU A 1 365 ? -11.293 -14.976 -32.968 1.00 64.25 365 LEU A N 1
ATOM 2894 C CA . LEU A 1 365 ? -11.539 -14.722 -31.549 1.00 64.25 365 LEU A CA 1
ATOM 2895 C C . LEU A 1 365 ? -13.034 -14.819 -31.193 1.00 64.25 365 LEU A C 1
ATOM 2897 O O . LEU A 1 365 ? -13.379 -15.345 -30.140 1.00 64.25 365 LEU A O 1
ATOM 2901 N N . ALA A 1 366 ? -13.926 -14.371 -32.084 1.00 62.28 366 ALA A N 1
ATOM 2902 C CA . ALA A 1 366 ? -15.375 -14.489 -31.909 1.00 62.28 366 ALA A CA 1
ATOM 2903 C C . ALA A 1 366 ? -15.899 -15.927 -32.058 1.00 62.28 366 ALA A C 1
ATOM 2905 O O . ALA A 1 366 ? -16.909 -16.271 -31.448 1.00 62.28 366 ALA A O 1
ATOM 2906 N N . ILE A 1 367 ? -15.230 -16.762 -32.859 1.00 59.03 367 ILE A N 1
ATOM 2907 C CA . ILE A 1 367 ? -15.552 -18.190 -33.004 1.00 59.03 367 ILE A CA 1
ATOM 2908 C C . ILE A 1 367 ? -15.048 -18.992 -31.794 1.00 59.03 367 ILE A C 1
ATOM 2910 O O . ILE A 1 367 ? -15.700 -19.953 -31.393 1.00 59.03 367 ILE A O 1
ATOM 2914 N N . ALA A 1 368 ? -13.910 -18.601 -31.211 1.00 58.50 368 ALA A N 1
ATOM 2915 C CA . ALA A 1 368 ? -13.303 -19.298 -30.079 1.00 58.50 368 ALA A CA 1
ATOM 2916 C C . ALA A 1 368 ? -14.070 -19.125 -28.755 1.00 58.50 368 ALA A C 1
ATOM 2918 O O . ALA A 1 368 ? -13.964 -19.994 -27.892 1.00 58.50 368 ALA A O 1
ATOM 2919 N N . ASP A 1 369 ? -14.845 -18.046 -28.591 1.00 59.44 369 ASP A N 1
ATOM 2920 C CA . ASP A 1 369 ? -15.549 -17.762 -27.337 1.00 59.44 369 ASP A CA 1
ATOM 2921 C C . ASP A 1 369 ? -16.906 -17.062 -27.563 1.00 59.44 369 ASP A C 1
ATOM 2923 O O . ASP A 1 369 ? -17.007 -15.838 -27.712 1.00 59.44 369 ASP A O 1
ATOM 2927 N N . ALA A 1 370 ? -17.978 -17.863 -27.591 1.00 56.00 370 ALA A N 1
ATOM 2928 C CA . ALA A 1 370 ? -19.345 -17.390 -27.815 1.00 56.00 370 ALA A CA 1
ATOM 2929 C C . ALA A 1 370 ? -19.907 -16.568 -26.637 1.00 56.00 370 ALA A C 1
ATOM 2931 O O . ALA A 1 370 ? -20.759 -15.697 -26.850 1.00 56.00 370 ALA A O 1
ATOM 2932 N N . ASP A 1 371 ? -19.414 -16.791 -25.414 1.00 58.03 371 ASP A N 1
ATOM 2933 C CA . ASP A 1 371 ? -19.877 -16.090 -24.209 1.00 58.03 371 ASP A CA 1
ATOM 2934 C C . ASP A 1 371 ? -19.298 -14.666 -24.130 1.00 58.03 371 ASP A C 1
ATOM 2936 O O . ASP A 1 371 ? -19.904 -13.753 -23.554 1.00 58.03 371 ASP A O 1
ATOM 2940 N N . CYS A 1 372 ? -18.166 -14.429 -24.798 1.00 56.41 372 CYS A N 1
ATOM 2941 C CA . CYS A 1 372 ? -17.493 -13.136 -24.848 1.00 56.41 372 CYS A CA 1
ATOM 2942 C C . CYS A 1 372 ? -17.968 -12.193 -25.968 1.00 56.41 372 CYS A C 1
ATOM 2944 O O . CYS A 1 372 ? -17.482 -11.059 -26.042 1.00 56.41 372 CYS A O 1
ATOM 2946 N N . PHE A 1 373 ? -18.936 -12.582 -26.811 1.00 60.50 373 PHE A N 1
ATOM 2947 C CA . PHE A 1 373 ? -19.364 -11.805 -27.991 1.00 60.50 373 PHE A CA 1
ATOM 2948 C C . PHE A 1 373 ? -19.701 -10.332 -27.681 1.00 60.50 373 PHE A C 1
ATOM 2950 O O . PHE A 1 373 ? -19.369 -9.418 -28.442 1.00 60.50 373 PHE A O 1
ATOM 2957 N N . ARG A 1 374 ? -20.326 -10.072 -26.523 1.00 61.28 374 ARG A N 1
ATOM 2958 C CA . ARG A 1 374 ? -20.703 -8.714 -26.090 1.00 61.28 374 ARG A CA 1
ATOM 2959 C C . ARG A 1 374 ? -19.476 -7.827 -25.812 1.00 61.28 374 ARG A C 1
ATOM 2961 O O . ARG A 1 374 ? -19.504 -6.636 -26.124 1.00 61.28 374 ARG A O 1
ATOM 2968 N N . TYR A 1 375 ? -18.407 -8.411 -25.276 1.00 63.28 375 TYR A N 1
ATOM 2969 C CA . TYR A 1 375 ? -17.142 -7.737 -24.970 1.00 63.28 375 TYR A CA 1
ATOM 2970 C C . TYR A 1 375 ? -16.248 -7.610 -26.207 1.00 63.28 375 TYR A C 1
ATOM 2972 O O . TYR A 1 375 ? -15.675 -6.550 -26.440 1.00 63.28 375 TYR A O 1
ATOM 2980 N N . LEU A 1 376 ? -16.225 -8.636 -27.060 1.00 65.31 376 LEU A N 1
ATOM 2981 C CA . LEU A 1 376 ? -15.600 -8.612 -28.386 1.00 65.31 376 LEU A CA 1
ATOM 2982 C C . LEU A 1 376 ? -16.127 -7.460 -29.248 1.00 65.31 376 LEU A C 1
ATOM 2984 O O . LEU A 1 376 ? -15.348 -6.721 -29.847 1.00 65.31 376 LEU A O 1
ATOM 2988 N N . TRP A 1 377 ? -17.446 -7.253 -29.268 1.00 65.69 377 TRP A N 1
ATOM 2989 C CA . TRP A 1 377 ? -18.055 -6.136 -29.992 1.00 65.69 377 TRP A CA 1
ATOM 2990 C C . TRP A 1 377 ? -17.679 -4.766 -29.412 1.00 65.69 377 TRP A C 1
ATOM 2992 O O . TRP A 1 377 ? -17.457 -3.815 -30.165 1.00 65.69 377 TRP A O 1
ATOM 3002 N N . ALA A 1 378 ? -17.592 -4.648 -28.084 1.00 64.69 378 ALA A N 1
ATOM 3003 C CA . ALA A 1 378 ? -17.114 -3.429 -27.434 1.00 64.69 378 ALA A CA 1
ATOM 3004 C C . ALA A 1 378 ? -15.643 -3.156 -27.789 1.00 64.69 378 ALA A C 1
ATOM 3006 O O . ALA A 1 378 ? -15.306 -2.049 -28.200 1.00 64.69 378 ALA A O 1
ATOM 3007 N N . MET A 1 379 ? -14.799 -4.186 -27.730 1.00 65.50 379 MET A N 1
ATOM 3008 C CA . MET A 1 379 ? -13.388 -4.137 -28.108 1.00 65.50 379 MET A CA 1
ATOM 3009 C C . MET A 1 379 ? -13.206 -3.719 -29.579 1.00 65.50 379 MET A C 1
ATOM 3011 O O . MET A 1 379 ? -12.452 -2.788 -29.860 1.00 65.50 379 MET A O 1
ATOM 3015 N N . PHE A 1 380 ? -13.961 -4.320 -30.506 1.00 68.88 380 PHE A N 1
ATOM 3016 C CA . PHE A 1 380 ? -13.974 -3.947 -31.926 1.00 68.88 380 PHE A CA 1
ATOM 3017 C C . PHE A 1 380 ? -14.358 -2.475 -32.120 1.00 68.88 380 PHE A C 1
ATOM 3019 O O . PHE A 1 380 ? -13.677 -1.730 -32.829 1.00 68.88 380 PHE A O 1
ATOM 3026 N N . LYS A 1 381 ? -15.431 -2.023 -31.457 1.00 67.50 381 LYS A N 1
ATOM 3027 C CA . LYS A 1 381 ? -15.870 -0.624 -31.518 1.00 67.50 381 LYS A CA 1
ATOM 3028 C C . LYS A 1 381 ? -14.789 0.344 -31.048 1.00 67.50 381 LYS A C 1
ATOM 3030 O O . LYS A 1 381 ? -14.600 1.360 -31.712 1.00 67.50 381 LYS A O 1
ATOM 3035 N N . GLU A 1 382 ? -14.102 0.058 -29.944 1.00 64.69 382 GLU A N 1
ATOM 3036 C CA . GLU A 1 382 ? -13.056 0.948 -29.422 1.00 64.69 382 GLU A CA 1
ATOM 3037 C C . GLU A 1 382 ? -11.842 1.021 -30.361 1.00 64.69 382 GLU A C 1
ATOM 3039 O O . GLU A 1 382 ? -11.417 2.121 -30.723 1.00 64.69 382 GLU A O 1
ATOM 3044 N N . VAL A 1 383 ? -11.342 -0.123 -30.845 1.00 64.50 383 VAL A N 1
ATOM 3045 C CA . VAL A 1 383 ? -10.200 -0.167 -31.779 1.00 64.50 383 VAL A CA 1
ATOM 3046 C C . VAL A 1 383 ? -10.519 0.575 -33.085 1.00 64.50 383 VAL A C 1
ATOM 3048 O O . VAL A 1 383 ? -9.733 1.405 -33.544 1.00 64.50 383 VAL A O 1
ATOM 3051 N N . HIS A 1 384 ? -11.697 0.348 -33.674 1.00 66.88 384 HIS A N 1
ATOM 3052 C CA . HIS A 1 384 ? -12.065 0.975 -34.949 1.00 66.88 384 HIS A CA 1
ATOM 3053 C C . HIS A 1 384 ? -12.541 2.431 -34.817 1.00 66.88 384 HIS A C 1
ATOM 3055 O O . HIS A 1 384 ? -12.410 3.202 -35.775 1.00 66.88 384 HIS A O 1
ATOM 3061 N N . ARG A 1 385 ? -13.046 2.853 -33.647 1.00 63.62 385 ARG A N 1
ATOM 3062 C CA . ARG A 1 385 ? -13.308 4.276 -33.364 1.00 63.62 385 ARG A CA 1
ATOM 3063 C C . ARG A 1 385 ? -12.006 5.080 -33.411 1.00 63.62 385 ARG A C 1
ATOM 3065 O O . ARG A 1 385 ? -12.014 6.172 -33.975 1.00 63.62 385 ARG A O 1
ATOM 3072 N N . PHE A 1 386 ? -10.903 4.526 -32.901 1.00 56.62 386 PHE A N 1
ATOM 3073 C CA . PHE A 1 386 ? -9.582 5.157 -32.959 1.00 56.62 386 PHE A CA 1
ATOM 3074 C C . PHE A 1 386 ? -9.092 5.343 -34.398 1.00 56.62 386 PHE A C 1
ATOM 3076 O O . PHE A 1 386 ? -8.733 6.456 -34.778 1.00 56.62 386 PHE A O 1
ATOM 3083 N N . VAL A 1 387 ? -9.126 4.282 -35.218 1.00 59.47 387 VAL A N 1
ATOM 3084 C CA . VAL A 1 387 ? -8.694 4.355 -36.629 1.00 59.47 387 VAL A CA 1
ATOM 3085 C C . VAL A 1 387 ? -9.438 5.480 -37.353 1.00 59.47 387 VAL A C 1
ATOM 3087 O O . VAL A 1 387 ? -8.831 6.282 -38.057 1.00 59.47 387 VAL A O 1
ATOM 3090 N N . ARG A 1 388 ? -10.751 5.599 -37.119 1.00 55.34 388 ARG A N 1
ATOM 3091 C CA . ARG A 1 388 ? -11.569 6.670 -37.699 1.00 55.34 388 ARG A CA 1
ATOM 3092 C C . ARG A 1 388 ? -11.208 8.058 -37.155 1.00 55.34 388 ARG A C 1
ATOM 3094 O O . ARG A 1 388 ? -11.162 9.002 -37.935 1.00 55.34 388 ARG A O 1
ATOM 3101 N N . ALA A 1 389 ? -10.958 8.196 -35.852 1.00 54.06 389 ALA A N 1
ATOM 3102 C CA . ALA A 1 389 ? -10.577 9.473 -35.244 1.00 54.06 389 ALA A CA 1
ATOM 3103 C C . ALA A 1 389 ? -9.244 9.999 -35.800 1.00 54.06 389 ALA A C 1
ATOM 3105 O O . ALA A 1 389 ? -9.154 11.173 -36.152 1.00 54.06 389 ALA A O 1
ATOM 3106 N N . VAL A 1 390 ? -8.249 9.122 -35.957 1.00 51.31 390 VAL A N 1
ATOM 3107 C CA . VAL A 1 390 ? -6.955 9.467 -36.560 1.00 51.31 390 VAL A CA 1
ATOM 3108 C C . VAL A 1 390 ? -7.103 9.847 -38.033 1.00 51.31 390 VAL A C 1
ATOM 3110 O O . VAL A 1 390 ? -6.588 10.884 -38.445 1.00 51.31 390 VAL A O 1
ATOM 3113 N N . LEU A 1 391 ? -7.839 9.058 -38.824 1.00 54.12 391 LEU A N 1
ATOM 3114 C CA . LEU A 1 391 ? -8.085 9.371 -40.238 1.00 54.12 391 LEU A CA 1
ATOM 3115 C C . LEU A 1 391 ? -8.779 10.731 -40.413 1.00 54.12 391 LEU A C 1
ATOM 3117 O O . LEU A 1 391 ? -8.410 11.492 -41.304 1.00 54.12 391 LEU A O 1
ATOM 3121 N N . ASN A 1 392 ? -9.732 11.064 -39.540 1.00 50.41 392 ASN A N 1
ATOM 3122 C CA . ASN A 1 392 ? -10.404 12.363 -39.558 1.00 50.41 392 ASN A CA 1
ATOM 3123 C C . ASN A 1 392 ? -9.453 13.516 -39.188 1.00 50.41 392 ASN A C 1
ATOM 3125 O O . ASN A 1 392 ? -9.531 14.574 -39.805 1.00 50.41 392 ASN A O 1
ATOM 3129 N N . LEU A 1 393 ? -8.532 13.311 -38.236 1.00 46.91 393 LEU A N 1
ATOM 3130 C CA . LEU A 1 393 ? -7.504 14.294 -37.863 1.00 46.91 393 LEU A CA 1
ATOM 3131 C C . LEU A 1 393 ? -6.573 14.618 -39.044 1.00 46.91 393 LEU A C 1
ATOM 3133 O O . LEU A 1 393 ? -6.271 15.786 -39.292 1.00 46.91 393 LEU A O 1
ATOM 3137 N N . PHE A 1 394 ? -6.186 13.600 -39.821 1.00 44.41 394 PHE A N 1
ATOM 3138 C CA . PHE A 1 394 ? -5.409 13.778 -41.052 1.00 44.41 394 PHE A CA 1
ATOM 3139 C C . PHE A 1 394 ? -6.206 14.438 -42.188 1.00 44.41 394 PHE A C 1
ATOM 3141 O O . PHE A 1 394 ? -5.620 15.141 -43.006 1.00 44.41 394 PHE A O 1
ATOM 3148 N N . GLN A 1 395 ? -7.530 14.259 -42.242 1.00 48.25 395 GLN A N 1
ATOM 3149 C CA . GLN A 1 395 ? -8.390 14.947 -43.216 1.00 48.25 395 GLN A CA 1
ATOM 3150 C C . GLN A 1 395 ? -8.604 16.429 -42.888 1.00 48.25 395 GLN A C 1
ATOM 3152 O O . GLN A 1 395 ? -8.799 17.218 -43.801 1.00 48.25 395 GLN A O 1
ATOM 3157 N N . THR A 1 396 ? -8.550 16.823 -41.613 1.00 44.19 396 THR A N 1
ATOM 3158 C CA . THR A 1 396 ? -8.663 18.234 -41.193 1.00 44.19 396 THR A CA 1
ATOM 3159 C C . THR A 1 396 ? -7.361 19.033 -41.295 1.00 44.19 396 THR A C 1
ATOM 3161 O O . THR A 1 396 ? -7.393 20.253 -41.161 1.00 44.19 396 THR A O 1
ATOM 3164 N N . LEU A 1 397 ? -6.223 18.362 -41.501 1.00 42.06 397 LEU A N 1
ATOM 3165 C CA . LEU A 1 397 ? -4.893 18.974 -41.634 1.00 42.06 397 LEU A CA 1
ATOM 3166 C C . LEU A 1 397 ? -4.442 19.155 -43.099 1.00 42.06 397 LEU A C 1
ATOM 3168 O O . LEU A 1 397 ? -3.323 19.614 -43.317 1.00 42.06 397 LEU A O 1
ATOM 3172 N N . ASN A 1 398 ? -5.294 18.815 -44.075 1.00 37.47 398 ASN A N 1
ATOM 3173 C CA . ASN A 1 398 ? -5.056 18.995 -45.514 1.00 37.47 398 ASN A CA 1
ATOM 3174 C C . ASN A 1 398 ? -5.984 20.041 -46.130 1.00 37.47 398 ASN A C 1
ATOM 3176 O O . ASN A 1 398 ? -7.192 20.019 -45.801 1.00 37.47 398 ASN A O 1
#

pLDDT: mean 80.38, std 15.61, range [37.47, 98.25]

Foldseek 3Di:
DVPPAVVVLVVQVPDDVGDLDAEEAEAEALVPQAFPPDDPPPPPDPDDDPGDGSLRVSLVVVVVVLVLLPDPSNRYHYHYHHDCDPSNCVVQPCVNPVVRSDDDDDPPPPDDLLVVLLVVLVVLQVVLCVVQVHDPCPPPPCLSVLQSVLCLSPVLSSLLLSQLQRLQPPDHSNVSSVQLSVLPPPDDDDPDSCQSVLSSLLSLLVPAPDSLLLLLLVVLLVLLVPQPQDDPLLQFQVLSCLLQDPDPVDPVCCRGCVSVCSAKVDDDPVCRNGDHIDGDDPVSVVQLVDCVRNPPSHDDPLRSLLSSVLSLLSSLVQLLDPVDDDDPSNLVSSLCVLVRDPSVVSLVPHPDQRPPSDPVSLVVSCVVDVPSVVSSVSVNCSNVVSVVVVVVVVVVVD

Mean predicted aligned error: 11.27 Å

Solvent-accessible surface area (backbone atoms only — not comparable to full-atom values): 23592 Å² total; per-residue (Å²): 101,57,86,80,46,51,51,56,40,45,57,47,69,71,39,91,88,45,83,88,65,69,53,73,48,78,44,76,50,52,71,73,46,67,40,85,79,80,70,71,88,80,70,90,57,100,67,79,73,77,82,69,48,30,64,56,51,42,51,49,51,52,53,53,52,49,59,46,66,72,35,92,64,51,54,52,46,81,45,80,43,59,70,84,45,69,63,54,49,62,72,70,27,57,91,80,39,84,74,58,91,64,86,86,78,78,78,65,87,84,57,57,46,50,60,56,45,44,55,50,48,55,55,49,48,54,49,51,28,62,76,69,70,50,58,90,71,52,72,56,90,64,49,65,62,50,50,34,61,54,24,66,62,38,64,67,42,51,54,33,51,51,34,41,41,74,56,42,80,87,54,58,46,67,59,50,49,54,52,61,67,57,75,58,77,78,82,64,88,73,91,47,93,54,49,54,48,46,52,50,51,50,56,44,46,61,62,20,86,42,36,65,61,35,45,45,50,54,54,41,54,53,56,60,71,68,32,91,85,62,61,74,88,44,55,15,34,48,40,54,47,62,36,66,48,90,48,93,90,52,64,55,64,57,56,33,46,52,62,33,52,43,57,34,47,73,57,54,84,94,36,18,84,74,33,44,67,46,67,80,56,69,65,58,55,59,35,46,70,30,54,90,67,36,47,89,59,38,65,56,72,64,54,41,50,29,52,52,49,52,24,49,46,51,43,51,54,46,61,68,39,94,86,47,86,74,56,69,68,41,53,59,35,56,41,51,54,61,78,64,62,73,55,81,69,39,58,83,73,54,90,69,77,71,71,78,68,49,74,64,54,58,50,52,54,48,70,75,33,74,90,47,47,73,39,47,52,51,41,51,51,55,58,52,49,45,56,51,53,53,54,50,55,59,58,73,74,106

Radius of gyration: 26.4 Å; Cα contacts (8 Å, |Δi|>4): 386; chains: 1; bounding box: 69×46×72 Å

Sequence (398 aa):
MEALVLAPLREIAGRPGGPNLRGVIIIDGLDECEAEQYHDTTSTGPRAKLARTSAQDQLEILRVLQTAAVDPLFPFRILIASRPERVFREFFDPEKDPTSFARKLDLHEDYNANADITLFLEAQFNQIRRRYQLSLSWPPPGAIETLVENASGQFVYAATVIRFLDMGHREPPKALLEAILKVQVTKKPASNPLEQLDALYTHILESSPDPPLSVRWIRSIHSIHDANHMNARHLVASNINLLLQTDPESSEVEHLLGNLHSLVRIPTPSNQAVAKYDFYHKSLFDYLGDPHRCGKLHVEWSDVRVFIWNAFVRACARGCDTQFSSPQSFLEFLICLPSLRNMASSSAHSEILPIPAGADWWASLAIADADCFRYLWAMFKEVHRFVRAVLNLFQTLN